Protein AF-A0A2T3BAB3-F1 (afdb_monomer)

Sequence (602 aa):
MAYPYQKLRDNDIRVLYLAPGKSSDPIRCGLITLSLANNPRYEALSYAWGVIDSYNLITVDGCPMRIRENLETALRHLRYEQRDRILWVDALCINQEDDEERSQQVSYMSLIYSKAMSTVIYLGDRDSDTDRAFDALEMFSQDRHLPDLPIWKADDPGRIEWAGVLVIERILLFPWWGRTWIIQEVALARNLVMVCGKRSLNWDSVVTPAVHSMVKHVNSCCMGCVAQKDYQRANRRLKSPLYQLMQNLDTIRRSIQRGSAPALLQLLKNYRDREATDPRDKVYALLGIAGDVSLYAIIPDYQIPFEEVYKATALQLILMYRSLEVLNLTLGLSKSSDLPSWTPDWRVSPTDSKKVAMHCSHERNLGGYRACGRMPFFVFRREANFLCVNGIYFDDIAELSDVLDTEQETALNETLALWEEKIVHRQRIERSYVGGGDWLGAYFRTMAADLIMVLRSELSKDEIPVDVIPMARDVFQAFRLKTGLTMKLVTSPEITTDPDIVQIPDEEQMNRLMALKMAFQNRRLFITKRGYLGTVPEETQLGDTVHILCAAKTPMILRLGPVTFMGRSANGHQVVGDAYVHGIMNGEACNGTRPPRPHLIY

InterPro domains:
  IPR010730 Heterokaryon incompatibility [PF06985] (42-185)
  IPR052895 Heterokaryon Regulation/Transcriptional Modulator [PTHR24148] (2-590)

Secondary structure (DSSP, 8-state):
----PPPPPTTEEEEEEE----TTSPPEEEEEEEEGGG----EEEEEPPPSS--EEEEEETTEEEEEEHHHHHHHHHH--SSS-EEEE-HHHHS-TT-HHHHHHHHHTHHHHHHHSSEEEEE-----HHHHHHHHHHHHHHTT--GGGSGGG--S-TTT-SSHHHHHHHHHHTSGGGGBSHHHHHHHH-SSEEEEETTEEEEIIIIIHHHHHHHHHHHTTTTGGGS-HHHHHHHHHHHTSHHHHHHHHHHHHHHHHHTT-PPPHHHHHHHTTTSB-SSTTHHHHHHHTT-TTGGG------TTS-HHHHHHHHHHHHHHHHT--GGGGGS-SS-SSTTS-TTS--TTS-TTTSHHHHHHHHHHHHHTT--TTTTPPP-EEEEETTEEEEEEEEEEEEEEEPPPB-TTSHHHHHHHHHHHHHHHHHHHHHH-S-TTSS-HHHHHHHHHTTTHHHHTTTTS-TT---S-HHHHHHHHHHHHHHHHT----S---TT----GGGG-S-HHHHHHHHHHHHHHHTTEEEEEETT--EEEEETT--BTBEEEEETT-SS-EEEEEEEEEETTEEEEEEEEEEE-EETT-TTSGGGTT-PPPEEEEE-

Foldseek 3Di:
DADDDDDDDQQKWKKKWWFAAALPDATEIEIDIDGLVVLDEAEEEQEDDDPDPAWDWHHYPNDTDIDHPRVRLVSSLVHHHPDIHIYDYLVPGFPPVDLVRNLSVLLCVLSVQLSYPEYEYEQEADDPLLVLQLQLLQCLLVLHAPCVRVLCVDPDPVPSAPSHLVSVVVSLPRLSLQALLVLSNLQNHPWYWYDHRNDIDTCVSTNVSNLVSVVDNLVDVCVVVDDVVRSVVSVVSCVDPSVVSSVVSVVQSVCVVVVNQAALLVSLLSCLRHDDPQQQCSRSSCLSRHSCNVQAPQGRGPVDDSQLSQLSVLVSCCVVVVALLQLLQQQFPPPDPSAFLSTHRSNDHCVVDVSNVLSSVLSVLLVPFALQAPADRDWDDPDSRKIKFWWDFQFFFDDKFAACALVCLVNNLVRVQVVVVVLVVCCVPVVAAPLGDTSLLLVLCQLLLVSVVVVCPVPDPPDDDDDPSVVSVLLVVVLCVVSVRDHDDDPPVPPDPPPCSVVDPPVVSVVSSVSSCSSRHQWMWTATPSGWTWIGHNNDDRQWTWMGTRNYQAIWTWHWDWDQDPNDIDIAIRTRHGMRTRNRRHHNSPPDDDRTDIHIGD

Organism: NCBI:txid857342

Radius of gyration: 28.01 Å; Cα contacts (8 Å, |Δi|>4): 1050; chains: 1; bounding box: 76×52×76 Å

Solvent-accessible surface area (backbone atoms only — not comparable to full-atom values): 33198 Å² total; per-residue (Å²): 119,83,76,87,78,79,88,75,56,94,61,44,43,41,34,35,40,35,49,45,42,56,89,87,50,82,62,44,34,34,79,45,81,46,44,60,87,72,68,58,89,33,29,30,59,42,65,44,83,63,92,61,95,45,68,41,80,35,32,45,72,86,40,69,41,80,42,47,42,56,56,51,54,48,52,56,56,69,41,35,67,86,42,72,41,51,32,33,38,69,89,74,40,37,57,86,90,36,51,69,56,37,19,53,52,58,64,39,44,45,57,51,34,46,55,20,65,29,29,38,36,42,59,48,81,63,50,78,52,45,51,52,22,52,53,47,34,54,42,20,37,71,65,52,55,72,84,74,39,72,72,64,71,59,101,44,98,88,70,55,76,61,51,72,68,56,23,43,47,57,60,61,67,31,68,39,75,42,39,37,54,50,56,40,48,59,33,40,28,72,34,47,34,43,29,37,46,91,48,74,44,45,34,79,80,22,49,49,44,11,57,52,36,48,54,50,34,63,75,51,86,43,48,84,80,45,59,73,81,49,44,55,52,49,55,55,49,62,66,28,72,68,49,45,44,57,54,50,47,53,50,51,21,52,29,43,76,70,72,55,38,52,48,52,71,58,50,51,63,77,50,31,68,35,44,55,94,52,70,50,43,62,53,53,37,44,48,68,56,21,59,52,41,90,79,48,96,77,74,58,54,69,84,55,58,50,60,59,54,37,43,51,49,43,49,47,50,30,66,74,67,59,28,44,64,62,42,74,52,22,71,46,64,61,88,58,89,79,54,35,37,70,31,41,60,62,81,64,28,34,77,84,35,71,66,40,44,35,46,58,52,31,49,69,62,51,68,84,40,34,14,28,55,82,53,74,77,50,75,47,74,84,50,95,60,34,44,34,34,29,23,37,85,70,47,48,48,66,45,73,53,65,61,32,34,83,87,42,58,67,62,29,44,55,47,50,51,56,50,49,55,51,40,53,54,46,34,74,73,64,56,55,30,78,57,57,64,35,37,65,52,48,46,36,39,36,52,31,56,52,39,79,61,59,74,49,68,86,50,71,94,86,75,77,81,88,70,71,53,62,54,45,45,52,55,52,49,53,43,23,71,78,69,70,54,82,85,93,85,81,87,56,94,80,66,70,79,58,74,66,78,76,66,59,57,72,64,62,50,48,51,53,46,51,50,36,51,38,49,38,55,58,16,18,47,36,30,28,72,83,56,42,44,26,37,34,43,55,80,64,54,88,77,29,30,39,27,34,33,39,37,23,38,42,32,33,34,34,36,77,43,84,38,78,54,97,90,34,88,45,76,27,26,34,44,41,30,62,32,47,44,50,62,36,42,67,15,59,69,59,77,83,58,78,80,67,42,81,40,49,31,51

pLDDT: mean 80.33, std 17.29, range [31.95, 98.12]

Mean predicted aligned error: 10.37 Å

Structure (mmCIF, N/CA/C/O backbone):
data_AF-A0A2T3BAB3-F1
#
_entry.id   AF-A0A2T3BAB3-F1
#
loop_
_atom_site.group_PDB
_atom_site.id
_atom_site.type_symbol
_atom_site.label_atom_id
_atom_site.label_alt_id
_atom_site.label_comp_id
_atom_site.label_asym_id
_atom_site.label_entity_id
_atom_site.label_seq_id
_atom_site.pdbx_PDB_ins_code
_atom_site.Cartn_x
_atom_site.Cartn_y
_atom_site.Cartn_z
_atom_site.occupancy
_atom_site.B_iso_or_equiv
_atom_site.auth_seq_id
_atom_site.auth_comp_id
_atom_site.auth_asym_id
_atom_site.auth_atom_id
_atom_site.pdbx_PDB_model_num
ATOM 1 N N . MET A 1 1 ? -21.975 -22.314 20.679 1.00 51.62 1 MET A N 1
ATOM 2 C CA . MET A 1 1 ? -22.957 -21.916 19.650 1.00 51.62 1 MET A CA 1
ATOM 3 C C . MET A 1 1 ? -22.540 -20.551 19.138 1.00 51.62 1 MET A C 1
ATOM 5 O O . MET A 1 1 ? -22.034 -19.780 19.947 1.00 51.62 1 MET A O 1
ATOM 9 N N . ALA A 1 2 ? -22.669 -20.292 17.836 1.00 69.56 2 ALA A N 1
ATOM 10 C CA . ALA A 1 2 ? -22.425 -18.965 17.271 1.00 69.56 2 ALA A CA 1
ATOM 11 C C . ALA A 1 2 ? -23.448 -17.961 17.831 1.00 69.56 2 ALA A C 1
ATOM 13 O O . ALA A 1 2 ? -24.571 -18.348 18.169 1.00 69.56 2 ALA A O 1
ATOM 14 N N . TYR A 1 3 ? -23.048 -16.699 17.981 1.00 83.19 3 TYR A N 1
ATOM 15 C CA . TYR A 1 3 ? -23.956 -15.646 18.434 1.00 83.19 3 TYR A CA 1
ATOM 16 C C . TYR A 1 3 ? -25.024 -15.392 17.347 1.00 83.19 3 TYR A C 1
ATOM 18 O O . TYR A 1 3 ? -24.666 -15.259 16.175 1.00 83.19 3 TYR A O 1
ATOM 26 N N . PRO A 1 4 ? -26.327 -15.346 17.685 1.00 87.25 4 PRO A N 1
ATOM 27 C CA . PRO A 1 4 ? -27.394 -15.201 16.698 1.00 87.25 4 PRO A CA 1
ATOM 28 C C . PRO A 1 4 ? -27.531 -13.742 16.238 1.00 87.25 4 PRO A C 1
ATOM 30 O O . PRO A 1 4 ? -28.314 -12.967 16.788 1.00 87.25 4 PRO A O 1
ATOM 33 N N . TYR A 1 5 ? -26.769 -13.363 15.213 1.00 91.75 5 TYR A N 1
ATOM 34 C CA . TYR A 1 5 ? -26.827 -12.025 14.628 1.00 91.75 5 TYR A CA 1
ATOM 35 C C . TYR A 1 5 ? -28.202 -11.701 14.025 1.00 91.75 5 TYR A C 1
ATOM 37 O O . TYR A 1 5 ? -28.784 -12.484 13.276 1.00 91.75 5 TYR A O 1
ATOM 45 N N . GLN A 1 6 ? -28.713 -10.500 14.315 1.00 89.94 6 GLN A N 1
ATOM 46 C CA . GLN A 1 6 ? -29.894 -9.958 13.638 1.00 89.94 6 GLN A CA 1
ATOM 47 C C . GLN A 1 6 ? -29.511 -9.403 12.263 1.00 89.94 6 GLN A C 1
ATOM 49 O O . GLN A 1 6 ? -28.515 -8.682 12.148 1.00 89.94 6 GLN A O 1
ATOM 54 N N . LYS A 1 7 ? -30.323 -9.688 11.237 1.00 91.62 7 LYS A N 1
ATOM 55 C CA . LYS A 1 7 ? -30.103 -9.181 9.875 1.00 91.62 7 LYS A CA 1
ATOM 56 C C . LYS A 1 7 ? -30.176 -7.651 9.843 1.00 91.62 7 LYS A C 1
ATOM 58 O O . LYS A 1 7 ? -31.142 -7.066 10.337 1.00 91.62 7 LYS A O 1
ATOM 63 N N . LEU A 1 8 ? -29.168 -7.024 9.242 1.00 93.81 8 LEU A N 1
ATOM 64 C CA . LEU A 1 8 ? -29.099 -5.574 9.055 1.00 93.81 8 LEU A CA 1
ATOM 65 C C . LEU A 1 8 ? -29.860 -5.137 7.799 1.00 93.81 8 LEU A C 1
ATOM 67 O O . LEU A 1 8 ? -29.986 -5.893 6.834 1.00 93.81 8 LEU A O 1
ATOM 71 N N . ARG A 1 9 ? -30.399 -3.915 7.827 1.00 91.88 9 ARG A N 1
ATOM 72 C CA . ARG A 1 9 ? -30.959 -3.242 6.647 1.00 91.88 9 ARG A CA 1
ATOM 73 C C . ARG A 1 9 ? -29.898 -2.331 6.027 1.00 91.88 9 ARG A C 1
ATOM 75 O O . ARG A 1 9 ? -28.845 -2.092 6.610 1.00 91.88 9 ARG A O 1
ATOM 82 N N . ASP A 1 10 ? -30.196 -1.798 4.849 1.00 87.69 10 ASP A N 1
ATOM 83 C CA . ASP A 1 10 ? -29.347 -0.794 4.205 1.00 87.69 10 ASP A CA 1
ATOM 84 C C . ASP A 1 10 ? -29.145 0.429 5.125 1.00 87.69 10 ASP A C 1
ATOM 86 O O . ASP A 1 10 ? -30.101 0.927 5.723 1.00 87.69 10 ASP A O 1
ATOM 90 N N . ASN A 1 11 ? -27.902 0.908 5.241 1.00 90.06 11 ASN A N 1
ATOM 91 C CA . ASN A 1 11 ? -27.438 1.949 6.176 1.00 90.06 11 ASN A CA 1
ATOM 92 C C . ASN A 1 11 ? -27.483 1.604 7.676 1.00 90.06 11 ASN A C 1
ATOM 94 O O . ASN A 1 11 ? -27.144 2.470 8.492 1.00 90.06 11 ASN A O 1
ATOM 98 N N . ASP A 1 12 ? -27.876 0.391 8.062 1.00 95.62 12 ASP A N 1
ATOM 99 C CA . ASP A 1 12 ? -27.814 -0.033 9.457 1.00 95.62 12 ASP A CA 1
ATOM 100 C C . ASP A 1 12 ? -26.429 -0.591 9.808 1.00 95.62 12 ASP A C 1
ATOM 102 O O . ASP A 1 12 ? -25.785 -1.299 9.031 1.00 95.62 12 ASP A O 1
ATOM 106 N N . ILE A 1 13 ? -25.996 -0.286 11.028 1.00 96.75 13 ILE A N 1
ATOM 107 C CA . ILE A 1 13 ? -24.796 -0.821 11.666 1.00 96.75 13 ILE A CA 1
ATOM 108 C C . ILE A 1 13 ? -25.158 -1.365 13.043 1.00 96.75 13 ILE A C 1
ATOM 110 O O . ILE A 1 13 ? -26.093 -0.879 13.685 1.00 96.75 13 ILE A O 1
ATOM 114 N N . ARG A 1 14 ? -24.389 -2.332 13.546 1.00 97.31 14 ARG A N 1
ATOM 115 C CA . ARG A 1 14 ? -24.443 -2.684 14.973 1.00 97.31 14 ARG A CA 1
ATOM 116 C C . ARG A 1 14 ? -23.438 -1.852 15.746 1.00 97.31 14 ARG A C 1
ATOM 118 O O . ARG A 1 14 ? -22.343 -1.607 15.255 1.00 97.31 14 ARG A O 1
ATOM 125 N N . VAL A 1 15 ? -23.777 -1.467 16.967 1.00 97.19 15 VAL A N 1
ATOM 126 C CA . VAL A 1 15 ? -22.815 -0.932 17.935 1.00 97.19 15 VAL A CA 1
ATOM 127 C C . VAL A 1 15 ? -22.883 -1.729 19.230 1.00 97.19 15 VAL A C 1
ATOM 129 O O . VAL A 1 15 ? -23.925 -2.266 19.605 1.00 97.19 15 VAL A O 1
ATOM 132 N N . LEU A 1 16 ? -21.740 -1.812 19.892 1.00 97.44 16 LEU A N 1
ATOM 133 C CA . LEU A 1 16 ? -21.514 -2.480 21.157 1.00 97.44 16 LEU A CA 1
ATOM 134 C C . LEU A 1 16 ? -21.795 -1.520 22.315 1.00 97.44 16 LEU A C 1
ATOM 136 O O . LEU A 1 16 ? -21.120 -0.500 22.459 1.00 97.44 16 LEU A O 1
ATOM 140 N N . TYR A 1 17 ? -22.729 -1.880 23.187 1.00 96.31 17 TYR A N 1
ATOM 141 C CA . TYR A 1 17 ? -22.790 -1.341 24.542 1.00 96.31 17 TYR A CA 1
ATOM 142 C C . TYR A 1 17 ? -21.870 -2.153 25.435 1.00 96.31 17 TYR A C 1
ATOM 144 O O . TYR A 1 17 ? -22.149 -3.314 25.718 1.00 96.31 17 TYR A O 1
ATOM 152 N N . LEU A 1 18 ? -20.782 -1.544 25.885 1.00 97.25 18 LEU A N 1
ATOM 153 C CA . LEU A 1 18 ? -19.869 -2.113 26.863 1.00 97.25 18 LEU A CA 1
ATOM 154 C C . LEU A 1 18 ? -20.306 -1.675 28.265 1.00 97.25 18 LEU A C 1
ATOM 156 O O . LEU A 1 18 ? -20.218 -0.488 28.590 1.00 97.25 18 LEU A O 1
ATOM 160 N N . ALA A 1 19 ? -20.767 -2.629 29.078 1.00 96.94 19 ALA A N 1
ATOM 161 C CA . ALA A 1 19 ? -21.240 -2.362 30.435 1.00 96.94 19 ALA A CA 1
ATOM 162 C C . ALA A 1 19 ? -20.085 -1.937 31.360 1.00 96.94 19 ALA A C 1
ATOM 164 O O . ALA A 1 19 ? -18.953 -2.388 31.152 1.00 96.94 19 ALA A O 1
ATOM 165 N N . PRO A 1 20 ? -20.337 -1.123 32.401 1.00 96.69 20 PRO A N 1
ATOM 166 C CA . PRO A 1 20 ? -19.314 -0.706 33.344 1.00 96.69 20 PRO A CA 1
ATOM 167 C C . PRO A 1 20 ? -18.794 -1.852 34.212 1.00 96.69 20 PRO A C 1
ATOM 169 O O . PRO A 1 20 ? -19.447 -2.880 34.393 1.00 96.69 20 PRO A O 1
ATOM 172 N N . GLY A 1 21 ? -17.601 -1.669 34.773 1.00 95.12 21 GLY A N 1
ATOM 173 C CA . GLY A 1 21 ? -17.019 -2.622 35.717 1.00 95.12 21 GLY A CA 1
ATOM 174 C C . GLY A 1 21 ? -15.543 -2.370 36.002 1.00 95.12 21 GLY A C 1
ATOM 175 O O . GLY A 1 21 ? -14.852 -1.688 35.242 1.00 95.12 21 GLY A O 1
ATOM 176 N N . LYS A 1 22 ? -15.044 -2.950 37.095 1.00 92.94 22 LYS A N 1
ATOM 177 C CA . LYS A 1 22 ? -13.629 -2.893 37.497 1.00 92.94 22 LYS A CA 1
ATOM 178 C C . LYS A 1 22 ? -12.779 -3.824 36.642 1.00 92.94 22 LYS A C 1
ATOM 180 O O . LYS A 1 22 ? -13.294 -4.734 36.006 1.00 92.94 22 LYS A O 1
ATOM 185 N N . SER A 1 23 ? -11.457 -3.668 36.648 1.00 86.69 23 SER A N 1
ATOM 186 C CA . SER A 1 23 ? -10.553 -4.488 35.823 1.00 86.69 23 SER A CA 1
ATOM 187 C C . SER A 1 23 ? -10.626 -5.996 36.095 1.00 86.69 23 SER A C 1
ATOM 189 O O . SER A 1 23 ? -10.265 -6.759 35.210 1.00 86.69 23 SER A O 1
ATOM 191 N N . SER A 1 24 ? -11.102 -6.437 37.262 1.00 91.19 24 SER A N 1
ATOM 192 C CA . SER A 1 24 ? -11.317 -7.852 37.605 1.00 91.19 24 SER A CA 1
ATOM 193 C C . SER A 1 24 ? -12.645 -8.422 37.103 1.00 91.19 24 SER A C 1
ATOM 195 O O . SER A 1 24 ? -12.798 -9.637 37.016 1.00 91.19 24 SER A O 1
ATOM 197 N N . ASP A 1 25 ? -13.621 -7.566 36.792 1.00 93.88 25 ASP A N 1
ATOM 198 C CA . ASP A 1 25 ? -14.988 -8.012 36.529 1.00 93.88 25 ASP A CA 1
ATOM 199 C C . ASP A 1 25 ? -15.096 -8.616 35.118 1.00 93.88 25 ASP A C 1
ATOM 201 O O . ASP A 1 25 ? -14.425 -8.128 34.197 1.00 93.88 25 ASP A O 1
ATOM 205 N N . PRO A 1 26 ? -15.946 -9.633 34.888 1.00 94.25 26 PRO A N 1
ATOM 206 C CA . PRO A 1 26 ? -16.192 -10.166 33.548 1.00 94.25 26 PRO A CA 1
ATOM 207 C C . PRO A 1 26 ? -16.641 -9.079 32.561 1.00 94.25 26 PRO A C 1
ATOM 209 O O . PRO A 1 26 ? -17.339 -8.136 32.945 1.00 94.25 26 PRO A O 1
ATOM 212 N N . ILE A 1 27 ? -16.259 -9.198 31.287 1.00 96.56 27 ILE A N 1
ATOM 213 C CA . ILE A 1 27 ? -16.747 -8.298 30.234 1.00 96.56 27 ILE A CA 1
ATOM 214 C C . ILE A 1 27 ? -18.173 -8.706 29.856 1.00 96.56 27 ILE A C 1
ATOM 216 O O . ILE A 1 27 ? -18.433 -9.854 29.481 1.00 96.56 27 ILE A O 1
ATOM 220 N N . ARG A 1 28 ? -19.095 -7.748 29.970 1.00 96.19 28 ARG A N 1
ATOM 221 C CA . ARG A 1 28 ? -20.496 -7.882 29.571 1.00 96.19 28 ARG A CA 1
ATOM 222 C C . ARG A 1 28 ? -20.830 -6.789 28.572 1.00 96.19 28 ARG A C 1
ATOM 224 O O . ARG A 1 28 ? -20.522 -5.622 28.816 1.00 96.19 28 ARG A O 1
ATOM 231 N N . CYS A 1 29 ? -21.468 -7.179 27.482 1.00 96.31 29 CYS A N 1
ATOM 232 C CA . CYS A 1 29 ? -21.843 -6.290 26.404 1.00 96.31 29 CYS A CA 1
ATOM 233 C C . CYS A 1 29 ? -23.268 -6.572 25.913 1.00 96.31 29 CYS A C 1
ATOM 235 O O . CYS A 1 29 ? -23.839 -7.625 26.202 1.00 96.31 29 CYS A O 1
ATOM 237 N N . GLY A 1 30 ? -23.806 -5.654 25.117 1.00 95.75 30 GLY A N 1
ATOM 238 C CA . GLY A 1 30 ? -24.962 -5.899 24.256 1.00 95.75 30 GLY A CA 1
ATOM 239 C C . GLY A 1 30 ? -24.751 -5.302 22.871 1.00 95.75 30 GLY A C 1
ATOM 240 O O . GLY A 1 30 ? -23.962 -4.363 22.723 1.00 95.75 30 GLY A O 1
ATOM 241 N N . LEU A 1 31 ? -25.422 -5.845 21.858 1.00 96.56 31 LEU A N 1
ATOM 242 C CA . LEU A 1 31 ? -25.410 -5.295 20.502 1.00 96.56 31 LEU A CA 1
ATOM 243 C C . LEU A 1 31 ? -26.748 -4.629 20.194 1.00 96.56 31 LEU A C 1
ATOM 245 O O . LEU A 1 31 ? -27.811 -5.216 20.376 1.00 96.56 31 LEU A O 1
ATOM 249 N N . ILE A 1 32 ? -26.696 -3.401 19.679 1.00 94.69 32 ILE A N 1
ATOM 250 C CA . ILE A 1 32 ? -27.882 -2.711 19.167 1.00 94.69 32 ILE A CA 1
ATOM 251 C C . ILE A 1 32 ? -27.689 -2.283 17.721 1.00 94.69 32 ILE A C 1
ATOM 253 O O . ILE A 1 32 ? -26.579 -1.963 17.297 1.00 94.69 32 ILE A O 1
ATOM 257 N N . THR A 1 33 ? -28.788 -2.226 16.981 1.00 96.25 33 THR A N 1
ATOM 258 C CA . THR A 1 33 ? -28.803 -1.748 15.599 1.00 96.25 33 THR A CA 1
ATOM 259 C C . THR A 1 33 ? -29.100 -0.252 15.565 1.00 96.25 33 THR A C 1
ATOM 261 O O . THR A 1 33 ? -30.075 0.209 16.158 1.00 96.25 33 THR A O 1
ATOM 264 N N . LEU A 1 34 ? -28.266 0.507 14.857 1.00 94.69 34 LEU A N 1
ATOM 265 C CA . LEU A 1 34 ? -28.420 1.939 14.615 1.00 94.69 34 LEU A CA 1
ATOM 266 C C . LEU A 1 34 ? -28.339 2.224 13.119 1.00 94.69 34 LEU A C 1
ATOM 268 O O . LEU A 1 34 ? -27.521 1.641 12.420 1.00 94.69 34 LEU A O 1
ATOM 272 N N . SER A 1 35 ? -29.121 3.191 12.645 1.00 94.62 35 SER A N 1
ATOM 273 C CA . SER A 1 35 ? -29.030 3.653 11.259 1.00 94.62 35 SER A CA 1
ATOM 274 C C . SER A 1 35 ? -28.046 4.815 11.132 1.00 94.62 35 SER A C 1
ATOM 276 O O . SER A 1 35 ? -28.212 5.844 11.795 1.00 94.62 35 SER A O 1
ATOM 278 N N . LEU A 1 36 ? -27.059 4.703 10.237 1.00 93.31 36 LEU A N 1
ATOM 279 C CA . LEU A 1 36 ? -26.107 5.775 9.911 1.00 93.31 36 LEU A CA 1
ATOM 280 C C . LEU A 1 36 ? -26.799 7.028 9.346 1.00 93.31 36 LEU A C 1
ATOM 282 O O . LEU A 1 36 ? -26.263 8.140 9.465 1.00 93.31 36 LEU A O 1
ATOM 286 N N . ALA A 1 37 ? -28.001 6.879 8.778 1.00 91.81 37 ALA A N 1
ATOM 287 C CA . ALA A 1 37 ? -28.828 7.987 8.299 1.00 91.81 37 ALA A CA 1
ATOM 288 C C . ALA A 1 37 ? -29.227 8.950 9.434 1.00 91.81 37 ALA A C 1
ATOM 290 O O . ALA A 1 37 ? -29.304 10.159 9.221 1.00 91.81 37 ALA A O 1
ATOM 291 N N . ASN A 1 38 ? -29.372 8.441 10.662 1.00 92.88 38 ASN A N 1
ATOM 292 C CA . ASN A 1 38 ? -29.831 9.211 11.821 1.00 92.88 38 ASN A CA 1
ATOM 293 C C . ASN A 1 38 ? -28.702 9.917 12.594 1.00 92.88 38 ASN A C 1
ATOM 295 O O . ASN A 1 38 ? -28.946 10.460 13.668 1.00 92.88 38 ASN A O 1
ATOM 299 N N . ASN A 1 39 ? -27.468 9.916 12.071 1.00 89.75 39 ASN A N 1
ATOM 300 C CA . ASN A 1 39 ? -26.276 10.458 12.744 1.00 89.75 39 ASN A CA 1
ATOM 301 C C . ASN A 1 39 ? -26.113 9.951 14.197 1.00 89.75 39 ASN A C 1
ATOM 303 O O . ASN A 1 39 ? -26.096 10.756 15.136 1.00 89.75 39 ASN A O 1
ATOM 307 N N . PRO A 1 40 ? -26.010 8.624 14.400 1.00 93.75 40 PRO A N 1
ATOM 308 C CA . PRO A 1 40 ? -25.935 8.043 15.732 1.00 93.75 40 PRO A CA 1
ATOM 309 C C . PRO A 1 40 ? -24.662 8.467 16.475 1.00 93.75 40 PRO A C 1
ATOM 311 O O . PRO A 1 40 ? -23.636 8.774 15.870 1.00 93.75 40 PRO A O 1
ATOM 314 N N . ARG A 1 41 ? -24.723 8.454 17.811 1.00 95.12 41 ARG A N 1
ATOM 315 C CA . ARG A 1 41 ? -23.588 8.772 18.687 1.00 95.12 41 ARG A CA 1
ATOM 316 C C . ARG A 1 41 ? -22.906 7.496 19.172 1.00 95.12 41 ARG A C 1
ATOM 318 O O . ARG A 1 41 ? -23.493 6.746 19.944 1.00 95.12 41 ARG A O 1
ATOM 325 N N . TYR A 1 42 ? -21.671 7.288 18.737 1.00 97.38 42 TYR A N 1
ATOM 326 C CA . TYR A 1 42 ? -20.809 6.172 19.127 1.00 97.38 42 TYR A CA 1
ATOM 327 C C . TYR A 1 42 ? -19.336 6.554 18.915 1.00 97.38 42 TYR A C 1
ATOM 329 O O . TYR A 1 42 ? -19.034 7.518 18.203 1.00 97.38 42 TYR A O 1
ATOM 337 N N . GLU A 1 43 ? -18.419 5.807 19.524 1.00 97.94 43 GLU A N 1
ATOM 338 C CA . GLU A 1 43 ? -16.987 5.849 19.206 1.00 97.94 43 GLU A CA 1
ATOM 339 C C . GLU A 1 43 ? -16.618 4.638 18.340 1.00 97.94 43 GLU A C 1
ATOM 341 O O . GLU A 1 43 ? -17.224 3.584 18.486 1.00 97.94 43 GLU A O 1
ATOM 346 N N . ALA A 1 44 ? -15.632 4.748 17.453 1.00 98.12 44 ALA A N 1
ATOM 347 C CA . ALA A 1 44 ? -15.115 3.611 16.690 1.00 98.12 44 ALA A CA 1
ATOM 348 C C . ALA A 1 44 ? -13.795 3.123 17.298 1.00 98.12 44 ALA A C 1
ATOM 350 O O . ALA A 1 44 ? -12.928 3.936 17.622 1.00 98.12 44 ALA A O 1
ATOM 351 N N . LEU A 1 45 ? -13.631 1.811 17.457 1.00 98.06 45 LEU A N 1
ATOM 352 C CA . LEU A 1 45 ? -12.381 1.210 17.914 1.00 98.06 45 LEU A CA 1
ATOM 353 C C . LEU A 1 45 ? -11.496 0.857 16.716 1.00 98.06 45 LEU A C 1
ATOM 355 O O . LEU A 1 45 ? -11.950 0.290 15.726 1.00 98.06 45 LEU A O 1
ATOM 359 N N . SER A 1 46 ? -10.218 1.182 16.833 1.00 96.94 46 SER A N 1
ATOM 360 C CA . SER A 1 46 ? -9.159 0.844 15.893 1.00 96.94 46 SER A CA 1
ATOM 361 C C . SER A 1 46 ? -8.068 0.114 16.676 1.00 96.94 46 SER A C 1
ATOM 363 O O . SER A 1 46 ? -7.443 0.691 17.563 1.00 96.94 46 SER A O 1
ATOM 365 N N . TYR A 1 47 ? -7.880 -1.182 16.427 1.00 94.56 47 TYR A N 1
ATOM 366 C CA . TYR A 1 47 ? -6.963 -2.029 17.198 1.00 94.56 47 TYR A CA 1
ATOM 367 C C . TYR A 1 47 ? -6.354 -3.113 16.308 1.00 94.56 47 TYR A C 1
ATOM 369 O O . TYR A 1 47 ? -6.972 -3.554 15.341 1.00 94.56 47 TYR A O 1
ATOM 377 N N . ALA A 1 48 ? -5.132 -3.556 16.605 1.00 88.88 48 ALA A N 1
ATOM 378 C CA . ALA A 1 48 ? -4.528 -4.637 15.831 1.00 88.88 48 ALA A CA 1
ATOM 379 C C . ALA A 1 48 ? -5.195 -5.969 16.129 1.00 88.88 48 ALA A C 1
ATOM 381 O O . ALA A 1 48 ? -5.318 -6.296 17.300 1.00 88.88 48 ALA A O 1
ATOM 382 N N . TRP A 1 49 ? -5.544 -6.751 15.102 1.00 76.81 49 TRP A N 1
ATOM 383 C CA . TRP A 1 49 ? -5.981 -8.139 15.259 1.00 76.81 49 TRP A CA 1
ATOM 384 C C . TRP A 1 49 ? -4.773 -8.992 15.689 1.00 76.81 49 TRP A C 1
ATOM 386 O O . TRP A 1 49 ? -3.746 -8.994 15.018 1.00 76.81 49 TRP A O 1
ATOM 396 N N . GLY A 1 50 ? -4.853 -9.645 16.850 1.00 64.88 50 GLY A N 1
ATOM 397 C CA . GLY A 1 50 ? -3.741 -10.386 17.444 1.00 64.88 50 GLY A CA 1
ATOM 398 C C . GLY A 1 50 ? -3.332 -11.598 16.604 1.00 64.88 50 GLY A C 1
ATOM 399 O O . GLY A 1 50 ? -4.176 -12.235 15.979 1.00 64.88 50 GLY A O 1
ATOM 400 N N . VAL A 1 51 ? -2.034 -11.913 16.624 1.00 58.16 51 VAL A N 1
ATOM 401 C CA . VAL A 1 51 ? -1.411 -13.006 15.847 1.00 58.16 51 VAL A CA 1
ATOM 402 C C . VAL A 1 51 ? -1.642 -14.381 16.494 1.00 58.16 51 VAL A C 1
ATOM 404 O O . VAL A 1 51 ? -1.505 -15.412 15.847 1.00 58.16 51 VAL A O 1
ATOM 407 N N . ILE A 1 52 ? -1.990 -14.403 17.783 1.00 61.34 52 ILE A N 1
ATOM 408 C CA . ILE A 1 52 ? -2.191 -15.628 18.558 1.00 61.34 52 ILE A CA 1
ATOM 409 C C . ILE A 1 52 ? -3.670 -16.023 18.481 1.00 61.34 52 ILE A C 1
ATOM 411 O O . ILE A 1 52 ? -4.553 -15.190 18.700 1.00 61.34 52 ILE A O 1
ATOM 415 N N . ASP A 1 53 ? -3.946 -17.306 18.241 1.00 66.38 53 ASP A N 1
ATOM 416 C CA . ASP A 1 53 ? -5.274 -17.923 18.389 1.00 66.38 53 ASP A CA 1
ATOM 417 C C . ASP A 1 53 ? -5.669 -18.080 19.873 1.00 66.38 53 ASP A C 1
ATOM 419 O O . ASP A 1 53 ? -6.225 -19.095 20.301 1.00 66.38 53 ASP A O 1
ATOM 423 N N . SER A 1 54 ? -5.361 -17.075 20.695 1.00 78.69 54 SER A N 1
ATOM 424 C CA . SER A 1 54 ? -5.829 -16.976 22.067 1.00 78.69 54 SER A CA 1
ATOM 425 C C . SER A 1 54 ? -7.186 -16.282 22.067 1.00 78.69 54 SER A C 1
ATOM 427 O O . SER A 1 54 ? -7.370 -15.172 21.557 1.00 78.69 54 SER A O 1
ATOM 429 N N . TYR A 1 55 ? -8.174 -16.981 22.618 1.00 87.75 55 TYR A N 1
ATOM 430 C CA . TYR A 1 55 ? -9.550 -16.515 22.678 1.00 87.75 55 TYR A CA 1
ATOM 431 C C . TYR A 1 55 ? -10.017 -16.458 24.123 1.00 87.75 55 TYR A C 1
ATOM 433 O O . TYR A 1 55 ? -9.843 -17.416 24.873 1.00 87.75 55 TYR A O 1
ATOM 441 N N . ASN A 1 56 ? -10.703 -15.374 24.458 1.00 91.19 56 ASN A N 1
ATOM 442 C CA . ASN A 1 56 ? -11.402 -15.196 25.718 1.00 91.19 56 ASN A CA 1
ATOM 443 C C . ASN A 1 56 ? -12.914 -15.238 25.495 1.00 91.19 56 ASN A C 1
ATOM 445 O O . ASN A 1 56 ? -13.415 -14.959 24.401 1.00 91.19 56 ASN A O 1
ATOM 449 N N . LEU A 1 57 ? -13.647 -15.606 26.545 1.00 93.12 57 LEU A N 1
ATOM 450 C CA . LEU A 1 57 ? -15.103 -15.635 26.527 1.00 93.12 57 LEU A CA 1
ATOM 451 C C . LEU A 1 57 ? -15.660 -14.373 27.181 1.00 93.12 57 LEU A C 1
ATOM 453 O O . LEU A 1 57 ? -15.353 -14.075 28.335 1.00 93.12 57 LEU A O 1
ATOM 457 N N . ILE A 1 58 ? -16.517 -13.667 26.454 1.00 95.06 58 ILE A N 1
ATOM 458 C CA . ILE A 1 58 ? -17.295 -12.54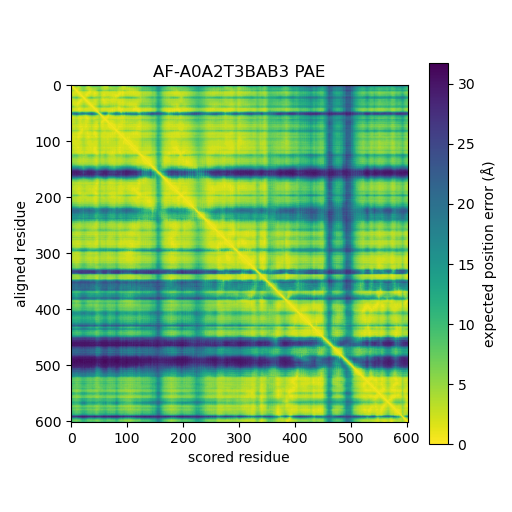0 26.970 1.00 95.06 58 ILE A CA 1
ATOM 459 C C . ILE A 1 58 ? -18.788 -12.867 26.916 1.00 95.06 58 ILE A C 1
ATOM 461 O O . ILE A 1 58 ? -19.201 -13.824 26.261 1.00 95.06 58 ILE A O 1
ATOM 465 N N . THR A 1 59 ? -19.611 -12.091 27.619 1.00 95.88 59 THR A N 1
ATOM 466 C CA . THR A 1 59 ? -21.075 -12.220 27.545 1.00 95.88 59 THR A CA 1
ATOM 467 C C . THR A 1 59 ? -21.646 -11.096 26.688 1.00 95.88 59 THR A C 1
ATOM 469 O O . THR A 1 59 ? -21.480 -9.936 27.050 1.00 95.88 59 THR A O 1
ATOM 472 N N . VAL A 1 60 ? -22.332 -11.423 25.592 1.00 95.69 60 VAL A N 1
ATOM 473 C CA . VAL A 1 60 ? -23.017 -10.471 24.700 1.00 95.69 60 VAL A CA 1
ATOM 474 C C . VAL A 1 60 ? -24.505 -10.812 24.681 1.00 95.69 60 VAL A C 1
ATOM 476 O O . VAL A 1 60 ? -24.862 -11.932 24.331 1.00 95.69 60 VAL A O 1
ATOM 479 N N . ASP A 1 61 ? -25.367 -9.895 25.127 1.00 93.81 61 ASP A N 1
ATOM 480 C CA . ASP A 1 61 ? -26.824 -10.112 25.259 1.00 93.81 61 ASP A CA 1
ATOM 481 C C . ASP A 1 61 ? -27.181 -11.398 26.032 1.00 93.81 61 ASP A C 1
ATOM 483 O O . ASP A 1 61 ? -28.071 -12.165 25.671 1.00 93.81 61 ASP A O 1
ATOM 487 N N . GLY A 1 62 ? -26.420 -11.678 27.095 1.00 91.00 62 GLY A N 1
ATOM 488 C CA . GLY A 1 62 ? -26.566 -12.890 27.911 1.00 91.00 62 GLY A CA 1
ATOM 489 C C . GLY A 1 62 ? -25.983 -14.165 27.288 1.00 91.00 62 GLY A C 1
ATOM 490 O O . GLY A 1 62 ? -25.909 -15.186 27.970 1.00 91.00 62 GLY A O 1
ATOM 491 N N . CYS A 1 63 ? -25.519 -14.117 26.038 1.00 92.00 63 CYS A N 1
ATOM 492 C CA . CYS A 1 63 ? -24.934 -15.252 25.332 1.00 92.00 63 CYS A CA 1
ATOM 493 C C . CYS A 1 63 ? -23.396 -15.254 25.436 1.00 92.00 63 CYS A C 1
ATOM 495 O O . CYS A 1 63 ? -22.764 -14.203 25.310 1.00 92.00 63 CYS A O 1
ATOM 497 N N . PRO A 1 64 ? -22.754 -16.418 25.637 1.00 93.00 64 PRO A N 1
ATOM 498 C CA . PRO A 1 64 ? -21.299 -16.525 25.623 1.00 93.00 64 PRO A CA 1
ATOM 499 C C . PRO A 1 64 ? -20.753 -16.370 24.194 1.00 93.00 64 PRO A C 1
ATOM 501 O O . PRO A 1 64 ? -21.157 -17.104 23.294 1.00 93.00 64 PRO A O 1
ATOM 504 N N . MET A 1 65 ? -19.801 -15.459 23.992 1.00 92.31 65 MET A N 1
ATOM 505 C CA . MET A 1 65 ? -19.161 -15.195 22.699 1.00 92.31 65 MET A CA 1
ATOM 506 C C . MET A 1 65 ? -17.637 -15.224 22.829 1.00 92.31 65 MET A C 1
ATOM 508 O O . MET A 1 65 ? -17.075 -14.684 23.784 1.00 92.31 65 MET A O 1
ATOM 512 N N . ARG A 1 66 ? -16.960 -15.871 21.872 1.00 91.94 66 ARG A N 1
ATOM 513 C CA . ARG A 1 66 ? -15.493 -15.938 21.820 1.00 91.94 66 ARG A CA 1
ATOM 514 C C . ARG A 1 66 ? -14.949 -14.731 21.067 1.00 91.94 66 ARG A C 1
ATOM 516 O O . ARG A 1 66 ? -15.350 -14.490 19.935 1.00 91.94 66 ARG A O 1
ATOM 523 N N . ILE A 1 67 ? -13.998 -14.033 21.673 1.00 92.12 67 ILE A N 1
ATOM 524 C CA . ILE A 1 67 ? -13.242 -12.950 21.040 1.00 92.12 67 ILE A CA 1
ATOM 525 C C . ILE A 1 67 ? -11.749 -13.190 21.211 1.00 92.12 67 ILE A C 1
ATOM 527 O O . ILE A 1 67 ? -11.338 -13.895 22.131 1.00 92.12 67 ILE A O 1
ATOM 531 N N . ARG A 1 68 ? -10.933 -12.610 20.332 1.00 90.69 68 ARG A N 1
ATOM 532 C CA . ARG A 1 68 ? -9.474 -12.678 20.465 1.00 90.69 68 ARG A CA 1
ATOM 533 C C . ARG A 1 68 ? -9.010 -11.913 21.714 1.00 90.69 68 ARG A C 1
ATOM 535 O O . ARG A 1 68 ? -9.627 -10.918 22.100 1.00 90.69 68 ARG A O 1
ATOM 542 N N . GLU A 1 69 ? -7.930 -12.379 22.335 1.00 90.38 69 GLU A N 1
ATOM 543 C CA . GLU A 1 69 ? -7.401 -11.840 23.598 1.00 90.38 69 GLU A CA 1
ATOM 544 C C . GLU A 1 69 ? -7.112 -10.336 23.538 1.00 90.38 69 GLU A C 1
ATOM 546 O O . GLU A 1 69 ? -7.548 -9.584 24.398 1.00 90.38 69 GLU A O 1
ATOM 551 N N . ASN A 1 70 ? -6.468 -9.876 22.471 1.00 89.88 70 ASN A N 1
ATOM 552 C CA . ASN A 1 70 ? -6.191 -8.462 22.213 1.00 89.88 70 ASN A CA 1
ATOM 553 C C . ASN A 1 70 ? -7.450 -7.568 22.237 1.00 89.88 70 ASN A C 1
ATOM 555 O O . ASN A 1 70 ? -7.383 -6.445 22.737 1.00 89.88 70 ASN A O 1
ATOM 559 N N . LEU A 1 71 ? -8.590 -8.042 21.712 1.00 93.88 71 LEU A N 1
ATOM 560 C CA . LEU A 1 71 ? -9.848 -7.293 21.774 1.00 93.88 71 LEU A CA 1
ATOM 561 C C . LEU A 1 71 ? -10.403 -7.290 23.198 1.00 93.88 71 LEU A C 1
ATOM 563 O O . LEU A 1 71 ? -10.903 -6.269 23.659 1.00 93.88 71 LEU A O 1
ATOM 567 N N . GLU A 1 72 ? -10.309 -8.414 23.903 1.00 94.06 72 GLU A N 1
ATOM 568 C CA . GLU A 1 72 ? -10.739 -8.504 25.298 1.00 94.06 72 GLU A CA 1
ATOM 569 C C . GLU A 1 72 ? -9.966 -7.510 26.171 1.00 94.06 72 GLU A C 1
ATOM 571 O O . GLU A 1 72 ? -10.583 -6.695 26.863 1.00 94.06 72 GLU A O 1
ATOM 576 N N . THR A 1 73 ? -8.637 -7.490 26.035 1.00 92.12 73 THR A N 1
ATOM 577 C CA . THR A 1 73 ? -7.748 -6.558 26.731 1.00 92.12 73 THR A CA 1
ATOM 578 C C . THR A 1 73 ? -8.079 -5.108 26.378 1.00 92.12 73 THR A C 1
ATOM 580 O O . THR A 1 73 ? -8.154 -4.262 27.274 1.00 92.12 73 THR A O 1
ATOM 583 N N . ALA A 1 74 ? -8.347 -4.810 25.101 1.00 94.44 74 ALA A N 1
ATOM 584 C CA . ALA A 1 74 ? -8.775 -3.482 24.666 1.00 94.44 74 ALA A CA 1
ATOM 585 C C . ALA A 1 74 ? -10.094 -3.066 25.335 1.00 94.44 74 ALA A C 1
ATOM 587 O O . ALA A 1 74 ? -10.160 -2.011 25.965 1.00 94.44 74 ALA A O 1
ATOM 588 N N . LEU A 1 75 ? -11.135 -3.903 25.268 1.00 95.69 75 LEU A N 1
ATOM 589 C CA . LEU A 1 75 ? -12.432 -3.628 25.896 1.00 95.69 75 LEU A CA 1
ATOM 590 C C . LEU A 1 75 ? -12.286 -3.435 27.409 1.00 95.69 75 LEU A C 1
ATOM 592 O O . LEU A 1 75 ? -12.869 -2.510 27.968 1.00 95.69 75 LEU A O 1
ATOM 596 N N . ARG A 1 76 ? -11.463 -4.249 28.073 1.00 94.31 76 ARG A N 1
ATOM 597 C CA . ARG A 1 76 ? -11.203 -4.149 29.512 1.00 94.31 76 ARG A CA 1
ATOM 598 C C . ARG A 1 76 ? -10.554 -2.824 29.905 1.00 94.31 76 ARG A C 1
ATOM 600 O O . ARG A 1 76 ? -10.962 -2.236 30.904 1.00 94.31 76 ARG A O 1
ATOM 607 N N . HIS A 1 77 ? -9.588 -2.341 29.125 1.00 92.88 77 HIS A N 1
ATOM 608 C CA . HIS A 1 77 ? -8.938 -1.046 29.351 1.00 92.88 77 HIS A CA 1
ATOM 609 C C . HIS A 1 77 ? -9.834 0.145 29.006 1.00 92.88 77 HIS A C 1
ATOM 611 O O . HIS A 1 77 ? -9.756 1.189 29.652 1.00 92.88 77 HIS A O 1
ATOM 617 N N . LEU A 1 78 ? -10.681 -0.004 27.987 1.00 93.88 78 LEU A N 1
ATOM 618 C CA . LEU A 1 78 ? -11.565 1.051 27.501 1.00 93.88 78 LEU A CA 1
ATOM 619 C C . LEU A 1 78 ? -12.880 1.150 28.285 1.00 93.88 78 LEU A C 1
ATOM 621 O O . LEU A 1 78 ? -13.549 2.185 28.199 1.00 93.88 78 LEU A O 1
ATOM 625 N N . ARG A 1 79 ? -13.257 0.111 29.036 1.00 94.94 79 ARG A N 1
ATOM 626 C CA . ARG A 1 79 ? -14.436 0.087 29.907 1.00 94.94 79 ARG A CA 1
ATOM 627 C C . ARG A 1 79 ? -14.347 1.172 30.979 1.00 94.94 79 ARG A C 1
ATOM 629 O O . ARG A 1 79 ? -13.343 1.294 31.677 1.00 94.94 79 ARG A O 1
ATOM 636 N N . TYR A 1 80 ? -15.428 1.927 31.157 1.00 94.56 80 TYR A N 1
ATOM 637 C CA . TYR A 1 80 ? -15.555 2.839 32.293 1.00 94.56 80 TYR A CA 1
ATOM 638 C C . TYR A 1 80 ? -16.034 2.096 33.542 1.00 94.56 80 TYR A C 1
ATOM 640 O O . TYR A 1 80 ? -16.768 1.118 33.459 1.00 94.56 80 TYR A O 1
ATOM 648 N N . GLU A 1 81 ? -15.677 2.592 34.724 1.00 94.94 81 GLU A N 1
ATOM 649 C CA . GLU A 1 81 ? -16.086 1.943 35.977 1.00 94.94 81 GLU A CA 1
ATOM 650 C C . GLU A 1 81 ? -17.564 2.161 36.328 1.00 94.94 81 GLU A C 1
ATOM 652 O O . GLU A 1 81 ? -18.137 1.343 37.036 1.00 94.94 81 GLU A O 1
ATOM 657 N N . GLN A 1 82 ? -18.171 3.261 35.864 1.00 94.81 82 GLN A N 1
ATOM 658 C CA . GLN A 1 82 ? -19.473 3.737 36.366 1.00 94.81 82 GLN A CA 1
ATOM 659 C C . GLN A 1 82 ? -20.517 4.027 35.280 1.00 94.81 82 GLN A C 1
ATOM 661 O O . GLN A 1 82 ? -21.646 4.387 35.597 1.00 94.81 82 GLN A O 1
ATOM 666 N N . ARG A 1 83 ? -20.160 3.926 33.996 1.00 95.12 83 ARG A N 1
ATOM 667 C CA . ARG A 1 83 ? -21.090 4.189 32.891 1.00 95.12 83 ARG A CA 1
ATOM 668 C C . ARG A 1 83 ? -20.837 3.268 31.712 1.00 95.12 83 ARG A C 1
ATOM 670 O O . ARG A 1 83 ? -19.707 2.831 31.509 1.00 95.12 83 ARG A O 1
ATOM 677 N N . ASP A 1 84 ? -21.868 3.052 30.913 1.00 94.00 84 ASP A N 1
ATOM 678 C CA . ASP A 1 84 ? -21.727 2.328 29.656 1.00 94.00 84 ASP A CA 1
ATOM 679 C C . ASP A 1 84 ? -20.854 3.111 28.668 1.00 94.00 84 ASP A C 1
ATOM 681 O O . ASP A 1 84 ? -20.801 4.350 28.678 1.00 94.00 84 ASP A O 1
ATOM 685 N N . ARG A 1 85 ? -20.185 2.377 27.780 1.00 96.12 85 ARG A N 1
ATOM 686 C CA . ARG A 1 85 ? -19.459 2.937 26.638 1.00 96.12 85 ARG A CA 1
ATOM 687 C C . ARG A 1 85 ? -20.014 2.358 25.342 1.00 96.12 85 ARG A C 1
ATOM 689 O O . ARG A 1 85 ? -20.180 1.149 25.240 1.00 96.12 85 ARG A O 1
ATOM 696 N N . ILE A 1 86 ? -20.297 3.218 24.365 1.00 97.44 86 ILE A N 1
ATOM 697 C CA . ILE A 1 86 ? -20.874 2.816 23.075 1.00 97.44 86 ILE A CA 1
ATOM 698 C C . ILE A 1 86 ? -19.763 2.797 22.031 1.00 97.44 86 ILE A C 1
ATOM 700 O O . ILE A 1 86 ? -19.243 3.854 21.666 1.00 97.44 86 ILE A O 1
ATOM 704 N N . LEU A 1 87 ? -19.403 1.605 21.565 1.00 97.81 87 LEU A N 1
ATOM 705 C CA . LEU A 1 87 ? -18.293 1.375 20.646 1.00 97.81 87 LEU A CA 1
ATOM 706 C C . LEU A 1 87 ? -18.780 0.692 19.368 1.00 97.81 87 LEU A C 1
ATOM 708 O O . LEU A 1 87 ? -19.580 -0.230 19.422 1.00 97.81 87 LEU A O 1
ATOM 712 N N . TRP A 1 88 ? -18.249 1.073 18.217 1.00 98.12 88 TRP A N 1
ATOM 713 C CA . TRP A 1 88 ? -18.259 0.236 17.026 1.00 98.12 88 TRP A CA 1
ATOM 714 C C . TRP A 1 88 ? -16.943 -0.541 16.970 1.00 98.12 88 TRP A C 1
ATOM 716 O O . TRP A 1 88 ? -15.868 0.058 17.041 1.00 98.12 88 TRP A O 1
ATOM 726 N N . VAL A 1 89 ? -17.034 -1.866 16.884 1.00 97.00 89 VAL A N 1
ATOM 727 C CA . VAL A 1 89 ? -15.893 -2.788 16.841 1.00 97.00 89 VAL A CA 1
ATOM 728 C C . VAL A 1 89 ? -16.142 -3.774 15.707 1.00 97.00 89 VAL A C 1
ATOM 730 O O . VAL A 1 89 ? -17.031 -4.611 15.827 1.00 97.00 89 VAL A O 1
ATOM 733 N N . ASP A 1 90 ? -15.370 -3.692 14.628 1.00 94.00 90 ASP A N 1
ATOM 734 C CA . ASP A 1 90 ? -15.484 -4.536 13.426 1.00 94.00 90 ASP A CA 1
ATOM 735 C C . ASP A 1 90 ? -15.706 -6.032 13.730 1.00 94.00 90 ASP A C 1
ATOM 737 O O . ASP A 1 90 ? -16.656 -6.635 13.232 1.00 94.00 90 ASP A O 1
ATOM 741 N N . ALA A 1 91 ? -14.897 -6.621 14.612 1.00 92.69 91 ALA A N 1
ATOM 742 C CA . ALA A 1 91 ? -14.940 -8.046 14.943 1.00 92.69 91 ALA A CA 1
ATOM 743 C C . ALA A 1 91 ? -16.210 -8.500 15.690 1.00 92.69 91 ALA A C 1
ATOM 745 O O . ALA A 1 91 ? -16.463 -9.699 15.777 1.00 92.69 91 ALA A O 1
ATOM 746 N N . LEU A 1 92 ? -16.983 -7.571 16.262 1.00 95.06 92 LEU A N 1
ATOM 747 C CA . LEU A 1 92 ? -18.221 -7.864 16.995 1.00 95.06 92 LEU A CA 1
ATOM 748 C C . LEU A 1 92 ? -19.460 -7.323 16.284 1.00 95.06 92 LEU A C 1
ATOM 750 O O . LEU A 1 92 ? -20.508 -7.962 16.299 1.00 95.06 92 LEU A O 1
ATOM 754 N N . CYS A 1 93 ? -19.349 -6.137 15.693 1.00 96.81 93 CYS A N 1
ATOM 755 C CA . CYS A 1 93 ? -20.447 -5.415 15.071 1.00 96.81 93 CYS A CA 1
ATOM 756 C C . CYS A 1 93 ? -20.773 -5.934 13.664 1.00 96.81 93 CYS A C 1
ATOM 758 O O . CYS A 1 93 ? -21.915 -5.778 13.227 1.00 96.81 93 CYS A O 1
ATOM 760 N N . ILE A 1 94 ? -19.814 -6.577 12.994 1.00 95.06 94 ILE A N 1
ATOM 761 C CA . ILE A 1 94 ? -19.992 -7.253 11.706 1.00 95.06 94 ILE A CA 1
ATOM 762 C C . ILE A 1 94 ? -20.051 -8.761 11.953 1.00 95.06 94 ILE A C 1
ATOM 764 O O . ILE A 1 94 ? -19.227 -9.303 12.694 1.00 95.06 94 ILE A O 1
ATOM 768 N N . ASN A 1 95 ? -20.998 -9.444 11.317 1.00 94.12 95 ASN A N 1
ATOM 769 C CA . ASN A 1 95 ? -21.019 -10.896 11.276 1.00 94.12 95 ASN A CA 1
ATOM 770 C C . ASN A 1 95 ? -19.900 -11.394 10.349 1.00 94.12 95 ASN A C 1
ATOM 772 O O . ASN A 1 95 ? -20.049 -11.424 9.132 1.00 94.12 95 ASN A O 1
ATOM 776 N N . GLN A 1 96 ? -18.767 -11.774 10.937 1.00 89.75 96 GLN A N 1
ATOM 777 C CA . GLN A 1 96 ? -17.576 -12.211 10.198 1.00 89.75 96 GLN A CA 1
ATOM 778 C C . GLN A 1 96 ? -17.771 -13.550 9.459 1.00 89.75 96 GLN A C 1
ATOM 780 O O . GLN A 1 96 ? -16.933 -13.909 8.639 1.00 89.75 96 GLN A O 1
ATOM 785 N N . GLU A 1 97 ? -18.846 -14.289 9.757 1.00 91.19 97 GLU A N 1
ATOM 786 C CA . GLU A 1 97 ? -19.186 -15.570 9.120 1.00 91.19 97 GLU A CA 1
ATOM 787 C C . GLU A 1 97 ? -20.148 -15.409 7.923 1.00 91.19 97 GLU A C 1
ATOM 789 O O . GLU A 1 97 ? -20.453 -16.393 7.250 1.00 91.19 97 GLU A O 1
ATOM 794 N N . ASP A 1 98 ? -20.628 -14.190 7.648 1.00 93.25 98 ASP A N 1
ATOM 795 C CA . ASP A 1 98 ? -21.520 -13.865 6.529 1.00 93.25 98 ASP A CA 1
ATOM 796 C C . ASP A 1 98 ? -20.812 -12.904 5.561 1.00 93.25 98 ASP A C 1
ATOM 798 O O . ASP A 1 98 ? -20.699 -11.705 5.821 1.00 93.25 98 ASP A O 1
ATOM 802 N N . ASP A 1 99 ? -20.319 -13.434 4.437 1.00 92.94 99 ASP A N 1
ATOM 803 C CA . ASP A 1 99 ? -19.580 -12.647 3.444 1.00 92.94 99 ASP A CA 1
ATOM 804 C C . ASP A 1 99 ? -20.443 -11.571 2.763 1.00 92.94 99 ASP A C 1
ATOM 806 O O . ASP A 1 99 ? -19.902 -10.541 2.355 1.00 92.94 99 ASP A O 1
ATOM 810 N N . GLU A 1 100 ? -21.765 -11.757 2.644 1.00 93.25 100 GLU A N 1
ATOM 811 C CA . GLU A 1 100 ? -22.669 -10.735 2.091 1.00 93.25 100 GLU A CA 1
ATOM 812 C C . GLU A 1 100 ? -22.756 -9.548 3.057 1.00 93.25 100 GLU A C 1
ATOM 814 O O . GLU A 1 100 ? -22.526 -8.397 2.668 1.00 93.25 100 GLU A O 1
ATOM 819 N N . GLU A 1 101 ? -22.989 -9.830 4.342 1.00 94.56 101 GLU A N 1
ATOM 820 C CA . GLU A 1 101 ? -22.997 -8.799 5.377 1.00 94.56 101 GLU A CA 1
ATOM 821 C C . GLU A 1 101 ? -21.626 -8.125 5.514 1.00 94.56 101 GLU A C 1
ATOM 823 O O . GLU A 1 101 ? -21.547 -6.895 5.571 1.00 94.56 101 GLU A O 1
ATOM 828 N N . ARG A 1 102 ? -20.535 -8.899 5.529 1.00 94.12 102 ARG A N 1
ATOM 829 C CA . ARG A 1 102 ? -19.167 -8.373 5.615 1.00 94.12 102 ARG A CA 1
ATOM 830 C C . ARG A 1 102 ? -18.878 -7.418 4.463 1.00 94.12 102 ARG A C 1
ATOM 832 O O . ARG A 1 102 ? -18.400 -6.314 4.706 1.00 94.12 102 ARG A O 1
ATOM 839 N N . SER A 1 103 ? -19.211 -7.805 3.233 1.00 94.81 103 SER A N 1
ATOM 840 C CA . SER A 1 103 ? -19.039 -6.965 2.039 1.00 94.81 103 SER A CA 1
ATOM 841 C C . SER A 1 103 ? -19.815 -5.654 2.159 1.00 94.81 103 SER A C 1
ATOM 843 O O . SER A 1 103 ? -19.253 -4.570 1.967 1.00 94.81 103 SER A O 1
ATOM 845 N N . GLN A 1 104 ? -21.081 -5.733 2.581 1.00 94.44 104 GLN A N 1
ATOM 846 C CA . GLN A 1 104 ? -21.920 -4.558 2.797 1.00 94.44 104 GLN A CA 1
ATOM 847 C C . GLN A 1 104 ? -21.349 -3.638 3.887 1.00 94.44 104 GLN A C 1
ATOM 849 O O . GLN A 1 104 ? -21.185 -2.439 3.664 1.00 94.44 104 GLN A O 1
ATOM 854 N N . GLN A 1 105 ? -21.005 -4.169 5.060 1.00 95.06 105 GLN A N 1
ATOM 855 C CA . GLN A 1 105 ? -20.507 -3.366 6.180 1.00 95.06 105 GLN A CA 1
ATOM 856 C C . GLN A 1 105 ? -19.121 -2.769 5.897 1.00 95.06 105 GLN A C 1
ATOM 858 O O . GLN A 1 105 ? -18.861 -1.626 6.274 1.00 95.06 105 GLN A O 1
ATOM 863 N N . VAL A 1 106 ? -18.259 -3.484 5.167 1.00 94.00 106 VAL A N 1
ATOM 864 C CA . VAL A 1 106 ? -16.970 -2.956 4.698 1.00 94.00 106 VAL A CA 1
ATOM 865 C C . VAL A 1 106 ? -17.171 -1.783 3.738 1.00 94.00 106 VAL A C 1
ATOM 867 O O . VAL A 1 106 ? -16.487 -0.766 3.866 1.00 94.00 106 VAL A O 1
ATOM 870 N N . SER A 1 107 ? -18.173 -1.848 2.855 1.00 93.31 107 SER A N 1
ATOM 871 C CA . SER A 1 107 ? -18.535 -0.708 2.000 1.00 93.31 107 SER A CA 1
ATOM 872 C C . SER A 1 107 ? -18.973 0.532 2.801 1.00 93.31 107 SER A C 1
ATOM 874 O O . SER A 1 107 ? -18.781 1.661 2.348 1.00 93.31 107 SER A O 1
ATOM 876 N N . TYR A 1 108 ? -19.475 0.349 4.030 1.00 94.69 108 TYR A N 1
ATOM 877 C CA . TYR A 1 108 ? -19.840 1.438 4.938 1.00 94.69 108 TYR A CA 1
ATOM 878 C C . TYR A 1 108 ? -18.714 1.909 5.860 1.00 94.69 108 TYR A C 1
ATOM 880 O O . TYR A 1 108 ? -18.903 2.917 6.542 1.00 94.69 108 TYR A O 1
ATOM 888 N N . MET A 1 109 ? -17.545 1.259 5.904 1.00 94.69 109 MET A N 1
ATOM 889 C CA . MET A 1 109 ? -16.488 1.620 6.864 1.00 94.69 109 MET A CA 1
ATOM 890 C C . MET A 1 109 ? -16.074 3.091 6.766 1.00 94.69 109 MET A C 1
ATOM 892 O O . MET A 1 109 ? -15.843 3.736 7.789 1.00 94.69 109 MET A O 1
ATOM 896 N N . SER A 1 110 ? -16.053 3.677 5.565 1.00 94.12 110 SER A N 1
ATOM 897 C CA . SER A 1 110 ? -15.744 5.104 5.403 1.00 94.12 110 SER A CA 1
ATOM 898 C C . SER A 1 110 ? -16.776 5.989 6.098 1.00 94.12 110 SER A C 1
ATOM 900 O O . SER A 1 110 ? -16.434 6.939 6.807 1.00 94.12 110 SER A O 1
ATOM 902 N N . LEU A 1 111 ? -18.052 5.640 5.963 1.00 95.00 111 LEU A N 1
ATOM 903 C CA . LEU A 1 111 ? -19.148 6.339 6.610 1.00 95.00 111 LEU A CA 1
ATOM 904 C C . LEU A 1 111 ? -19.140 6.119 8.129 1.00 95.00 111 LEU A C 1
ATOM 906 O O . LEU A 1 111 ? -19.387 7.057 8.883 1.00 95.00 111 LEU A O 1
ATOM 910 N N . ILE A 1 112 ? -18.799 4.913 8.585 1.00 96.75 112 ILE A N 1
ATOM 911 C CA . ILE A 1 112 ? -18.729 4.557 10.006 1.00 96.75 112 ILE A CA 1
ATOM 912 C C . ILE A 1 112 ? -17.647 5.371 10.722 1.00 96.75 112 ILE A C 1
ATOM 914 O O . ILE A 1 112 ? -17.945 6.029 11.721 1.00 96.75 112 ILE A O 1
ATOM 918 N N . TYR A 1 113 ? -16.413 5.387 10.214 1.00 96.88 113 TYR A N 1
ATOM 919 C CA . TYR A 1 113 ? -15.327 6.146 10.848 1.00 96.88 113 TYR A CA 1
ATOM 920 C C . TYR A 1 113 ? -15.534 7.662 10.730 1.00 96.88 113 TYR A C 1
ATOM 922 O O . TYR A 1 113 ? -15.261 8.397 11.681 1.00 96.88 113 TYR A O 1
ATOM 930 N N . SER A 1 114 ? -16.099 8.139 9.615 1.00 95.50 114 SER A N 1
ATOM 931 C CA . SER A 1 114 ? -16.389 9.569 9.430 1.00 95.50 114 SER A CA 1
ATOM 932 C C . SER A 1 114 ? -17.587 10.081 10.233 1.00 95.50 114 SER A C 1
ATOM 934 O O . SER A 1 114 ? -17.671 11.288 10.471 1.00 95.50 114 SER A O 1
ATOM 936 N N . LYS A 1 115 ? -18.525 9.220 10.658 1.00 96.00 115 LYS A N 1
ATOM 937 C CA . LYS A 1 115 ? -19.662 9.591 11.527 1.00 96.00 115 LYS A CA 1
ATOM 938 C C . LYS A 1 115 ? -19.413 9.362 13.014 1.00 96.00 115 LYS A C 1
ATOM 940 O O . LYS A 1 115 ? -20.107 9.988 13.817 1.00 96.00 115 LYS A O 1
ATOM 945 N N . ALA A 1 116 ? -18.433 8.538 13.383 1.00 97.38 116 ALA A N 1
ATOM 946 C CA . ALA A 1 116 ? -18.068 8.320 14.777 1.00 97.38 116 ALA A CA 1
ATOM 947 C C . ALA A 1 116 ? -17.720 9.647 15.480 1.00 97.38 116 ALA A C 1
ATOM 949 O O . ALA A 1 116 ? -17.077 10.534 14.910 1.00 97.38 116 ALA A O 1
ATOM 950 N N . MET A 1 117 ? -18.127 9.782 16.745 1.00 96.94 117 MET A N 1
ATOM 951 C CA . MET A 1 117 ? -17.777 10.946 17.569 1.00 96.94 117 MET A CA 1
ATOM 952 C C . MET A 1 117 ? -16.268 11.028 17.798 1.00 96.94 117 MET A C 1
ATOM 954 O O . MET A 1 117 ? -15.689 12.111 17.795 1.00 96.94 117 MET A O 1
ATOM 958 N N . SER A 1 118 ? -15.647 9.869 18.001 1.00 97.12 118 SER A N 1
ATOM 959 C CA . SER A 1 118 ? -14.212 9.706 18.157 1.00 97.12 118 SER A CA 1
ATOM 960 C C . SER A 1 118 ? -13.803 8.349 17.609 1.00 97.12 118 SER A C 1
ATOM 962 O O . SER A 1 118 ? -14.553 7.383 17.731 1.00 97.12 118 SER A O 1
ATOM 964 N N . THR A 1 119 ? -12.604 8.269 17.049 1.00 97.94 119 THR A N 1
ATOM 965 C CA . THR A 1 119 ? -11.918 7.005 16.791 1.00 97.94 119 THR A CA 1
ATOM 966 C C . THR A 1 119 ? -10.865 6.807 17.870 1.00 97.94 119 THR A C 1
ATOM 968 O O . THR A 1 119 ? -10.075 7.709 18.157 1.00 97.94 119 THR A O 1
ATOM 971 N N . VAL A 1 120 ? -10.902 5.651 18.519 1.00 98.06 120 VAL A N 1
ATOM 972 C CA . VAL A 1 120 ? -9.997 5.270 19.598 1.00 98.06 120 VAL A CA 1
ATOM 973 C C . VAL A 1 120 ? -9.009 4.269 19.027 1.00 98.06 120 VAL A C 1
ATOM 975 O O . VAL A 1 120 ? -9.385 3.144 18.713 1.00 98.06 120 VAL A O 1
ATOM 978 N N . ILE A 1 121 ? -7.754 4.682 18.888 1.00 97.00 121 ILE A N 1
ATOM 979 C CA . ILE A 1 121 ? -6.653 3.792 18.535 1.00 97.00 121 ILE A CA 1
ATOM 980 C C . ILE A 1 121 ? -6.188 3.119 19.819 1.00 97.00 121 ILE A C 1
ATOM 982 O O . ILE A 1 121 ? -5.693 3.798 20.715 1.00 97.00 121 ILE A O 1
ATOM 986 N N . TYR A 1 122 ? -6.326 1.804 19.915 1.00 96.31 122 TYR A N 1
ATOM 987 C CA . TYR A 1 122 ? -5.784 1.029 21.022 1.00 96.31 122 TYR A CA 1
ATOM 988 C C . TYR A 1 122 ? -4.541 0.265 20.563 1.00 96.31 122 TYR A C 1
ATOM 990 O O . TYR A 1 122 ? -4.625 -0.638 19.729 1.00 96.31 122 TYR A O 1
ATOM 998 N N . LEU A 1 123 ? -3.386 0.647 21.110 1.00 92.94 123 LEU A N 1
ATOM 999 C CA . LEU A 1 123 ? -2.092 0.082 20.731 1.00 92.94 123 LEU A CA 1
ATOM 1000 C C . LEU A 1 123 ? -1.790 -1.238 21.449 1.00 92.94 123 LEU A C 1
ATOM 1002 O O . LEU A 1 123 ? -1.269 -2.165 20.831 1.00 92.94 123 LEU A O 1
ATOM 1006 N N . GLY A 1 124 ? -2.131 -1.325 22.735 1.00 90.75 124 GLY A N 1
ATOM 1007 C CA . GLY A 1 124 ? -1.824 -2.464 23.596 1.00 90.75 124 GLY A CA 1
ATOM 1008 C C . GLY A 1 124 ? -1.606 -2.052 25.050 1.00 90.75 124 GLY A C 1
ATOM 1009 O O . GLY A 1 124 ? -2.011 -0.960 25.468 1.00 90.75 124 GLY A O 1
ATOM 1010 N N . ASP A 1 125 ? -0.963 -2.935 25.811 1.00 88.38 125 ASP A N 1
ATOM 1011 C CA . ASP A 1 125 ? -0.576 -2.682 27.198 1.00 88.38 125 ASP A CA 1
ATOM 1012 C C . ASP A 1 125 ? 0.619 -1.733 27.298 1.00 88.38 125 ASP A C 1
ATOM 1014 O O . ASP A 1 125 ? 1.498 -1.699 26.434 1.00 88.38 125 ASP A O 1
ATOM 1018 N N . ARG A 1 126 ? 0.652 -0.974 28.396 1.00 84.50 126 ARG A N 1
ATOM 1019 C CA . ARG A 1 126 ? 1.767 -0.080 28.711 1.00 84.50 126 ARG A CA 1
ATOM 1020 C C . ARG A 1 126 ? 2.893 -0.823 29.422 1.00 84.50 126 ARG A C 1
ATOM 1022 O O . ARG A 1 126 ? 2.662 -1.610 30.335 1.00 84.50 126 ARG A O 1
ATOM 1029 N N . ASP A 1 127 ? 4.112 -0.469 29.059 1.00 84.56 127 ASP A N 1
ATOM 1030 C CA . ASP A 1 127 ? 5.340 -0.723 29.804 1.00 84.56 127 ASP A CA 1
ATOM 1031 C C . ASP A 1 127 ? 6.050 0.606 30.138 1.00 84.56 127 ASP A C 1
ATOM 1033 O O . ASP A 1 127 ? 5.618 1.690 29.724 1.00 84.56 127 ASP A O 1
ATOM 1037 N N . SER A 1 128 ? 7.150 0.534 30.892 1.00 82.25 128 SER A N 1
ATOM 1038 C CA . SER A 1 128 ? 7.921 1.721 31.283 1.00 82.25 128 SER A CA 1
ATOM 1039 C C . SER A 1 128 ? 8.432 2.539 30.097 1.00 82.25 128 SER A C 1
ATOM 1041 O O . SER A 1 128 ? 8.624 3.745 30.233 1.00 82.25 128 SER A O 1
ATOM 1043 N N . ASP A 1 129 ? 8.672 1.906 28.949 1.00 81.19 129 ASP A N 1
ATOM 1044 C CA . ASP A 1 129 ? 9.166 2.594 27.762 1.00 81.19 129 ASP A CA 1
ATOM 1045 C C . ASP A 1 129 ? 8.019 3.297 27.040 1.00 81.19 129 ASP A C 1
ATOM 1047 O O . ASP A 1 129 ? 8.138 4.469 26.702 1.00 81.19 129 ASP A O 1
ATOM 1051 N N . THR A 1 130 ? 6.855 2.664 26.902 1.00 85.19 130 THR A N 1
ATOM 1052 C CA . THR A 1 130 ? 5.671 3.337 26.350 1.00 85.19 130 THR A CA 1
ATOM 1053 C C . THR A 1 130 ? 5.212 4.522 27.203 1.00 85.19 130 THR A C 1
ATOM 1055 O O . THR A 1 130 ? 4.815 5.538 26.641 1.00 85.19 130 THR A O 1
ATOM 1058 N N . ASP A 1 131 ? 5.325 4.459 28.536 1.00 86.38 131 ASP A N 1
ATOM 1059 C CA . ASP A 1 131 ? 5.021 5.606 29.402 1.00 86.38 131 ASP A CA 1
ATOM 1060 C C . ASP A 1 131 ? 5.953 6.790 29.105 1.00 86.38 131 ASP A C 1
ATOM 1062 O O . ASP A 1 131 ? 5.485 7.907 28.881 1.00 86.38 131 ASP A O 1
ATOM 1066 N N . ARG A 1 132 ? 7.264 6.529 29.000 1.00 82.44 132 ARG A N 1
ATOM 1067 C CA . ARG A 1 132 ? 8.259 7.541 28.607 1.00 82.44 132 ARG A CA 1
ATOM 1068 C C . ARG A 1 132 ? 7.993 8.096 27.207 1.00 82.44 132 ARG A C 1
ATOM 1070 O O . ARG A 1 132 ? 8.289 9.259 26.949 1.00 82.44 132 ARG A O 1
ATOM 1077 N N . ALA A 1 133 ? 7.449 7.284 26.302 1.00 83.75 133 ALA A N 1
ATOM 1078 C CA . ALA A 1 133 ? 7.118 7.699 24.942 1.00 83.75 133 ALA A CA 1
ATOM 1079 C C . ALA A 1 133 ? 5.938 8.659 24.912 1.00 83.75 133 ALA A C 1
ATOM 1081 O O . ALA A 1 133 ? 5.978 9.663 24.203 1.00 83.75 133 ALA A O 1
ATOM 1082 N N . PHE A 1 134 ? 4.915 8.383 25.717 1.00 89.00 134 PHE A N 1
ATOM 1083 C CA . PHE A 1 134 ? 3.784 9.284 25.885 1.00 89.00 134 PHE A CA 1
ATOM 1084 C C . PHE A 1 134 ? 4.225 10.605 26.524 1.00 89.00 134 PHE A C 1
ATOM 1086 O O . PHE A 1 134 ? 3.855 11.663 26.019 1.00 89.00 134 PHE A O 1
ATOM 1093 N N . ASP A 1 135 ? 5.083 10.557 27.549 1.00 86.50 135 ASP A N 1
ATOM 1094 C CA . ASP A 1 135 ? 5.666 11.762 28.151 1.00 86.50 135 ASP A CA 1
ATOM 1095 C C . ASP A 1 135 ? 6.472 12.567 27.114 1.00 86.50 135 ASP A C 1
ATOM 1097 O O . ASP A 1 135 ? 6.297 13.778 26.989 1.00 86.50 135 ASP A O 1
ATOM 1101 N N . ALA A 1 136 ? 7.314 11.908 26.308 1.00 82.25 136 ALA A N 1
ATOM 1102 C CA . ALA A 1 136 ? 8.085 12.569 25.255 1.00 82.25 136 ALA A CA 1
ATOM 1103 C C . ALA A 1 136 ? 7.182 13.248 24.211 1.00 82.25 136 ALA A C 1
ATOM 1105 O O . ALA A 1 136 ? 7.442 14.391 23.835 1.00 82.25 136 ALA A O 1
ATOM 1106 N N . LEU A 1 137 ? 6.108 12.584 23.767 1.00 87.25 137 LEU A N 1
ATOM 1107 C CA . LEU A 1 137 ? 5.137 13.164 22.835 1.00 87.25 137 LEU A CA 1
ATOM 1108 C C . LEU A 1 137 ? 4.434 14.389 23.436 1.00 87.25 137 LEU A C 1
ATOM 1110 O O . LEU A 1 137 ? 4.338 15.420 22.773 1.00 87.25 137 LEU A O 1
ATOM 1114 N N . GLU A 1 138 ? 3.988 14.323 24.692 1.00 90.56 138 GLU A N 1
ATOM 1115 C CA . GLU A 1 138 ? 3.390 15.475 25.381 1.00 90.56 138 GLU A CA 1
ATOM 1116 C C . GLU A 1 138 ? 4.361 16.660 25.438 1.00 90.56 138 GLU A C 1
ATOM 1118 O O . GLU A 1 138 ? 3.982 17.798 25.165 1.00 90.56 138 GLU A O 1
ATOM 1123 N N . MET A 1 139 ? 5.637 16.408 25.712 1.00 85.69 139 MET A N 1
ATOM 1124 C CA . MET A 1 139 ? 6.649 17.457 25.788 1.00 85.69 139 MET A CA 1
ATOM 1125 C C . MET A 1 139 ? 6.990 18.067 24.429 1.00 85.69 139 MET A C 1
ATOM 1127 O O . MET A 1 139 ? 7.032 19.291 24.305 1.00 85.69 139 MET A O 1
ATOM 1131 N N . PHE A 1 140 ? 7.192 17.242 23.398 1.00 85.44 140 PHE A N 1
ATOM 1132 C CA . PHE A 1 140 ? 7.411 17.742 22.039 1.00 85.44 140 PHE A CA 1
ATOM 1133 C C . PHE A 1 140 ? 6.193 18.509 21.517 1.00 85.44 140 PHE A C 1
ATOM 1135 O O . PHE A 1 140 ? 6.352 19.473 20.774 1.00 85.44 140 PHE A O 1
ATOM 1142 N N . SER A 1 141 ? 4.975 18.155 21.940 1.00 91.56 141 SER A N 1
ATOM 1143 C CA . SER A 1 141 ? 3.781 18.928 21.578 1.00 91.56 141 SER A CA 1
ATOM 1144 C C . SER A 1 141 ? 3.801 20.367 22.115 1.00 91.56 141 SER A C 1
ATOM 1146 O O . SER A 1 141 ? 3.159 21.245 21.545 1.00 91.56 141 SER A O 1
ATOM 1148 N N . GLN A 1 142 ? 4.585 20.621 23.168 1.00 91.56 142 GLN A N 1
ATOM 1149 C CA . GLN A 1 142 ? 4.811 21.937 23.773 1.00 91.56 142 GLN A CA 1
ATOM 1150 C C . GLN A 1 142 ? 6.055 22.646 23.202 1.00 91.56 142 GLN A C 1
ATOM 1152 O O . GLN A 1 142 ? 6.536 23.609 23.792 1.00 91.56 142 GLN A O 1
ATOM 1157 N N . ASP A 1 143 ? 6.604 22.155 22.086 1.00 88.19 143 ASP A N 1
ATOM 1158 C CA . ASP A 1 143 ? 7.839 22.628 21.440 1.00 88.19 143 ASP A CA 1
ATOM 1159 C C . ASP A 1 143 ? 9.092 22.601 22.343 1.00 88.19 143 ASP A C 1
ATOM 1161 O O . ASP A 1 143 ? 10.052 23.328 22.094 1.00 88.19 143 ASP A O 1
ATOM 1165 N N . ARG A 1 144 ? 9.112 21.744 23.379 1.00 84.12 144 ARG A N 1
ATOM 1166 C CA . ARG A 1 144 ? 10.270 21.549 24.276 1.00 84.12 144 ARG A CA 1
ATOM 1167 C C . ARG A 1 144 ? 11.474 20.992 23.510 1.00 84.12 144 ARG A C 1
ATOM 1169 O O . ARG A 1 144 ? 11.321 20.128 22.646 1.00 84.12 144 ARG A O 1
ATOM 1176 N N . HIS A 1 145 ? 12.679 21.424 23.881 1.00 77.88 145 HIS A N 1
ATOM 1177 C CA . HIS A 1 145 ? 13.914 20.937 23.269 1.00 77.88 145 HIS A CA 1
ATOM 1178 C C . HIS A 1 145 ? 14.359 19.594 23.869 1.00 77.88 145 HIS A C 1
ATOM 1180 O O . HIS A 1 145 ? 14.024 19.257 25.006 1.00 77.88 145 HIS A O 1
ATOM 1186 N N . LEU A 1 146 ? 15.171 18.839 23.117 1.00 69.31 146 LEU A N 1
ATOM 1187 C CA . LEU A 1 146 ? 15.714 17.538 23.540 1.00 69.31 146 LEU A CA 1
ATOM 1188 C C . LEU A 1 146 ? 16.361 17.559 24.947 1.00 69.31 146 LEU A C 1
ATOM 1190 O O . LEU A 1 146 ? 16.013 16.687 25.742 1.00 69.31 146 LEU A O 1
ATOM 1194 N N . PRO A 1 147 ? 17.210 18.544 25.318 1.00 70.50 147 PRO A N 1
ATOM 1195 C CA . PRO A 1 147 ? 17.818 18.607 26.656 1.00 70.50 147 PRO A CA 1
ATOM 1196 C C . PRO A 1 147 ? 16.829 18.803 27.815 1.00 70.50 147 PRO A C 1
ATOM 1198 O O . PRO A 1 147 ? 17.162 18.524 28.967 1.00 70.50 147 PRO A O 1
ATOM 1201 N N . ASP A 1 148 ? 15.614 19.284 27.539 1.00 71.19 148 ASP A N 1
ATOM 1202 C CA . ASP A 1 148 ? 14.606 19.540 28.570 1.00 71.19 148 ASP A CA 1
ATOM 1203 C C . ASP A 1 148 ? 13.828 18.282 28.969 1.00 71.19 148 ASP A C 1
ATOM 1205 O O . ASP A 1 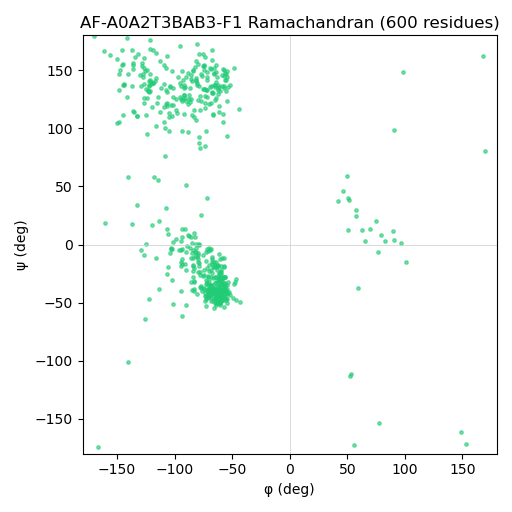148 ? 13.031 18.325 29.915 1.00 71.19 148 ASP A O 1
ATOM 1209 N N . LEU A 1 149 ? 13.998 17.184 28.230 1.00 65.56 149 LEU A N 1
ATOM 1210 C CA . LEU A 1 149 ? 13.301 15.925 28.458 1.00 65.56 149 LEU A CA 1
ATOM 1211 C C . LEU A 1 149 ? 13.867 15.227 29.718 1.00 65.56 149 LEU A C 1
ATOM 1213 O O . LEU A 1 149 ? 15.081 15.080 29.835 1.00 65.56 149 LEU A O 1
ATOM 1217 N N . PRO A 1 150 ? 13.031 14.720 30.650 1.00 57.00 150 PRO A N 1
ATOM 1218 C CA . PRO A 1 150 ? 13.480 14.018 31.860 1.00 57.00 150 PRO A CA 1
ATOM 1219 C C . PRO A 1 150 ? 14.376 12.818 31.561 1.00 57.00 150 PRO A C 1
ATOM 1221 O O . PRO A 1 150 ? 15.252 12.471 32.344 1.00 57.00 150 PRO A O 1
ATOM 1224 N N . ILE A 1 151 ? 14.174 12.220 30.388 1.00 52.62 151 ILE A N 1
ATOM 1225 C CA . ILE A 1 151 ? 14.948 11.093 29.876 1.00 52.62 151 ILE A CA 1
ATOM 1226 C C . ILE A 1 151 ? 16.433 11.462 29.652 1.00 52.62 151 ILE A C 1
ATOM 1228 O O . ILE A 1 151 ? 17.278 10.577 29.598 1.00 52.62 151 ILE A O 1
ATOM 1232 N N . TRP A 1 152 ? 16.758 12.758 29.575 1.00 51.81 152 TRP A N 1
ATOM 1233 C CA . TRP A 1 152 ? 18.120 13.298 29.472 1.00 51.81 152 TRP A CA 1
ATOM 1234 C C . TRP A 1 152 ? 18.729 13.697 30.824 1.00 51.81 152 TRP A C 1
ATOM 1236 O O . TRP A 1 152 ? 19.898 14.065 30.877 1.00 51.81 152 TRP A O 1
ATOM 1246 N N . LYS A 1 153 ? 17.964 13.622 31.923 1.00 49.31 153 LYS A N 1
ATOM 1247 C CA . LYS A 1 153 ? 18.393 14.003 33.282 1.00 49.31 153 LYS A CA 1
ATOM 1248 C C . LYS A 1 153 ? 18.628 12.798 34.209 1.00 49.31 153 LYS A C 1
ATOM 1250 O O . LYS A 1 153 ? 18.370 12.898 35.403 1.00 49.31 153 LYS A O 1
ATOM 1255 N N . ALA A 1 154 ? 19.066 11.653 33.682 1.00 44.09 154 ALA A N 1
ATOM 1256 C CA . ALA A 1 154 ? 19.451 10.500 34.504 1.00 44.09 154 ALA A CA 1
ATOM 1257 C C . ALA A 1 154 ? 20.967 10.507 34.771 1.00 44.09 154 ALA A C 1
ATOM 1259 O O . ALA A 1 154 ? 21.739 10.736 33.853 1.00 44.09 154 ALA A O 1
ATOM 1260 N N . ASP A 1 155 ? 21.388 10.228 36.004 1.00 42.28 155 ASP A N 1
ATOM 1261 C CA . ASP A 1 155 ? 22.768 10.359 36.511 1.00 42.28 155 ASP A CA 1
ATOM 1262 C C . ASP A 1 155 ? 23.749 9.232 36.085 1.00 42.28 155 ASP A C 1
ATOM 1264 O O . ASP A 1 155 ? 24.719 8.957 36.791 1.00 42.28 155 ASP A O 1
ATOM 1268 N N . ASP A 1 156 ? 23.520 8.544 34.957 1.00 43.25 156 ASP A N 1
ATOM 1269 C CA . ASP A 1 156 ? 24.305 7.362 34.540 1.00 43.25 156 ASP A CA 1
ATOM 1270 C C . ASP A 1 156 ? 24.928 7.516 33.130 1.00 43.25 156 ASP A C 1
ATOM 1272 O O . ASP A 1 156 ? 24.273 7.216 32.124 1.00 43.25 156 ASP A O 1
ATOM 1276 N N . PRO A 1 157 ? 26.197 7.962 33.023 1.00 42.28 157 PRO A N 1
ATOM 1277 C CA . PRO A 1 157 ? 26.872 8.302 31.763 1.00 42.28 157 PRO A CA 1
ATOM 1278 C C . PRO A 1 157 ? 26.945 7.188 30.704 1.00 42.28 157 PRO A C 1
ATOM 1280 O O . PRO A 1 157 ? 27.311 7.479 29.569 1.00 42.28 157 PRO A O 1
ATOM 1283 N N . GLY A 1 158 ? 26.616 5.933 31.042 1.00 42.50 158 GLY A N 1
ATOM 1284 C CA . GLY A 1 158 ? 26.612 4.796 30.110 1.00 42.50 158 GLY A CA 1
ATOM 1285 C C . GLY A 1 158 ? 25.230 4.332 29.626 1.00 42.50 158 GLY A C 1
ATOM 1286 O O . GLY A 1 158 ? 25.158 3.465 28.760 1.00 42.50 158 GLY A O 1
ATOM 1287 N N . ARG A 1 159 ? 24.126 4.869 30.174 1.00 42.03 159 ARG A N 1
ATOM 1288 C CA . ARG A 1 159 ? 22.737 4.486 29.818 1.00 42.03 159 ARG A CA 1
ATOM 1289 C C . ARG A 1 159 ? 21.903 5.608 29.190 1.00 42.03 159 ARG A C 1
ATOM 1291 O O . ARG A 1 159 ? 20.830 5.328 28.665 1.00 42.03 159 ARG A O 1
ATOM 1298 N N . ILE A 1 160 ? 22.381 6.854 29.237 1.00 46.31 160 ILE A N 1
ATOM 1299 C CA . ILE A 1 160 ? 21.690 8.071 28.740 1.00 46.31 160 ILE A CA 1
ATOM 1300 C C . ILE A 1 160 ? 21.627 8.132 27.198 1.00 46.31 160 ILE A C 1
ATOM 1302 O O . ILE A 1 160 ? 20.973 8.990 26.608 1.00 46.31 160 ILE A O 1
ATOM 1306 N N . GLU A 1 161 ? 22.272 7.190 26.520 1.00 48.56 161 GLU A N 1
ATOM 1307 C CA . GLU A 1 161 ? 22.299 7.053 25.071 1.00 48.56 161 GLU A CA 1
ATOM 1308 C C . GLU A 1 161 ? 20.871 6.906 24.469 1.00 48.56 161 GLU A C 1
ATOM 1310 O O . GLU A 1 161 ? 20.253 5.846 24.519 1.00 48.56 161 GLU A O 1
ATOM 1315 N N . TRP A 1 162 ? 20.353 7.968 23.830 1.00 53.12 162 TRP A N 1
ATOM 1316 C CA . TRP A 1 162 ? 19.298 7.935 22.782 1.00 53.12 162 TRP A CA 1
ATOM 1317 C C . TRP A 1 162 ? 17.828 7.773 23.149 1.00 53.12 162 TRP A C 1
ATOM 1319 O O . TRP A 1 162 ? 16.984 7.651 22.254 1.00 53.12 162 TRP A O 1
ATOM 1329 N N . ALA A 1 163 ? 17.480 7.827 24.425 1.00 51.78 163 ALA A N 1
ATOM 1330 C CA . ALA A 1 163 ? 16.182 7.341 24.856 1.00 51.78 163 ALA A CA 1
ATOM 1331 C C . ALA A 1 163 ? 14.968 8.063 24.217 1.00 51.78 163 ALA A C 1
ATOM 1333 O O . ALA A 1 163 ? 14.056 7.376 23.805 1.00 51.78 163 ALA A O 1
ATOM 1334 N N . GLY A 1 164 ? 14.936 9.382 23.980 1.00 52.22 164 GLY A N 1
ATOM 1335 C CA . GLY A 1 164 ? 13.722 10.056 23.455 1.00 52.22 164 GLY A CA 1
ATOM 1336 C C . GLY A 1 164 ? 13.196 9.574 22.083 1.00 52.22 164 GLY A C 1
ATOM 1337 O O . GLY A 1 164 ? 12.009 9.288 21.943 1.00 52.22 164 GLY A O 1
ATOM 1338 N N . VAL A 1 165 ? 14.069 9.448 21.074 1.00 54.91 165 VAL A N 1
ATOM 1339 C CA . VAL A 1 165 ? 13.679 8.996 19.718 1.00 54.91 165 VAL A CA 1
ATOM 1340 C C . VAL A 1 165 ? 13.459 7.478 19.687 1.00 54.91 165 VAL A C 1
ATOM 1342 O O . VAL A 1 165 ? 12.492 7.014 19.090 1.00 54.91 165 VAL A O 1
ATOM 1345 N N . LEU A 1 166 ? 14.303 6.704 20.383 1.00 58.22 166 LEU A N 1
ATOM 1346 C CA . LEU A 1 166 ? 14.155 5.244 20.506 1.00 58.22 166 LEU A CA 1
ATOM 1347 C C . LEU A 1 166 ? 12.889 4.845 21.271 1.00 58.22 166 LEU A C 1
ATOM 1349 O O . LEU A 1 166 ? 12.262 3.828 20.987 1.00 58.22 166 LEU A O 1
ATOM 1353 N N . VAL A 1 167 ? 12.496 5.654 22.246 1.00 65.00 167 VAL A N 1
ATOM 1354 C CA . VAL A 1 167 ? 11.308 5.411 23.053 1.00 65.00 167 VAL A CA 1
ATOM 1355 C C . VAL A 1 167 ? 10.036 5.651 22.228 1.00 65.00 167 VAL A C 1
ATOM 1357 O O . VAL A 1 167 ? 9.081 4.896 22.366 1.00 65.00 167 VAL A O 1
ATOM 1360 N N . ILE A 1 168 ? 10.019 6.605 21.287 1.00 72.50 168 ILE A N 1
ATOM 1361 C CA . ILE A 1 168 ? 8.899 6.734 20.334 1.00 72.50 168 ILE A CA 1
ATOM 1362 C C . ILE A 1 168 ? 8.864 5.547 19.362 1.00 72.50 168 ILE A C 1
ATOM 1364 O O . ILE A 1 168 ? 7.780 5.059 19.042 1.00 72.50 168 ILE A O 1
ATOM 1368 N N . GLU A 1 169 ? 10.019 5.008 18.950 1.00 72.19 169 GLU A N 1
ATOM 1369 C CA . GLU A 1 169 ? 10.040 3.773 18.154 1.00 72.19 169 GLU A CA 1
ATOM 1370 C C . GLU A 1 169 ? 9.351 2.613 18.878 1.00 72.19 169 GLU A C 1
ATOM 1372 O O . GLU A 1 169 ? 8.697 1.811 18.220 1.00 72.19 169 GLU A O 1
ATOM 1377 N N . ARG A 1 170 ? 9.395 2.551 20.217 1.00 78.50 170 ARG A N 1
ATOM 1378 C CA . ARG A 1 170 ? 8.656 1.532 20.979 1.00 78.50 170 ARG A CA 1
ATOM 1379 C C . ARG A 1 170 ? 7.156 1.552 20.675 1.00 78.50 170 ARG A C 1
ATOM 1381 O O . ARG A 1 170 ? 6.572 0.484 20.524 1.00 78.50 170 ARG A O 1
ATOM 1388 N N . ILE A 1 171 ? 6.551 2.736 20.534 1.00 83.31 171 ILE A N 1
ATOM 1389 C CA . ILE A 1 171 ? 5.143 2.882 20.125 1.00 83.31 171 ILE A CA 1
ATOM 1390 C C . ILE A 1 171 ? 4.950 2.380 18.690 1.00 83.31 171 ILE A C 1
ATOM 1392 O O . ILE A 1 171 ? 3.948 1.743 18.382 1.00 83.31 171 ILE A O 1
ATOM 1396 N N . LEU A 1 172 ? 5.907 2.641 17.806 1.00 80.69 172 LEU A N 1
ATOM 1397 C CA . LEU A 1 172 ? 5.835 2.250 16.397 1.00 80.69 172 LEU A CA 1
ATOM 1398 C C . LEU A 1 172 ? 6.011 0.746 16.154 1.00 80.69 172 LEU A C 1
ATOM 1400 O O . LEU A 1 172 ? 5.692 0.263 15.073 1.00 80.69 172 LEU A O 1
ATOM 1404 N N . LEU A 1 173 ? 6.485 0.002 17.156 1.00 82.44 173 LEU A N 1
ATOM 1405 C CA . LEU A 1 173 ? 6.595 -1.457 17.111 1.00 82.44 173 LEU A CA 1
ATOM 1406 C C . LEU A 1 173 ? 5.272 -2.176 17.417 1.00 82.44 173 LEU A C 1
ATOM 1408 O O . LEU A 1 173 ? 5.215 -3.401 17.306 1.00 82.44 173 LEU A O 1
ATOM 1412 N N . PHE A 1 174 ? 4.213 -1.459 17.811 1.00 87.62 174 PHE A N 1
ATOM 1413 C CA . PHE A 1 174 ? 2.907 -2.089 18.000 1.00 87.62 174 PHE A CA 1
ATOM 1414 C C . PHE A 1 174 ? 2.348 -2.598 16.657 1.00 87.62 174 PHE A C 1
ATOM 1416 O O . PHE A 1 174 ? 2.359 -1.847 15.679 1.00 87.62 174 PHE A O 1
ATOM 1423 N N . PRO A 1 175 ? 1.763 -3.815 16.602 1.00 89.12 175 PRO A N 1
ATOM 1424 C CA . PRO A 1 175 ? 1.225 -4.391 15.361 1.00 89.12 175 PRO A CA 1
ATOM 1425 C C . PRO A 1 175 ? 0.156 -3.530 14.678 1.00 89.12 175 PRO A C 1
ATOM 1427 O O . PRO A 1 175 ? -0.114 -3.684 13.490 1.00 89.12 175 PRO A O 1
ATOM 1430 N N . TRP A 1 176 ? -0.459 -2.603 15.420 1.00 92.12 176 TRP A N 1
ATOM 1431 C CA . TRP A 1 176 ? -1.440 -1.664 14.887 1.00 92.12 176 TRP A CA 1
ATOM 1432 C C . TRP A 1 176 ? -0.898 -0.878 13.687 1.00 92.12 176 TRP A C 1
ATOM 1434 O O . TRP A 1 176 ? -1.589 -0.784 12.678 1.00 92.12 176 TRP A O 1
ATOM 1444 N N . TRP A 1 177 ? 0.356 -0.417 13.744 1.00 89.06 177 TRP A N 1
ATOM 1445 C CA . TRP A 1 177 ? 0.988 0.363 12.671 1.00 89.06 177 TRP A CA 1
ATOM 1446 C C . TRP A 1 177 ? 1.197 -0.424 11.372 1.00 89.06 177 TRP A C 1
ATOM 1448 O O . TRP A 1 177 ? 1.360 0.175 10.309 1.00 89.06 177 TRP A O 1
ATOM 1458 N N . GLY A 1 178 ? 1.187 -1.757 11.436 1.00 87.56 178 GLY A N 1
ATOM 1459 C CA . GLY A 1 178 ? 1.335 -2.604 10.257 1.00 87.56 178 GLY A CA 1
ATOM 1460 C C . GLY A 1 178 ? 0.102 -2.586 9.356 1.00 87.56 178 GLY A C 1
ATOM 1461 O O . GLY A 1 178 ? 0.240 -2.673 8.142 1.00 87.56 178 GLY A O 1
ATOM 1462 N N . ARG A 1 179 ? -1.104 -2.436 9.915 1.00 91.06 179 ARG A N 1
ATOM 1463 C CA . ARG A 1 179 ? -2.375 -2.732 9.227 1.00 91.06 179 ARG A CA 1
ATOM 1464 C C . ARG A 1 179 ? -2.734 -1.718 8.138 1.00 91.06 179 ARG A C 1
ATOM 1466 O O . ARG A 1 179 ? -2.613 -0.515 8.328 1.00 91.06 179 ARG A O 1
ATOM 1473 N N . THR A 1 180 ? -3.285 -2.198 7.023 1.00 93.00 180 THR A N 1
ATOM 1474 C CA . THR A 1 180 ? -3.768 -1.342 5.921 1.00 93.00 180 THR A CA 1
ATOM 1475 C C . THR A 1 180 ? -5.026 -0.543 6.279 1.00 93.00 180 THR A C 1
ATOM 1477 O O . THR A 1 180 ? -5.150 0.623 5.915 1.00 93.00 180 THR A O 1
ATOM 1480 N N . TRP A 1 181 ? -5.923 -1.111 7.090 1.00 95.00 181 TRP A N 1
ATOM 1481 C CA . TRP A 1 181 ? -7.165 -0.441 7.485 1.00 95.00 181 TRP A CA 1
ATOM 1482 C C . TRP A 1 181 ? -6.938 0.856 8.267 1.00 95.00 181 TRP A C 1
ATOM 1484 O O . TRP A 1 181 ? -7.712 1.799 8.111 1.00 95.00 181 TRP A O 1
ATOM 1494 N N . ILE A 1 182 ? -5.828 0.978 9.009 1.00 94.75 182 ILE A N 1
ATOM 1495 C CA . ILE A 1 182 ? -5.561 2.173 9.827 1.00 94.75 182 ILE A CA 1
ATOM 1496 C C . ILE A 1 182 ? -5.488 3.446 8.989 1.00 94.75 182 ILE A C 1
ATOM 1498 O O . ILE A 1 182 ? -5.750 4.524 9.513 1.00 94.75 182 ILE A O 1
ATOM 1502 N N . ILE A 1 183 ? -5.146 3.342 7.698 1.00 94.81 183 ILE A N 1
ATOM 1503 C CA . ILE A 1 183 ? -5.066 4.507 6.817 1.00 94.81 183 ILE A CA 1
ATOM 1504 C C . ILE A 1 183 ? -6.440 5.179 6.736 1.00 94.81 183 ILE A C 1
ATOM 1506 O O . ILE A 1 183 ? -6.556 6.380 6.971 1.00 94.81 183 ILE A O 1
ATOM 1510 N N . GLN A 1 184 ? -7.491 4.400 6.480 1.00 95.00 184 GLN A N 1
ATOM 1511 C CA . GLN A 1 184 ? -8.866 4.888 6.417 1.00 95.00 184 GLN A CA 1
ATOM 1512 C C . GLN A 1 184 ? -9.392 5.309 7.792 1.00 95.00 184 GLN A C 1
ATOM 1514 O O . GLN A 1 184 ? -10.012 6.367 7.918 1.00 95.00 184 GLN A O 1
ATOM 1519 N N . GLU A 1 185 ? -9.116 4.508 8.821 1.00 96.06 185 GLU A N 1
ATOM 1520 C CA . GLU A 1 185 ? -9.567 4.748 10.197 1.00 96.06 185 GLU A CA 1
ATOM 1521 C C . GLU A 1 185 ? -9.025 6.083 10.741 1.00 96.06 185 GLU A C 1
ATOM 1523 O O . GLU A 1 185 ? -9.766 6.881 11.316 1.00 96.06 185 GLU A O 1
ATOM 1528 N N . VAL A 1 186 ? -7.740 6.366 10.504 1.00 95.62 186 VAL A N 1
ATOM 1529 C CA . VAL A 1 186 ? -7.077 7.614 10.908 1.00 95.62 186 VAL A CA 1
ATOM 1530 C C . VAL A 1 186 ? -7.504 8.784 10.032 1.00 95.62 186 VAL A C 1
ATOM 1532 O O . VAL A 1 186 ? -7.772 9.873 10.547 1.00 95.62 186 VAL A O 1
ATOM 1535 N N . ALA A 1 187 ? -7.567 8.594 8.712 1.00 95.44 187 ALA A N 1
ATOM 1536 C CA . ALA A 1 187 ? -7.804 9.700 7.795 1.00 95.44 187 ALA A CA 1
ATOM 1537 C C . ALA A 1 187 ? -9.235 10.258 7.888 1.00 95.44 187 ALA A C 1
ATOM 1539 O O . ALA A 1 187 ? -9.426 11.461 7.713 1.00 95.44 187 ALA A O 1
ATOM 1540 N N . LEU A 1 188 ? -10.224 9.417 8.217 1.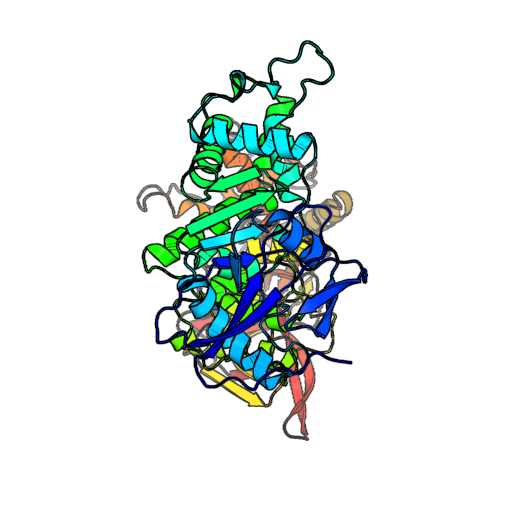00 96.00 188 LEU A N 1
ATOM 1541 C CA . LEU A 1 188 ? -11.640 9.807 8.280 1.00 96.00 188 LEU A CA 1
ATOM 1542 C C . LEU A 1 188 ? -12.132 10.216 9.673 1.00 96.00 188 LEU A C 1
ATOM 1544 O O . LEU A 1 188 ? -13.203 10.815 9.782 1.00 96.00 188 LEU A O 1
ATOM 1548 N N . ALA A 1 189 ? -11.388 9.918 10.740 1.00 96.00 189 ALA A N 1
ATOM 1549 C CA . ALA A 1 189 ? -11.832 10.196 12.103 1.00 96.00 189 ALA A CA 1
ATOM 1550 C C . ALA A 1 189 ? -12.109 11.695 12.341 1.00 96.00 189 ALA A C 1
ATOM 1552 O O . ALA A 1 189 ? -11.302 12.554 11.994 1.00 96.00 189 ALA A O 1
ATOM 1553 N N . ARG A 1 190 ? -13.203 12.050 13.022 1.00 93.50 190 ARG A N 1
ATOM 1554 C CA . ARG A 1 190 ? -13.440 13.455 13.421 1.00 93.50 190 ARG A CA 1
ATOM 1555 C C . ARG A 1 190 ? -12.532 13.886 14.565 1.00 93.50 190 ARG A C 1
ATOM 1557 O O . ARG A 1 190 ? -11.875 14.913 14.483 1.00 93.50 190 ARG A O 1
ATOM 1564 N N . ASN A 1 191 ? -12.481 13.055 15.597 1.00 95.88 191 ASN A N 1
ATOM 1565 C CA . ASN A 1 191 ? -11.581 13.169 16.733 1.00 95.88 191 ASN A CA 1
ATOM 1566 C C . ASN A 1 191 ? -10.820 11.852 16.853 1.00 95.88 191 ASN A C 1
ATOM 1568 O O . ASN A 1 191 ? -11.435 10.789 16.763 1.00 95.88 191 ASN A O 1
ATOM 1572 N N . LEU A 1 192 ? -9.507 11.909 17.035 1.00 96.00 192 LEU A N 1
ATOM 1573 C CA . LEU A 1 192 ? -8.661 10.723 17.071 1.00 96.00 192 LEU A CA 1
ATOM 1574 C C . LEU A 1 192 ? -7.877 10.699 18.381 1.00 96.00 192 LEU A C 1
ATOM 1576 O O . LEU A 1 192 ? -7.217 11.675 18.739 1.00 96.00 192 LEU A O 1
ATOM 1580 N N . VAL A 1 193 ? -7.982 9.593 19.116 1.00 97.00 193 VAL A N 1
ATOM 1581 C CA . VAL A 1 193 ? -7.347 9.426 20.428 1.00 97.00 193 VAL A CA 1
ATOM 1582 C C . VAL A 1 193 ? -6.521 8.152 20.416 1.00 97.00 193 VAL A C 1
ATOM 1584 O O . VAL A 1 193 ? -7.056 7.071 20.193 1.00 97.00 193 VAL A O 1
ATOM 1587 N N . MET A 1 194 ? -5.225 8.284 20.675 1.00 95.62 194 MET A N 1
ATOM 1588 C CA . MET A 1 194 ? -4.291 7.171 20.788 1.00 95.62 194 MET A CA 1
ATOM 1589 C C . MET A 1 194 ? -4.182 6.724 22.241 1.00 95.62 194 MET A C 1
ATOM 1591 O O . MET A 1 194 ? -3.893 7.538 23.113 1.00 95.62 194 MET A O 1
ATOM 1595 N N . VAL A 1 195 ? -4.411 5.439 22.500 1.00 95.75 195 VAL A N 1
ATOM 1596 C CA . VAL A 1 195 ? -4.485 4.831 23.832 1.00 95.75 195 VAL A CA 1
ATOM 1597 C C . VAL A 1 195 ? -3.476 3.691 23.948 1.00 95.75 195 VAL A C 1
ATOM 1599 O O . VAL A 1 195 ? -3.398 2.822 23.078 1.00 95.75 195 VAL A O 1
ATOM 1602 N N . CYS A 1 196 ? -2.734 3.679 25.055 1.00 93.31 196 CYS A N 1
ATOM 1603 C CA . CYS A 1 196 ? -1.847 2.589 25.460 1.00 93.31 196 CYS A CA 1
ATOM 1604 C C . CYS A 1 196 ? -2.065 2.310 26.957 1.00 93.31 196 CYS A C 1
ATOM 1606 O O . CYS A 1 196 ? -1.829 3.176 27.808 1.00 93.31 196 CYS A O 1
ATOM 1608 N N . GLY A 1 197 ? -2.599 1.134 27.293 1.00 89.44 197 GLY A N 1
ATOM 1609 C CA . GLY A 1 197 ? -3.095 0.826 28.635 1.00 89.44 197 GLY A CA 1
ATOM 1610 C C . GLY A 1 197 ? -4.107 1.870 29.131 1.00 89.44 197 GLY A C 1
ATOM 1611 O O . GLY A 1 197 ? -5.212 1.976 28.607 1.00 89.44 197 GLY A O 1
ATOM 1612 N N . LYS A 1 198 ? -3.724 2.653 30.151 1.00 86.56 198 LYS A N 1
ATOM 1613 C CA . LYS A 1 198 ? -4.532 3.754 30.725 1.00 86.56 198 LYS A CA 1
ATOM 1614 C C . LYS A 1 198 ? -4.090 5.160 30.293 1.00 86.56 198 LYS A C 1
ATOM 1616 O O . LYS A 1 198 ? -4.706 6.136 30.713 1.00 86.56 198 LYS A O 1
ATOM 1621 N N . ARG A 1 199 ? -3.008 5.290 29.518 1.00 91.81 199 ARG A N 1
ATOM 1622 C CA . ARG A 1 199 ? -2.555 6.580 28.973 1.00 91.81 199 ARG A CA 1
ATOM 1623 C C . ARG A 1 199 ? -3.287 6.853 27.663 1.00 91.81 199 ARG A C 1
ATOM 1625 O O . ARG A 1 199 ? -3.554 5.929 26.895 1.00 91.81 199 ARG A O 1
ATOM 1632 N N . SER A 1 200 ? -3.579 8.120 27.392 1.00 95.25 200 SER A N 1
ATOM 1633 C CA . SER A 1 200 ? -4.228 8.535 26.149 1.00 95.25 200 SER A CA 1
ATOM 1634 C C . SER A 1 200 ? -3.724 9.891 25.681 1.00 95.25 200 SER A C 1
ATOM 1636 O O . SER A 1 200 ? -3.651 10.809 26.495 1.00 95.25 200 SER A O 1
ATOM 1638 N N . LEU A 1 201 ? -3.470 10.038 24.383 1.00 95.88 201 LEU A N 1
ATOM 1639 C CA . LEU A 1 201 ? -3.116 11.303 23.740 1.00 95.88 201 LEU A CA 1
ATOM 1640 C C . LEU A 1 201 ? -4.112 11.624 22.632 1.00 95.88 201 LEU A C 1
ATOM 1642 O O . LEU A 1 201 ? -4.471 10.757 21.835 1.00 95.88 201 LEU A O 1
ATOM 1646 N N . ASN A 1 202 ? -4.534 12.883 22.554 1.00 96.31 202 ASN A N 1
ATOM 1647 C CA . ASN A 1 202 ? -5.276 13.359 21.395 1.00 96.31 202 ASN A CA 1
ATOM 1648 C C . ASN A 1 202 ? -4.319 13.524 20.207 1.00 96.31 202 ASN A C 1
ATOM 1650 O O . ASN A 1 202 ? -3.226 14.080 20.340 1.00 96.31 202 ASN A O 1
ATOM 1654 N N . TRP A 1 203 ? -4.727 13.032 19.043 1.00 94.06 203 TRP A N 1
ATOM 1655 C CA . TRP A 1 203 ? -3.875 13.031 17.864 1.00 94.06 203 TRP A CA 1
ATOM 1656 C C . TRP A 1 203 ? -3.591 14.440 17.347 1.00 94.06 203 TRP A C 1
ATOM 1658 O O . TRP A 1 203 ? -2.440 14.790 17.095 1.00 94.06 203 TRP A O 1
ATOM 1668 N N . ASP A 1 204 ? -4.636 15.251 17.205 1.00 92.19 204 ASP A N 1
ATOM 1669 C CA . ASP A 1 204 ? -4.549 16.561 16.565 1.00 92.19 204 ASP A CA 1
ATOM 1670 C C . ASP A 1 204 ? -3.915 17.594 17.517 1.00 92.19 204 ASP A C 1
ATOM 1672 O O . ASP A 1 204 ? -3.131 18.433 17.076 1.00 92.19 204 ASP A O 1
ATOM 1676 N N . SER A 1 205 ? -4.184 17.508 18.828 1.00 94.62 205 SER A N 1
ATOM 1677 C CA . SER A 1 205 ? -3.647 18.462 19.812 1.00 94.62 205 SER A CA 1
ATOM 1678 C C . SER A 1 205 ? -2.309 18.062 20.441 1.00 94.62 205 SER A C 1
ATOM 1680 O O . SER A 1 205 ? -1.668 18.922 21.037 1.00 94.62 205 SER A O 1
ATOM 1682 N N . VAL A 1 206 ? -1.886 16.792 20.352 1.00 94.38 206 VAL A N 1
ATOM 1683 C CA . VAL A 1 206 ? -0.622 16.320 20.956 1.00 94.38 206 VAL A CA 1
ATOM 1684 C C . VAL A 1 206 ? 0.279 15.624 19.943 1.00 94.38 206 VAL A C 1
ATOM 1686 O O . VAL A 1 206 ? 1.367 16.121 19.661 1.00 94.38 206 VAL A O 1
ATOM 1689 N N . VAL A 1 207 ? -0.155 14.491 19.378 1.00 90.56 207 VAL A N 1
ATOM 1690 C CA . VAL A 1 207 ? 0.705 13.631 18.534 1.00 90.56 207 VAL A CA 1
ATOM 1691 C C . VAL A 1 207 ? 1.223 14.393 17.314 1.00 90.56 207 VAL A C 1
ATOM 1693 O O . VAL A 1 207 ? 2.407 14.350 16.994 1.00 90.56 207 VAL A O 1
ATOM 1696 N N . THR A 1 208 ? 0.339 15.138 16.663 1.00 89.25 208 THR A N 1
ATOM 1697 C CA . THR A 1 208 ? 0.636 15.887 15.447 1.00 89.25 208 THR A CA 1
ATOM 1698 C C . THR A 1 208 ? 1.650 17.021 15.682 1.00 89.25 208 THR A C 1
ATOM 1700 O O . THR A 1 208 ? 2.697 17.024 15.024 1.00 89.25 208 THR A O 1
ATOM 1703 N N . PRO A 1 209 ? 1.427 17.957 16.632 1.00 91.38 209 PRO A N 1
ATOM 1704 C CA . PRO A 1 209 ? 2.442 18.936 17.020 1.00 91.38 209 PRO A CA 1
ATOM 1705 C C . PRO A 1 209 ? 3.766 18.300 17.455 1.00 91.38 209 PRO A C 1
ATOM 1707 O O . PRO A 1 209 ? 4.825 18.793 17.072 1.00 91.38 209 PRO A O 1
ATOM 1710 N N . ALA A 1 210 ? 3.717 17.186 18.192 1.00 88.00 210 ALA A N 1
ATOM 1711 C CA . ALA A 1 210 ? 4.910 16.495 18.671 1.00 88.00 210 ALA A CA 1
ATOM 1712 C C . ALA A 1 210 ? 5.789 15.971 17.528 1.00 88.00 210 ALA A C 1
ATOM 1714 O O . ALA A 1 210 ? 6.994 16.217 17.513 1.00 88.00 210 ALA A O 1
ATOM 1715 N N . VAL A 1 211 ? 5.190 15.301 16.538 1.00 80.94 211 VAL A N 1
ATOM 1716 C CA . VAL A 1 211 ? 5.894 14.781 15.352 1.00 80.94 211 VAL A CA 1
ATOM 1717 C C . VAL A 1 211 ? 6.545 15.918 14.558 1.00 80.94 211 VAL A C 1
ATOM 1719 O O . VAL A 1 211 ? 7.702 15.811 14.144 1.00 80.94 211 VAL A O 1
ATOM 1722 N N . HIS A 1 212 ? 5.842 17.036 14.366 1.00 82.88 212 HIS A N 1
ATOM 1723 C CA . HIS A 1 212 ? 6.416 18.197 13.686 1.00 82.88 212 HIS A CA 1
ATOM 1724 C C . HIS A 1 212 ? 7.565 18.838 14.470 1.00 82.88 212 HIS A C 1
ATOM 1726 O O . HIS A 1 212 ? 8.613 19.129 13.891 1.00 82.88 212 HIS A O 1
ATOM 1732 N N . SER A 1 213 ? 7.371 19.062 15.772 1.00 84.88 213 SER A N 1
ATOM 1733 C CA . SER A 1 213 ? 8.376 19.675 16.642 1.00 84.88 213 SER A CA 1
ATOM 1734 C C . SER A 1 213 ? 9.632 18.809 16.711 1.00 84.88 213 SER A C 1
ATOM 1736 O O . SER A 1 213 ? 10.739 19.315 16.543 1.00 84.88 213 SER A O 1
ATOM 1738 N N . MET A 1 214 ? 9.482 17.487 16.820 1.00 78.06 214 MET A N 1
ATOM 1739 C CA . MET A 1 214 ? 10.618 16.570 16.829 1.00 78.06 214 MET A CA 1
ATOM 1740 C C . MET A 1 214 ? 11.432 16.636 15.527 1.00 78.06 214 MET A C 1
ATOM 1742 O O . MET A 1 214 ? 12.658 16.720 15.581 1.00 78.06 214 MET A O 1
ATOM 1746 N N . VAL A 1 215 ? 10.780 16.663 14.357 1.00 74.75 215 VAL A N 1
ATOM 1747 C CA . VAL A 1 215 ? 11.470 16.811 13.054 1.00 74.75 215 VAL A CA 1
ATOM 1748 C C . VAL A 1 215 ? 12.206 18.138 12.978 1.00 74.75 215 VAL A C 1
ATOM 1750 O O . VAL A 1 215 ? 13.371 18.176 12.584 1.00 74.75 215 VAL A O 1
ATOM 1753 N N . LYS A 1 216 ? 11.531 19.226 13.363 1.00 79.12 216 LYS A N 1
ATOM 1754 C CA . LYS A 1 216 ? 12.103 20.572 13.397 1.00 79.12 216 LYS A CA 1
ATOM 1755 C C . LYS A 1 216 ? 13.347 20.593 14.280 1.00 79.12 216 LYS A C 1
ATOM 1757 O O . LYS A 1 216 ? 14.403 20.993 13.804 1.00 79.12 216 LYS A O 1
ATOM 1762 N N . HIS A 1 217 ? 13.249 20.143 15.528 1.00 75.44 217 HIS A N 1
ATOM 1763 C CA . HIS A 1 217 ? 14.344 20.187 16.500 1.00 75.44 217 HIS A CA 1
ATOM 1764 C C . HIS A 1 217 ? 15.536 19.332 16.082 1.00 75.44 217 HIS A C 1
ATOM 1766 O O . HIS A 1 217 ? 16.674 19.790 16.188 1.00 75.44 217 HIS A O 1
ATOM 1772 N N . VAL A 1 218 ? 15.292 18.130 15.550 1.00 67.31 218 VAL A N 1
ATOM 1773 C CA . VAL A 1 218 ? 16.373 17.246 15.091 1.00 67.31 218 VAL A CA 1
ATOM 1774 C C . VAL A 1 218 ? 17.045 17.770 13.823 1.00 67.31 218 VAL A C 1
ATOM 1776 O O . VAL A 1 218 ? 18.233 17.539 13.653 1.00 67.31 218 VAL A O 1
ATOM 1779 N N . ASN A 1 219 ? 16.345 18.524 12.974 1.00 68.00 219 ASN A N 1
ATOM 1780 C CA . ASN A 1 219 ? 16.929 19.133 11.774 1.00 68.00 219 ASN A CA 1
ATOM 1781 C C . ASN A 1 219 ? 17.418 20.580 11.979 1.00 68.00 219 ASN A C 1
ATOM 1783 O O . ASN A 1 219 ? 17.845 21.210 11.016 1.00 68.00 219 ASN A O 1
ATOM 1787 N N . SER A 1 220 ? 17.335 21.140 13.192 1.00 71.00 220 SER A N 1
ATOM 1788 C CA . SER A 1 220 ? 17.726 22.535 13.444 1.00 71.00 220 SER A CA 1
ATOM 1789 C C . SER A 1 220 ? 18.462 22.732 14.775 1.00 71.00 220 SER A C 1
ATOM 1791 O O . SER A 1 220 ? 19.658 22.479 14.878 1.00 71.00 220 SER A O 1
ATOM 1793 N N . CYS A 1 221 ? 17.785 23.220 15.807 1.00 75.94 221 CYS A N 1
ATOM 1794 C CA . CYS A 1 221 ? 18.409 23.784 17.003 1.00 75.94 221 CYS A CA 1
ATOM 1795 C C . CYS A 1 221 ? 18.921 22.752 18.020 1.00 75.94 221 CYS A C 1
ATOM 1797 O O . CYS A 1 221 ? 19.735 23.113 18.866 1.00 75.94 221 CYS A O 1
ATOM 1799 N N . CYS A 1 222 ? 18.507 21.482 17.949 1.00 66.25 222 CYS A N 1
ATOM 1800 C CA . CYS A 1 222 ? 18.974 20.440 18.874 1.00 66.25 222 CYS A CA 1
ATOM 1801 C C . CYS A 1 222 ? 20.092 19.554 18.296 1.00 66.25 222 CYS A C 1
ATOM 1803 O O . CYS A 1 222 ? 20.536 18.618 18.959 1.00 66.25 222 CYS A O 1
ATOM 1805 N N . MET A 1 223 ? 20.579 19.871 17.092 1.00 59.28 223 MET A N 1
ATOM 1806 C CA . MET A 1 223 ? 21.674 19.176 16.401 1.00 59.28 223 MET A CA 1
ATOM 1807 C C . MET A 1 223 ? 22.938 19.019 17.261 1.00 59.28 223 MET A C 1
ATOM 1809 O O . MET A 1 223 ? 23.549 17.956 17.277 1.00 59.28 223 MET A O 1
ATOM 1813 N N . GLY A 1 224 ? 23.328 20.080 17.978 1.00 58.16 224 GLY A N 1
ATOM 1814 C CA . GLY A 1 224 ? 24.543 20.115 18.803 1.00 58.16 224 GLY A CA 1
ATOM 1815 C C . GLY A 1 224 ? 24.374 19.534 20.207 1.00 58.16 224 GLY A C 1
ATOM 1816 O O . GLY A 1 224 ? 25.345 19.442 20.951 1.00 58.16 224 GLY A O 1
ATOM 1817 N N . CYS A 1 225 ? 23.153 19.146 20.583 1.00 60.31 225 CYS A N 1
ATOM 1818 C CA . CYS A 1 225 ? 22.857 18.581 21.898 1.00 60.31 225 CYS A CA 1
ATOM 1819 C C . CYS A 1 225 ? 23.194 17.089 21.990 1.00 60.31 225 CYS A C 1
ATOM 1821 O O . CYS A 1 225 ? 23.032 16.496 23.055 1.00 60.31 225 CYS A O 1
ATOM 1823 N N . VAL A 1 226 ? 23.638 16.474 20.889 1.00 56.25 226 VAL A N 1
ATOM 1824 C CA . VAL A 1 226 ? 23.995 15.060 20.859 1.00 56.25 226 VAL A CA 1
ATOM 1825 C C . VAL A 1 226 ? 25.292 14.812 20.106 1.00 56.25 226 VAL A C 1
ATOM 1827 O O . VAL A 1 226 ? 25.652 15.561 19.202 1.00 56.25 226 VAL A O 1
ATOM 1830 N N . ALA A 1 227 ? 26.011 13.753 20.486 1.00 59.88 227 ALA A N 1
ATOM 1831 C CA . ALA A 1 227 ? 27.253 13.377 19.827 1.00 59.88 227 ALA A CA 1
ATOM 1832 C C . ALA A 1 227 ? 27.044 13.143 18.313 1.00 59.88 227 ALA A C 1
ATOM 1834 O O . ALA A 1 227 ? 25.983 12.735 17.842 1.00 59.88 227 ALA A O 1
ATOM 1835 N N . GLN A 1 228 ? 28.073 13.391 17.504 1.00 57.59 228 GLN A N 1
ATOM 1836 C CA . GLN A 1 228 ? 27.926 13.416 16.042 1.00 57.59 228 GLN A CA 1
ATOM 1837 C C . GLN A 1 228 ? 27.573 12.049 15.418 1.00 57.59 228 GLN A C 1
ATOM 1839 O O . GLN A 1 228 ? 26.733 11.983 14.520 1.00 57.59 228 GLN A O 1
ATOM 1844 N N . LYS A 1 229 ? 28.155 10.942 15.913 1.00 56.31 229 LYS A N 1
ATOM 1845 C CA . LYS A 1 229 ? 27.871 9.548 15.459 1.00 56.31 229 LYS A CA 1
ATOM 1846 C C . LYS A 1 229 ? 26.416 9.112 15.645 1.00 56.31 229 LYS A C 1
ATOM 1848 O O . LYS A 1 229 ? 25.943 8.098 15.146 1.00 56.31 229 LYS A O 1
ATOM 1853 N N . ASP A 1 230 ? 25.724 9.919 16.393 1.00 55.88 230 ASP A N 1
ATOM 1854 C CA . ASP A 1 230 ? 24.722 9.533 17.331 1.00 55.88 230 ASP A CA 1
ATOM 1855 C C . ASP A 1 230 ? 23.478 10.296 16.825 1.00 55.88 230 ASP A C 1
ATOM 1857 O O . ASP A 1 230 ? 22.477 9.688 16.429 1.00 55.88 230 ASP A O 1
ATOM 1861 N N . TYR A 1 231 ? 23.651 11.594 16.532 1.00 58.06 231 TYR A N 1
ATOM 1862 C CA . TYR A 1 231 ? 22.848 12.345 15.567 1.00 58.06 231 TYR A CA 1
ATOM 1863 C C . TYR A 1 231 ? 22.652 11.599 14.234 1.00 58.06 231 TYR A C 1
ATOM 1865 O O . TYR A 1 231 ? 21.525 11.472 13.755 1.00 58.06 231 TYR A O 1
ATOM 1873 N N . GLN A 1 232 ? 23.721 11.055 13.636 1.00 59.66 232 GLN A N 1
ATOM 1874 C CA . GLN A 1 232 ? 23.616 10.306 12.376 1.00 59.66 232 GLN A CA 1
ATOM 1875 C C . GLN A 1 232 ? 22.691 9.083 12.500 1.00 59.66 232 GLN A C 1
ATOM 1877 O O . GLN A 1 232 ? 21.973 8.745 11.553 1.00 59.66 232 GLN A O 1
ATOM 1882 N N . ARG A 1 233 ? 22.672 8.432 13.669 1.00 60.22 233 ARG A N 1
ATOM 1883 C CA . ARG A 1 233 ? 21.800 7.289 13.962 1.00 60.22 233 ARG A CA 1
ATOM 1884 C C . ARG A 1 233 ? 20.341 7.721 14.127 1.00 60.22 233 ARG A C 1
ATOM 1886 O O . ARG A 1 233 ? 19.466 7.071 13.554 1.00 60.22 233 ARG A O 1
ATOM 1893 N N . ALA A 1 234 ? 20.077 8.819 14.836 1.00 57.94 234 ALA A N 1
ATOM 1894 C CA . ALA A 1 234 ? 18.729 9.369 14.982 1.00 57.94 234 ALA A CA 1
ATOM 1895 C C . ALA A 1 234 ? 18.168 9.943 13.682 1.00 57.94 234 ALA A C 1
ATOM 1897 O O . ALA A 1 234 ? 17.030 9.643 13.345 1.00 57.94 234 ALA A O 1
ATOM 1898 N N . ASN A 1 235 ? 18.957 10.683 12.903 1.00 59.50 235 ASN A N 1
ATOM 1899 C CA . ASN A 1 235 ? 18.532 11.182 11.596 1.00 59.50 235 ASN A CA 1
ATOM 1900 C C . ASN A 1 235 ? 18.173 10.013 10.656 1.00 59.50 235 ASN A C 1
ATOM 1902 O O . ASN A 1 235 ? 17.130 10.022 10.006 1.00 59.50 235 ASN A O 1
ATOM 1906 N N . ARG A 1 236 ? 18.964 8.928 10.659 1.00 62.16 236 ARG A N 1
ATOM 1907 C CA . ARG A 1 236 ? 18.633 7.704 9.907 1.00 62.16 236 ARG A CA 1
ATOM 1908 C C . ARG A 1 236 ? 17.318 7.058 10.375 1.00 62.16 236 ARG A C 1
ATOM 1910 O O . ARG A 1 236 ? 16.583 6.533 9.545 1.00 62.16 236 ARG A O 1
ATOM 1917 N N . ARG A 1 237 ? 17.016 7.096 11.677 1.00 61.34 237 ARG A N 1
ATOM 1918 C CA . ARG A 1 237 ? 15.811 6.492 12.281 1.00 61.34 237 ARG A CA 1
ATOM 1919 C C . ARG A 1 237 ? 14.554 7.361 12.190 1.00 61.34 237 ARG A C 1
ATOM 1921 O O . ARG A 1 237 ? 13.475 6.827 11.969 1.00 61.34 237 ARG A O 1
ATOM 1928 N N . LEU A 1 238 ? 14.665 8.684 12.235 1.00 60.00 238 LEU A N 1
ATOM 1929 C CA . LEU A 1 238 ? 13.564 9.593 11.877 1.00 60.00 238 LEU A CA 1
ATOM 1930 C C . LEU A 1 238 ? 13.249 9.524 10.383 1.00 60.00 238 LEU A C 1
ATOM 1932 O O . LEU A 1 238 ? 12.124 9.760 9.966 1.00 60.00 238 LEU A O 1
ATOM 1936 N N . LYS A 1 239 ? 14.225 9.121 9.568 1.00 59.62 239 LYS A N 1
ATOM 1937 C CA . LYS A 1 239 ? 14.005 8.716 8.178 1.00 59.62 239 LYS A CA 1
ATOM 1938 C C . LYS A 1 239 ? 13.551 7.251 8.048 1.00 59.62 239 LYS A C 1
ATOM 1940 O O . LYS A 1 239 ? 13.513 6.749 6.928 1.00 59.62 239 LYS A O 1
ATOM 1945 N N . SER A 1 240 ? 13.210 6.553 9.139 1.00 62.56 240 SER A N 1
ATOM 1946 C CA . SER A 1 240 ? 12.691 5.182 9.057 1.00 62.56 240 SER A CA 1
ATOM 1947 C C . SER A 1 240 ? 11.284 5.150 8.444 1.00 62.56 240 SER A C 1
ATOM 1949 O O . SER A 1 240 ? 10.514 6.101 8.619 1.00 62.56 240 SER A O 1
ATOM 1951 N N . PRO A 1 241 ? 10.907 4.042 7.778 1.00 60.72 241 PRO A N 1
ATOM 1952 C CA . PRO A 1 241 ? 9.564 3.871 7.221 1.00 60.72 241 PRO A CA 1
ATOM 1953 C C . PRO A 1 241 ? 8.443 4.025 8.258 1.00 60.72 241 PRO A C 1
ATOM 1955 O O . PRO A 1 241 ? 7.378 4.551 7.947 1.00 60.72 241 PRO A O 1
ATOM 1958 N N . LEU A 1 242 ? 8.689 3.618 9.508 1.00 64.25 242 LEU A N 1
ATOM 1959 C CA . LEU A 1 242 ? 7.702 3.699 10.586 1.00 64.25 242 LEU A CA 1
ATOM 1960 C C . LEU A 1 242 ? 7.428 5.143 11.021 1.00 64.25 242 LEU A C 1
ATOM 1962 O O . LEU A 1 242 ? 6.281 5.515 11.253 1.00 64.25 242 LEU A O 1
ATOM 1966 N N . TYR A 1 243 ? 8.462 5.982 11.097 1.00 69.81 243 TYR A N 1
ATOM 1967 C CA . TYR A 1 243 ? 8.264 7.396 11.414 1.00 69.81 243 TYR A CA 1
ATOM 1968 C C . TYR A 1 243 ? 7.602 8.151 10.256 1.00 69.81 243 TYR A C 1
ATOM 1970 O O . TYR A 1 243 ? 6.688 8.954 10.460 1.00 69.81 243 TYR A O 1
ATOM 1978 N N . GLN A 1 244 ? 8.008 7.832 9.023 1.00 72.06 244 GLN A N 1
ATOM 1979 C CA . GLN A 1 244 ? 7.356 8.341 7.816 1.00 72.06 244 GLN A CA 1
ATOM 1980 C C . GLN A 1 244 ? 5.876 7.954 7.770 1.00 72.06 244 GLN A C 1
ATOM 1982 O O . GLN A 1 244 ? 5.064 8.754 7.323 1.00 72.06 244 GLN A O 1
ATOM 1987 N N . LEU A 1 245 ? 5.488 6.782 8.286 1.00 77.25 245 LEU A N 1
ATOM 1988 C CA . LEU A 1 245 ? 4.083 6.390 8.368 1.00 77.25 245 LEU A CA 1
ATOM 1989 C C . LEU A 1 245 ? 3.255 7.352 9.234 1.00 77.25 245 LEU A C 1
ATOM 1991 O O . LEU A 1 245 ? 2.185 7.760 8.791 1.00 77.25 245 LEU A O 1
ATOM 1995 N N . MET A 1 246 ? 3.737 7.769 10.413 1.00 80.50 246 MET A N 1
ATOM 1996 C CA . MET A 1 246 ? 3.024 8.762 11.239 1.00 80.50 246 MET A CA 1
ATOM 1997 C C . MET A 1 246 ? 2.796 10.072 10.477 1.00 80.50 246 MET A C 1
ATOM 1999 O O . MET A 1 246 ? 1.692 10.616 10.491 1.00 80.50 246 MET A O 1
ATOM 2003 N N . GLN A 1 247 ? 3.826 10.556 9.779 1.00 79.25 247 GLN A N 1
ATOM 2004 C CA . GLN A 1 247 ? 3.736 11.763 8.954 1.00 79.25 247 GLN A CA 1
ATOM 2005 C C . GLN A 1 247 ? 2.795 11.580 7.762 1.00 79.25 247 GLN A C 1
ATOM 2007 O O . GLN A 1 247 ? 2.004 12.470 7.457 1.00 79.25 247 GLN A O 1
ATOM 2012 N N . ASN A 1 248 ? 2.849 10.425 7.096 1.00 83.06 248 ASN A N 1
ATOM 2013 C CA . ASN A 1 248 ? 1.998 10.101 5.955 1.00 83.06 248 ASN A CA 1
ATOM 2014 C C . ASN A 1 248 ? 0.528 10.001 6.374 1.00 83.06 248 ASN A C 1
ATOM 2016 O O . ASN A 1 248 ? -0.334 10.466 5.634 1.00 83.06 248 ASN A O 1
ATOM 2020 N N . LEU A 1 249 ? 0.245 9.429 7.550 1.00 88.56 249 LEU A N 1
ATOM 2021 C CA . LEU A 1 249 ? -1.091 9.338 8.147 1.00 88.56 249 LEU A CA 1
ATOM 2022 C C . LEU A 1 249 ? -1.670 10.714 8.494 1.00 88.56 249 LEU A C 1
ATOM 2024 O O . LEU A 1 249 ? -2.827 11.004 8.194 1.00 88.56 249 LEU A O 1
ATOM 2028 N N . ASP A 1 250 ? -0.861 11.590 9.083 1.00 87.12 250 ASP A N 1
ATOM 2029 C CA . ASP A 1 250 ? -1.262 12.973 9.335 1.00 87.12 250 ASP A CA 1
ATOM 2030 C C . ASP A 1 250 ? -1.443 13.769 8.023 1.00 87.12 250 ASP A C 1
ATOM 2032 O O . ASP A 1 250 ? -2.422 14.502 7.861 1.00 87.12 250 ASP A O 1
ATOM 2036 N N . THR A 1 251 ? -0.567 13.557 7.038 1.00 88.31 251 THR A N 1
ATOM 2037 C CA . THR A 1 251 ? -0.650 14.199 5.717 1.00 88.31 251 THR A CA 1
ATOM 2038 C C . THR A 1 251 ? -1.950 13.836 5.003 1.00 88.31 251 THR A C 1
ATOM 2040 O O . THR A 1 251 ? -2.663 14.739 4.560 1.00 88.31 251 THR A O 1
ATOM 2043 N N . ILE A 1 252 ? -2.296 12.544 4.924 1.00 90.38 252 ILE A N 1
ATOM 2044 C CA . ILE A 1 252 ? -3.542 12.099 4.282 1.00 90.38 252 ILE A CA 1
ATOM 2045 C C . ILE A 1 252 ? -4.771 12.615 5.029 1.00 90.38 252 ILE A C 1
ATOM 2047 O O . ILE A 1 252 ? -5.683 13.152 4.404 1.00 90.38 252 ILE A O 1
ATOM 2051 N N . ARG A 1 253 ? -4.768 12.547 6.366 1.00 92.62 253 ARG A N 1
ATOM 2052 C CA . ARG A 1 253 ? -5.849 13.068 7.211 1.00 92.62 253 ARG A CA 1
ATOM 2053 C C . ARG A 1 253 ? -6.133 14.537 6.901 1.00 92.62 253 ARG A C 1
ATOM 2055 O O . ARG A 1 253 ? -7.273 14.900 6.618 1.00 92.62 253 ARG A O 1
ATOM 2062 N N . ARG A 1 254 ? -5.098 15.382 6.873 1.00 89.62 254 ARG A N 1
ATOM 2063 C CA . ARG A 1 254 ? -5.248 16.806 6.529 1.00 89.62 254 ARG A CA 1
ATOM 2064 C C . ARG A 1 254 ? -5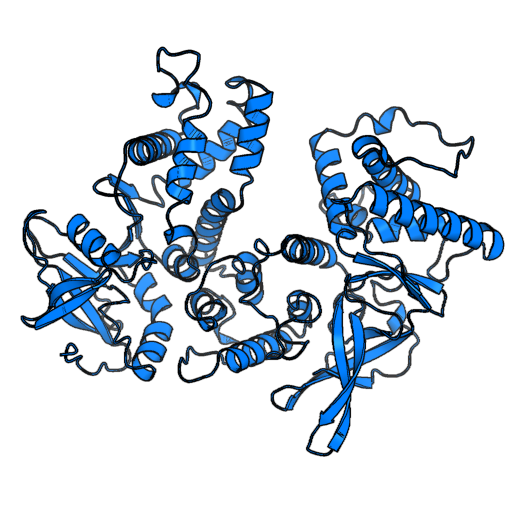.681 17.027 5.087 1.00 89.62 254 ARG A C 1
ATOM 2066 O O . ARG A 1 254 ? -6.448 17.950 4.828 1.00 89.62 254 ARG A O 1
ATOM 2073 N N . SER A 1 255 ? -5.173 16.231 4.148 1.00 91.31 255 SER A N 1
ATOM 2074 C CA . SER A 1 255 ? -5.550 16.326 2.734 1.00 91.31 255 SER A CA 1
ATOM 2075 C C . SER A 1 255 ? -7.047 16.047 2.556 1.00 91.31 255 SER A C 1
ATOM 2077 O O . SER A 1 255 ? -7.734 16.859 1.935 1.00 91.31 255 SER A O 1
ATOM 2079 N N . ILE A 1 256 ? -7.582 15.005 3.201 1.00 91.19 256 ILE A N 1
ATOM 2080 C CA . ILE A 1 256 ? -9.018 14.691 3.189 1.00 91.19 256 ILE A CA 1
ATOM 2081 C C . ILE A 1 256 ? -9.837 15.784 3.880 1.00 91.19 256 ILE A C 1
ATOM 2083 O O . ILE A 1 256 ? -10.823 16.251 3.316 1.00 91.19 256 ILE A O 1
ATOM 2087 N N . GLN A 1 257 ? -9.419 16.250 5.061 1.00 89.38 257 GLN A N 1
ATOM 2088 C CA . GLN A 1 257 ? -10.116 17.327 5.782 1.00 89.38 257 GLN A CA 1
ATOM 2089 C C . GLN A 1 257 ? -10.189 18.637 4.981 1.00 89.38 257 GLN A C 1
ATOM 2091 O O . GLN A 1 257 ? -11.137 19.404 5.135 1.00 89.38 257 GLN A O 1
ATOM 2096 N N . ARG A 1 258 ? -9.208 18.892 4.106 1.00 91.50 258 ARG A N 1
ATOM 2097 C CA . ARG A 1 258 ? -9.182 20.041 3.184 1.00 91.50 258 ARG A CA 1
ATOM 2098 C C . ARG A 1 258 ? -9.938 19.795 1.872 1.00 91.50 258 ARG A C 1
ATOM 2100 O O . ARG A 1 258 ? -9.929 20.669 1.012 1.00 91.50 258 ARG A O 1
ATOM 2107 N N . GLY A 1 259 ? -10.558 18.628 1.692 1.00 90.50 259 GLY A N 1
ATOM 2108 C CA . GLY A 1 259 ? -11.270 18.261 0.464 1.00 90.50 259 GLY A CA 1
ATOM 2109 C C . GLY A 1 259 ? -10.358 17.908 -0.716 1.00 90.50 259 GLY A C 1
ATOM 2110 O O . GLY A 1 259 ? -10.801 17.954 -1.858 1.00 90.50 259 GLY A O 1
ATOM 2111 N N . SER A 1 260 ? -9.094 17.564 -0.461 1.00 92.25 260 SER A N 1
ATOM 2112 C CA . SER A 1 260 ? -8.092 17.213 -1.477 1.00 92.25 260 SER A CA 1
ATOM 2113 C C . SER A 1 260 ? -7.681 15.745 -1.347 1.00 92.25 260 SER A C 1
ATOM 2115 O O . SER A 1 260 ? -6.512 15.433 -1.116 1.00 92.25 260 SER A O 1
ATOM 2117 N N . ALA A 1 261 ? -8.656 14.835 -1.401 1.00 92.38 261 ALA A N 1
ATOM 2118 C CA . ALA A 1 261 ? -8.408 13.399 -1.294 1.00 92.38 261 ALA A CA 1
ATOM 2119 C C . ALA A 1 261 ? -7.576 12.893 -2.495 1.00 92.38 261 ALA A C 1
ATOM 2121 O O . ALA A 1 261 ? -7.851 13.279 -3.634 1.00 92.38 261 ALA A O 1
ATOM 2122 N N . PRO A 1 262 ? -6.553 12.049 -2.274 1.00 90.88 262 PRO A N 1
ATOM 2123 C CA . PRO A 1 262 ? -5.686 11.567 -3.341 1.00 90.88 262 PRO A CA 1
ATOM 2124 C C . PRO A 1 262 ? -6.375 10.528 -4.227 1.00 90.88 262 PRO A C 1
ATOM 2126 O O . PRO A 1 262 ? -7.333 9.866 -3.835 1.00 90.88 262 PRO A O 1
ATOM 2129 N N . ALA A 1 263 ? -5.799 10.350 -5.409 1.00 91.56 263 ALA A N 1
ATOM 2130 C CA . ALA A 1 263 ? -6.099 9.267 -6.331 1.00 91.56 263 ALA A CA 1
ATOM 2131 C C . ALA A 1 263 ? -5.906 7.871 -5.713 1.00 91.56 263 ALA A C 1
ATOM 2133 O O . ALA A 1 263 ? -4.915 7.640 -5.009 1.00 91.56 263 ALA A O 1
ATOM 2134 N N . LEU A 1 264 ? -6.746 6.902 -6.091 1.00 92.81 264 LEU A N 1
ATOM 2135 C CA . LEU A 1 264 ? -6.598 5.499 -5.684 1.00 92.81 264 LEU A CA 1
ATOM 2136 C C . LEU A 1 264 ? -5.221 4.927 -6.052 1.00 92.81 264 LEU A C 1
ATOM 2138 O O . LEU A 1 264 ? -4.593 4.257 -5.234 1.00 92.81 264 LEU A O 1
ATOM 2142 N N . LEU A 1 265 ? -4.703 5.237 -7.249 1.00 88.06 265 LEU A N 1
ATOM 2143 C CA . LEU A 1 265 ? -3.365 4.794 -7.663 1.00 88.06 265 LEU A CA 1
ATOM 2144 C C . LEU A 1 265 ? -2.275 5.299 -6.705 1.00 88.06 265 LEU A C 1
ATOM 2146 O O . LEU A 1 265 ? -1.352 4.557 -6.377 1.00 88.06 265 LEU A O 1
ATOM 2150 N N . GLN A 1 266 ? -2.388 6.543 -6.229 1.00 86.25 266 GLN A N 1
ATOM 2151 C CA . GLN A 1 266 ? -1.419 7.121 -5.299 1.00 86.25 266 GLN A CA 1
ATOM 2152 C C . GLN A 1 266 ? -1.497 6.459 -3.921 1.00 86.25 266 GLN A C 1
ATOM 2154 O O . GLN A 1 266 ? -0.466 6.218 -3.296 1.00 86.25 266 GLN A O 1
ATOM 2159 N N . LEU A 1 267 ? -2.704 6.133 -3.457 1.00 91.00 267 LEU A N 1
ATOM 2160 C CA . LEU A 1 267 ? -2.913 5.405 -2.207 1.00 91.00 267 LEU A CA 1
ATOM 2161 C C . LEU A 1 267 ? -2.315 3.994 -2.279 1.00 91.00 267 LEU A C 1
ATOM 2163 O O . LEU A 1 267 ? -1.549 3.608 -1.396 1.00 91.00 267 LEU A O 1
ATOM 2167 N N . LEU A 1 268 ? -2.596 3.260 -3.361 1.00 89.50 268 LEU A N 1
ATOM 2168 C CA . LEU A 1 268 ? -2.059 1.916 -3.608 1.00 89.50 268 LEU A CA 1
ATOM 2169 C C . LEU A 1 268 ? -0.528 1.905 -3.673 1.00 89.50 268 LEU A C 1
ATOM 2171 O O . LEU A 1 268 ? 0.093 0.920 -3.284 1.00 89.50 268 LEU A O 1
ATOM 2175 N N . LYS A 1 269 ? 0.084 2.997 -4.146 1.00 81.50 269 LYS A N 1
ATOM 2176 C CA . LYS A 1 269 ? 1.538 3.202 -4.131 1.00 81.50 269 LYS A CA 1
ATOM 2177 C C . LYS A 1 269 ? 2.066 3.480 -2.726 1.00 81.50 269 LYS A C 1
ATOM 2179 O O . LYS A 1 269 ? 2.988 2.807 -2.275 1.00 81.50 269 LYS A O 1
ATOM 2184 N N . ASN A 1 270 ? 1.482 4.460 -2.038 1.00 80.38 270 ASN A N 1
ATOM 2185 C CA . ASN A 1 270 ? 1.991 4.974 -0.763 1.00 80.38 270 ASN A CA 1
ATOM 2186 C C . ASN A 1 270 ? 1.829 3.997 0.405 1.00 80.38 270 ASN A C 1
ATOM 2188 O O . ASN A 1 270 ? 2.591 4.077 1.364 1.00 80.38 270 ASN A O 1
ATOM 2192 N N . TYR A 1 271 ? 0.836 3.108 0.339 1.00 85.69 271 TYR A N 1
ATOM 2193 C CA . TYR A 1 271 ? 0.482 2.206 1.437 1.00 85.69 271 TYR A CA 1
ATOM 2194 C C . TYR A 1 271 ? 0.607 0.723 1.066 1.00 85.69 271 TYR A C 1
ATOM 2196 O O . TYR A 1 271 ? 0.081 -0.140 1.769 1.00 85.69 271 TYR A O 1
ATOM 2204 N N . ARG A 1 272 ? 1.326 0.407 -0.022 1.00 83.81 272 ARG A N 1
ATOM 2205 C CA . ARG A 1 272 ? 1.539 -0.972 -0.501 1.00 83.81 272 ARG A CA 1
ATOM 2206 C C . ARG A 1 272 ? 2.165 -1.885 0.554 1.00 83.81 272 ARG A C 1
ATOM 2208 O O . ARG A 1 272 ? 1.854 -3.073 0.612 1.00 83.81 272 ARG A O 1
ATOM 2215 N N . ASP A 1 273 ? 3.047 -1.320 1.370 1.00 79.75 273 ASP A N 1
ATOM 2216 C CA . ASP A 1 273 ? 3.804 -1.985 2.429 1.00 79.75 273 ASP A CA 1
ATOM 2217 C C . ASP A 1 273 ? 3.000 -2.220 3.717 1.00 79.75 273 ASP A C 1
ATOM 2219 O O . ASP A 1 273 ? 3.524 -2.787 4.672 1.00 79.75 273 ASP A O 1
ATOM 2223 N N . ARG A 1 274 ? 1.725 -1.812 3.762 1.00 86.50 274 ARG A N 1
ATOM 2224 C CA . ARG A 1 274 ? 0.835 -2.103 4.890 1.00 86.50 274 ARG A CA 1
ATOM 2225 C C . ARG A 1 274 ? 0.278 -3.518 4.804 1.00 86.50 274 ARG A C 1
ATOM 2227 O O . ARG A 1 274 ? -0.148 -3.963 3.743 1.00 86.50 274 ARG A O 1
ATOM 2234 N N . GLU A 1 275 ? 0.236 -4.212 5.922 1.00 89.00 275 GLU A N 1
ATOM 2235 C CA . GLU A 1 275 ? -0.222 -5.587 6.068 1.00 89.00 275 GLU A CA 1
ATOM 2236 C C . GLU A 1 275 ? -1.744 -5.706 5.930 1.00 89.00 275 GLU A C 1
ATOM 2238 O O . GLU A 1 275 ? -2.513 -4.848 6.375 1.00 89.00 275 GLU A O 1
ATOM 2243 N N . ALA A 1 276 ? -2.177 -6.808 5.326 1.00 90.56 276 ALA A N 1
ATOM 2244 C CA . ALA A 1 276 ? -3.575 -7.174 5.171 1.00 90.56 276 ALA A CA 1
ATOM 2245 C C . ALA A 1 276 ? -3.704 -8.689 5.358 1.00 90.56 276 ALA A C 1
ATOM 2247 O O . ALA A 1 276 ? -2.984 -9.444 4.704 1.00 90.56 276 ALA A O 1
ATOM 2248 N N . THR A 1 277 ? -4.593 -9.129 6.252 1.00 88.81 277 THR A N 1
ATOM 2249 C CA . THR A 1 277 ? -4.872 -10.562 6.446 1.00 88.81 277 THR A CA 1
ATOM 2250 C C . THR A 1 277 ? -5.608 -11.133 5.237 1.00 88.81 277 THR A C 1
ATOM 2252 O O . THR A 1 277 ? -5.256 -12.200 4.746 1.00 88.81 277 THR A O 1
ATOM 2255 N N . ASP A 1 278 ? -6.603 -10.399 4.739 1.00 91.88 278 ASP A N 1
ATOM 2256 C CA . ASP A 1 278 ? -7.281 -10.697 3.485 1.00 91.88 278 ASP A CA 1
ATOM 2257 C C . ASP A 1 278 ? -6.609 -9.909 2.348 1.00 91.88 278 ASP A C 1
ATOM 2259 O O . ASP A 1 278 ? -6.543 -8.679 2.428 1.00 91.88 278 ASP A O 1
ATOM 2263 N N . PRO A 1 279 ? -6.113 -10.558 1.279 1.00 93.12 279 PRO A N 1
ATOM 2264 C CA . PRO A 1 279 ? -5.467 -9.855 0.173 1.00 93.12 279 PRO A CA 1
ATOM 2265 C C . PRO A 1 279 ? -6.319 -8.740 -0.445 1.00 93.12 279 PRO A C 1
ATOM 2267 O O . PRO A 1 279 ? -5.779 -7.721 -0.868 1.00 93.12 279 PRO A O 1
ATOM 2270 N N . ARG A 1 280 ? -7.650 -8.888 -0.465 1.00 95.25 280 ARG A N 1
ATOM 2271 C CA . ARG A 1 280 ? -8.569 -7.900 -1.059 1.00 95.25 280 ARG A CA 1
ATOM 2272 C C . ARG A 1 280 ? -8.535 -6.558 -0.335 1.00 95.25 280 ARG A C 1
ATOM 2274 O O . ARG A 1 280 ? -8.716 -5.511 -0.962 1.00 95.25 280 ARG A O 1
ATOM 2281 N N . ASP A 1 281 ? -8.210 -6.570 0.955 1.00 95.38 281 ASP A N 1
ATOM 2282 C CA . ASP A 1 281 ? -8.154 -5.367 1.786 1.00 95.38 281 ASP A CA 1
ATOM 2283 C C . ASP A 1 281 ? -7.031 -4.417 1.363 1.00 95.38 281 ASP A C 1
ATOM 2285 O O . ASP A 1 281 ? -7.124 -3.220 1.625 1.00 95.38 281 ASP A O 1
ATOM 2289 N N . LYS A 1 282 ? -6.021 -4.898 0.620 1.00 93.62 282 LYS A N 1
ATOM 2290 C CA . LYS A 1 282 ? -5.014 -4.034 -0.023 1.00 93.62 282 LYS A CA 1
ATOM 2291 C C . LYS A 1 282 ? -5.639 -2.990 -0.951 1.00 93.62 282 LYS A C 1
ATOM 2293 O O . LYS A 1 282 ? -5.048 -1.933 -1.154 1.00 93.62 282 LYS A O 1
ATOM 2298 N N . VAL A 1 283 ? -6.812 -3.290 -1.513 1.00 95.12 283 VAL A N 1
ATOM 2299 C CA . VAL A 1 283 ? -7.599 -2.367 -2.337 1.00 95.12 283 VAL A CA 1
ATOM 2300 C C . VAL A 1 283 ? -8.752 -1.781 -1.526 1.00 95.12 283 VAL A C 1
ATOM 2302 O O . VAL A 1 283 ? -8.900 -0.560 -1.477 1.00 95.12 283 VAL A O 1
ATOM 2305 N N . TYR A 1 284 ? -9.560 -2.622 -0.870 1.00 95.69 284 TYR A N 1
ATOM 2306 C CA . TYR A 1 284 ? -10.807 -2.181 -0.233 1.00 95.69 284 TYR A CA 1
ATOM 2307 C C . TYR A 1 284 ? -10.600 -1.145 0.877 1.00 95.69 284 TYR A C 1
ATOM 2309 O O . TYR A 1 284 ? -11.377 -0.192 0.946 1.00 95.69 284 TYR A O 1
ATOM 2317 N N . ALA A 1 285 ? -9.515 -1.245 1.652 1.00 95.31 285 ALA A N 1
ATOM 2318 C CA . ALA A 1 285 ? -9.190 -0.282 2.706 1.00 95.31 285 ALA A CA 1
ATOM 2319 C C . ALA A 1 285 ? -8.862 1.129 2.193 1.00 95.31 285 ALA A C 1
ATOM 2321 O O . ALA A 1 285 ? -8.816 2.083 2.965 1.00 95.31 285 ALA A O 1
ATOM 2322 N N . LEU A 1 286 ? -8.608 1.285 0.893 1.00 95.44 286 LEU A N 1
ATOM 2323 C CA . LEU A 1 286 ? -8.219 2.561 0.294 1.00 95.44 286 LEU A CA 1
ATOM 2324 C C . LEU A 1 286 ? -9.358 3.200 -0.510 1.00 95.44 286 LEU A C 1
ATOM 2326 O O . LEU A 1 286 ? -9.340 4.412 -0.724 1.00 95.44 286 LEU A O 1
ATOM 2330 N N . LEU A 1 287 ? -10.378 2.428 -0.908 1.00 94.31 287 LEU A N 1
ATOM 2331 C CA . LEU A 1 287 ? -11.522 2.933 -1.682 1.00 94.31 287 LEU A CA 1
ATOM 2332 C C . LEU A 1 287 ? -12.263 4.051 -0.941 1.00 94.31 287 LEU A C 1
ATOM 2334 O O . LEU A 1 287 ? -12.615 5.066 -1.534 1.00 94.31 287 LEU A O 1
ATOM 2338 N N . GLY A 1 288 ? -12.448 3.895 0.372 1.00 91.56 288 GLY A N 1
ATOM 2339 C CA . GLY A 1 288 ? -13.193 4.841 1.205 1.00 91.56 288 GLY A CA 1
ATOM 2340 C C . GLY A 1 288 ? -12.547 6.220 1.385 1.00 91.56 288 GLY A C 1
ATOM 2341 O O . GLY A 1 288 ? -13.194 7.117 1.923 1.00 91.56 288 GLY A O 1
ATOM 2342 N N . ILE A 1 289 ? -11.290 6.384 0.964 1.00 93.94 289 ILE A N 1
ATOM 2343 C CA . ILE A 1 289 ? -10.504 7.623 1.083 1.00 93.94 289 ILE A CA 1
ATOM 2344 C C . ILE A 1 289 ? -9.951 8.118 -0.259 1.00 93.94 289 ILE A C 1
ATOM 2346 O O . ILE A 1 289 ? -9.261 9.137 -0.301 1.00 93.94 289 ILE A O 1
ATOM 2350 N N . ALA A 1 290 ? -10.246 7.410 -1.349 1.00 94.19 290 ALA A N 1
ATOM 2351 C CA . ALA A 1 290 ? -9.834 7.786 -2.690 1.00 94.19 290 ALA A CA 1
ATOM 2352 C C . ALA A 1 290 ? -10.761 8.881 -3.248 1.00 94.19 290 ALA A C 1
ATOM 2354 O O . ALA A 1 290 ? -11.980 8.718 -3.304 1.00 94.19 290 ALA A O 1
ATOM 2355 N N . GLY A 1 291 ? -10.188 10.011 -3.668 1.00 90.31 291 GLY A N 1
ATOM 2356 C CA . GLY A 1 291 ? -10.943 11.163 -4.184 1.00 90.31 291 GLY A CA 1
ATOM 2357 C C . GLY A 1 291 ? -11.591 10.928 -5.553 1.00 90.31 291 GLY A C 1
ATOM 2358 O O . GLY A 1 291 ? -12.506 11.646 -5.947 1.00 90.31 291 GLY A O 1
ATOM 2359 N N . ASP A 1 292 ? -11.130 9.906 -6.263 1.00 89.38 292 ASP A N 1
ATOM 2360 C CA . ASP A 1 292 ? -11.562 9.469 -7.588 1.00 89.38 292 ASP A CA 1
ATOM 2361 C C . ASP A 1 292 ? -12.419 8.193 -7.539 1.00 89.38 292 ASP A C 1
ATOM 2363 O O . ASP A 1 292 ? -12.741 7.639 -8.588 1.00 89.38 292 ASP A O 1
ATOM 2367 N N . VAL A 1 293 ? -12.827 7.731 -6.347 1.00 80.62 293 VAL A N 1
ATOM 2368 C CA . VAL A 1 293 ? -13.533 6.448 -6.188 1.00 80.62 293 VAL A CA 1
ATOM 2369 C C . VAL A 1 293 ? -14.828 6.359 -6.994 1.00 80.62 293 VAL A C 1
ATOM 2371 O O . VAL A 1 293 ? -15.153 5.303 -7.525 1.00 80.62 293 VAL A O 1
ATOM 2374 N N . SER A 1 294 ? -15.540 7.479 -7.152 1.00 78.81 294 SER A N 1
ATOM 2375 C CA . SER A 1 294 ? -16.786 7.563 -7.926 1.00 78.81 294 SER A CA 1
ATOM 2376 C C . SER A 1 294 ? -16.601 7.279 -9.418 1.00 78.81 294 SER A C 1
ATOM 2378 O O . SER A 1 294 ? -17.578 7.040 -10.126 1.00 78.81 294 SER A O 1
ATOM 2380 N N . LEU A 1 295 ? -15.359 7.297 -9.899 1.00 75.00 295 LEU A N 1
ATOM 2381 C CA . LEU A 1 295 ? -15.007 6.953 -11.267 1.00 75.00 295 LEU A CA 1
ATOM 2382 C C . LEU A 1 295 ? -14.832 5.442 -11.467 1.00 75.00 295 LEU A C 1
ATOM 2384 O O . LEU A 1 295 ? -14.739 4.987 -12.605 1.00 75.00 295 LEU A O 1
ATOM 2388 N N . TYR A 1 296 ? -14.785 4.664 -10.384 1.00 76.44 296 TYR A N 1
ATOM 2389 C CA . TYR A 1 296 ? -14.549 3.229 -10.423 1.00 76.44 296 TYR A CA 1
ATOM 2390 C C . TYR A 1 296 ? -15.810 2.445 -10.074 1.00 76.44 296 TYR A C 1
ATOM 2392 O O . TYR A 1 296 ? -16.509 2.733 -9.109 1.00 76.44 296 TYR A O 1
ATOM 2400 N N . ALA A 1 297 ? -16.050 1.367 -10.815 1.00 79.31 297 ALA A N 1
ATOM 2401 C CA . ALA A 1 297 ? -17.051 0.363 -10.466 1.00 79.31 297 ALA A CA 1
ATOM 2402 C C . ALA A 1 297 ? -16.427 -0.749 -9.599 1.00 79.31 297 ALA A C 1
ATOM 2404 O O . ALA A 1 297 ? -16.508 -1.925 -9.949 1.00 79.31 297 ALA A O 1
ATOM 2405 N N . ILE A 1 298 ? -15.730 -0.377 -8.518 1.00 84.75 298 ILE A N 1
ATOM 2406 C CA . ILE A 1 298 ? -15.115 -1.324 -7.575 1.00 84.75 298 ILE A CA 1
ATOM 2407 C C . ILE A 1 298 ? -15.851 -1.199 -6.246 1.00 84.75 298 ILE A C 1
ATOM 2409 O O . ILE A 1 298 ? -15.789 -0.160 -5.593 1.00 84.75 298 ILE A O 1
ATOM 2413 N N . ILE A 1 299 ? -16.545 -2.264 -5.857 1.00 89.50 299 ILE A N 1
ATOM 2414 C CA . ILE A 1 299 ? -17.289 -2.356 -4.600 1.00 89.50 299 ILE A CA 1
ATOM 2415 C C . ILE A 1 299 ? -16.696 -3.530 -3.808 1.00 89.50 299 ILE A C 1
ATOM 2417 O O . ILE A 1 299 ? -16.353 -4.543 -4.427 1.00 89.50 299 ILE A O 1
ATOM 2421 N N . PRO A 1 300 ? -16.524 -3.406 -2.478 1.00 94.12 300 PRO A N 1
ATOM 2422 C CA . PRO A 1 300 ? -16.113 -4.527 -1.645 1.00 94.12 300 PRO A CA 1
ATOM 2423 C C . PRO A 1 300 ? -17.041 -5.733 -1.807 1.00 94.12 300 PRO A C 1
ATOM 2425 O O . PRO A 1 300 ? -18.246 -5.607 -1.608 1.00 94.12 300 PRO A O 1
ATOM 2428 N N . ASP A 1 301 ? -16.469 -6.881 -2.167 1.00 94.12 301 ASP A N 1
ATOM 2429 C CA . ASP A 1 301 ? -17.168 -8.157 -2.309 1.00 94.12 301 ASP A CA 1
ATOM 2430 C C . ASP A 1 301 ? -16.216 -9.309 -1.946 1.00 94.12 301 ASP A C 1
ATOM 2432 O O . ASP A 1 301 ? -15.294 -9.659 -2.689 1.00 94.12 301 ASP A O 1
ATOM 2436 N N . TYR A 1 302 ? -16.428 -9.895 -0.769 1.00 93.31 302 TYR A N 1
ATOM 2437 C CA . TYR A 1 302 ? -15.628 -11.002 -0.245 1.00 93.31 302 TYR A CA 1
ATOM 2438 C C . TYR A 1 302 ? -16.034 -12.374 -0.806 1.00 93.31 302 TYR A C 1
ATOM 2440 O O . TYR A 1 302 ? -15.381 -13.369 -0.490 1.00 93.31 302 TYR A O 1
ATOM 2448 N N . GLN A 1 303 ? -17.029 -12.447 -1.693 1.00 94.12 303 GLN A N 1
ATOM 2449 C CA . GLN A 1 303 ? -17.340 -13.666 -2.448 1.00 94.12 303 GLN A CA 1
ATOM 2450 C C . GLN A 1 303 ? -16.467 -13.791 -3.706 1.00 94.12 303 GLN A C 1
ATOM 2452 O O . GLN A 1 303 ? -16.303 -14.882 -4.255 1.00 94.12 303 GLN A O 1
ATOM 2457 N N . ILE A 1 304 ? -15.866 -12.684 -4.155 1.00 92.56 304 ILE A N 1
ATOM 2458 C CA . ILE A 1 304 ? -14.995 -12.651 -5.330 1.00 92.56 304 ILE A CA 1
ATOM 2459 C C . ILE A 1 304 ? -13.548 -13.000 -4.923 1.00 92.56 304 ILE A C 1
ATOM 2461 O O . ILE A 1 304 ? -13.041 -12.460 -3.932 1.00 92.56 304 ILE A O 1
ATOM 2465 N N . PRO A 1 305 ? -12.841 -13.869 -5.677 1.00 93.56 305 PRO A N 1
ATOM 2466 C CA . PRO A 1 305 ? -11.416 -14.129 -5.466 1.00 93.56 305 PRO A CA 1
ATOM 2467 C C . PRO A 1 305 ? -10.569 -12.858 -5.607 1.00 93.56 305 PRO A C 1
ATOM 2469 O O . PRO A 1 305 ? -10.855 -11.991 -6.439 1.00 93.56 305 PRO A O 1
ATOM 2472 N N . PHE A 1 306 ? -9.496 -12.736 -4.822 1.00 93.00 306 PHE A N 1
ATOM 2473 C CA . PHE A 1 306 ? -8.679 -11.517 -4.810 1.00 93.00 306 PHE A CA 1
ATOM 2474 C C . PHE A 1 306 ? -8.047 -11.211 -6.177 1.00 93.00 306 PHE A C 1
ATOM 2476 O O . PHE A 1 306 ? -7.834 -10.047 -6.511 1.00 93.00 306 PHE A O 1
ATOM 2483 N N . GLU A 1 307 ? -7.792 -12.233 -6.992 1.00 92.19 307 GLU A N 1
ATOM 2484 C CA . GLU A 1 307 ? -7.233 -12.115 -8.333 1.00 92.19 307 GLU A CA 1
ATOM 2485 C C . GLU A 1 307 ? -8.153 -11.313 -9.253 1.00 92.19 307 GLU A C 1
ATOM 2487 O O . GLU A 1 307 ? -7.692 -10.469 -10.023 1.00 92.19 307 GLU A O 1
ATOM 2492 N N . GLU A 1 308 ? -9.465 -11.537 -9.168 1.00 92.00 308 GLU A N 1
ATOM 2493 C CA . GLU A 1 308 ? -10.443 -10.776 -9.947 1.00 92.00 308 GLU A CA 1
ATOM 2494 C C . GLU A 1 308 ? -10.556 -9.337 -9.450 1.00 92.00 308 GLU A C 1
ATOM 2496 O O . GLU A 1 308 ? -10.619 -8.420 -10.272 1.00 92.00 308 GLU A O 1
ATOM 2501 N N . VAL A 1 309 ? -10.487 -9.115 -8.132 1.00 93.44 309 VAL A N 1
ATOM 2502 C CA . VAL A 1 309 ? -10.438 -7.762 -7.554 1.00 93.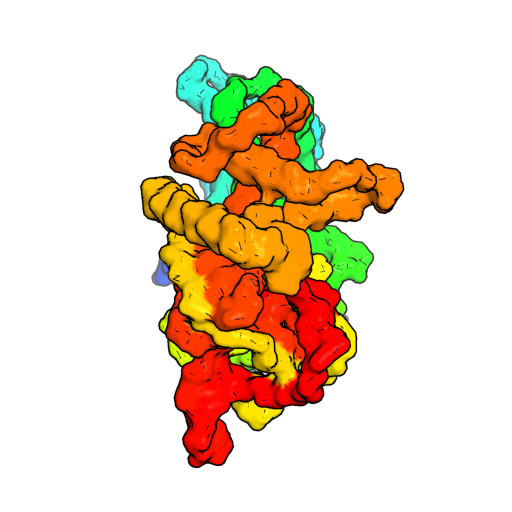44 309 VAL A CA 1
ATOM 2503 C C . VAL A 1 309 ? -9.216 -7.013 -8.074 1.00 93.44 309 VAL A C 1
ATOM 2505 O O . VAL A 1 309 ? -9.321 -5.860 -8.499 1.00 93.44 309 VAL A O 1
ATOM 2508 N N . TYR A 1 310 ? -8.060 -7.673 -8.111 1.00 93.25 310 TYR A N 1
ATOM 2509 C CA . TYR A 1 310 ? -6.824 -7.056 -8.561 1.00 93.25 310 TYR A CA 1
ATOM 2510 C C . TYR A 1 310 ? -6.845 -6.743 -10.064 1.00 93.25 310 TYR A C 1
ATOM 2512 O O . TYR A 1 310 ? -6.533 -5.618 -10.464 1.00 93.25 310 TYR A O 1
ATOM 2520 N N . LYS A 1 311 ? -7.292 -7.694 -10.897 1.00 91.56 311 LYS A N 1
ATOM 2521 C CA . LYS A 1 311 ? -7.456 -7.508 -12.351 1.00 91.56 311 LYS A CA 1
ATOM 2522 C C . LYS A 1 311 ? -8.447 -6.393 -12.670 1.00 91.56 311 LYS A C 1
ATOM 2524 O O . LYS A 1 311 ? -8.177 -5.550 -13.528 1.00 91.56 311 LYS A O 1
ATOM 2529 N N . ALA A 1 312 ? -9.587 -6.367 -11.979 1.00 91.50 312 ALA A N 1
ATOM 2530 C CA . ALA A 1 312 ? -10.587 -5.316 -12.133 1.00 91.50 312 ALA A CA 1
ATOM 2531 C C . ALA A 1 312 ? -10.013 -3.950 -11.741 1.00 91.50 312 ALA A C 1
ATOM 2533 O O . ALA A 1 312 ? -10.157 -2.993 -12.499 1.00 91.50 312 ALA A O 1
ATOM 2534 N N . THR A 1 313 ? -9.297 -3.873 -10.618 1.00 93.00 313 THR A N 1
ATOM 2535 C CA . THR A 1 313 ? -8.662 -2.637 -10.144 1.00 93.00 313 THR A CA 1
ATOM 2536 C C . THR A 1 313 ? -7.634 -2.119 -11.143 1.00 93.00 313 THR A C 1
ATOM 2538 O O . THR A 1 313 ? -7.714 -0.966 -11.562 1.00 93.00 313 THR A O 1
ATOM 2541 N N . ALA A 1 314 ? -6.712 -2.971 -11.599 1.00 91.75 314 ALA A N 1
ATOM 2542 C CA . ALA A 1 314 ? -5.702 -2.591 -12.583 1.00 91.75 314 ALA A CA 1
ATOM 2543 C C . ALA A 1 314 ? -6.338 -2.091 -13.889 1.00 91.75 314 ALA A C 1
ATOM 2545 O O . ALA A 1 314 ? -5.960 -1.038 -14.401 1.00 91.75 314 ALA A O 1
ATOM 2546 N N . LEU A 1 315 ? -7.358 -2.793 -14.394 1.00 90.44 315 LEU A N 1
ATOM 2547 C CA . LEU A 1 315 ? -8.073 -2.386 -15.601 1.00 90.44 315 LEU A CA 1
ATOM 2548 C C . LEU A 1 315 ? -8.768 -1.030 -15.433 1.00 90.44 315 LEU A C 1
ATOM 2550 O O . LEU A 1 315 ? -8.662 -0.179 -16.313 1.00 90.44 315 LEU A O 1
ATOM 2554 N N . GLN A 1 316 ? -9.476 -0.825 -14.322 1.00 89.88 316 GLN A N 1
ATOM 2555 C CA . GLN A 1 316 ? -10.179 0.427 -14.045 1.00 89.88 316 GLN A CA 1
ATOM 2556 C C . GLN A 1 316 ? -9.200 1.603 -13.959 1.00 89.88 316 GLN A C 1
ATOM 2558 O O . GLN A 1 316 ? -9.440 2.646 -14.564 1.00 89.88 316 GLN A O 1
ATOM 2563 N N . LEU A 1 317 ? -8.049 1.415 -13.306 1.00 90.44 317 LEU A N 1
ATOM 2564 C CA . LEU A 1 317 ? -6.983 2.418 -13.269 1.00 90.44 317 LEU A CA 1
ATOM 2565 C C . LEU A 1 317 ? -6.468 2.745 -14.680 1.00 90.44 317 LEU A C 1
ATOM 2567 O O . LEU A 1 317 ? -6.342 3.922 -15.017 1.00 90.44 317 LEU A O 1
ATOM 2571 N N . ILE A 1 318 ? -6.249 1.736 -15.531 1.00 89.38 318 ILE A N 1
ATOM 2572 C CA . ILE A 1 318 ? -5.804 1.945 -16.919 1.00 89.38 318 ILE A CA 1
ATOM 2573 C C . ILE A 1 318 ? -6.825 2.750 -17.722 1.00 89.38 318 ILE A C 1
ATOM 2575 O O . ILE A 1 318 ? -6.460 3.698 -18.421 1.00 89.38 318 ILE A O 1
ATOM 2579 N N . LEU A 1 319 ? -8.102 2.373 -17.636 1.00 87.81 319 LEU A N 1
ATOM 2580 C CA . LEU A 1 319 ? -9.176 3.000 -18.403 1.00 87.81 319 LEU A CA 1
ATOM 2581 C C . LEU A 1 319 ? -9.439 4.438 -17.948 1.00 87.81 319 LEU A C 1
ATOM 2583 O O . LEU A 1 319 ? -9.573 5.324 -18.795 1.00 87.81 319 LEU A O 1
ATOM 2587 N N . MET A 1 320 ? -9.462 4.679 -16.636 1.00 85.00 320 MET A N 1
ATOM 2588 C CA . MET A 1 320 ? -9.760 5.995 -16.072 1.00 85.00 320 MET A CA 1
ATOM 2589 C C . MET A 1 320 ? -8.628 6.992 -16.276 1.00 85.00 320 MET A C 1
ATOM 2591 O O . MET A 1 320 ? -8.871 8.115 -16.717 1.00 85.00 320 MET A O 1
ATOM 2595 N N . TYR A 1 321 ? -7.386 6.579 -16.016 1.00 84.69 321 TYR A N 1
ATOM 2596 C CA . TYR A 1 321 ? -6.227 7.451 -16.201 1.00 84.69 321 TYR A CA 1
ATOM 2597 C C . TYR A 1 321 ? -5.754 7.533 -17.648 1.00 84.69 321 TYR A C 1
ATOM 2599 O O . TYR A 1 321 ? -4.898 8.363 -17.955 1.00 84.69 321 TYR A O 1
ATOM 2607 N N . ARG A 1 322 ? -6.278 6.670 -18.531 1.00 87.00 322 ARG A N 1
ATOM 2608 C CA . ARG A 1 322 ? -5.749 6.459 -19.885 1.00 87.00 322 ARG A CA 1
ATOM 2609 C C . ARG A 1 322 ? -4.229 6.312 -19.854 1.00 87.00 322 ARG A C 1
ATOM 2611 O O . ARG A 1 322 ? -3.520 6.976 -20.605 1.00 87.00 322 ARG A O 1
ATOM 2618 N N . SER A 1 323 ? -3.755 5.493 -18.918 1.00 86.94 323 SER A N 1
ATOM 2619 C CA . SER A 1 323 ? -2.353 5.381 -18.518 1.00 86.94 323 SER A CA 1
ATOM 2620 C C . SER A 1 323 ? -2.016 3.935 -18.193 1.00 86.94 323 SER A C 1
ATOM 2622 O O . SER A 1 323 ? -2.780 3.258 -17.512 1.00 86.94 323 SER A O 1
ATOM 2624 N N . LEU A 1 324 ? -0.852 3.468 -18.636 1.00 88.31 324 LEU A N 1
ATOM 2625 C CA . LEU A 1 324 ? -0.304 2.171 -18.233 1.00 88.31 324 LEU A CA 1
ATOM 2626 C C . LEU A 1 324 ? 0.596 2.270 -16.997 1.00 88.31 324 LEU A C 1
ATOM 2628 O O . LEU A 1 324 ? 1.303 1.324 -16.679 1.00 88.31 324 LEU A O 1
ATOM 2632 N N . GLU A 1 325 ? 0.570 3.389 -16.273 1.00 83.44 325 GLU A N 1
ATOM 2633 C CA . GLU A 1 325 ? 1.398 3.593 -15.077 1.00 83.44 325 GLU A CA 1
ATOM 2634 C C . GLU A 1 325 ? 1.168 2.534 -13.991 1.00 83.44 325 GLU A C 1
ATOM 2636 O O . GLU A 1 325 ? 2.092 2.199 -13.263 1.00 83.44 325 GLU A O 1
ATOM 2641 N N . VAL A 1 326 ? -0.023 1.931 -13.921 1.00 85.56 326 VAL A N 1
ATOM 2642 C CA . VAL A 1 326 ? -0.277 0.811 -13.003 1.00 85.56 326 VAL A CA 1
ATOM 2643 C C . VAL A 1 326 ? 0.616 -0.405 -13.291 1.00 85.56 326 VAL A C 1
ATOM 2645 O O . VAL A 1 326 ? 0.900 -1.169 -12.376 1.00 85.56 326 VAL A O 1
ATOM 2648 N N . LEU A 1 327 ? 1.108 -0.573 -14.526 1.00 83.56 327 LEU A N 1
ATOM 2649 C CA . LEU A 1 327 ? 2.050 -1.640 -14.878 1.00 83.56 327 LEU A CA 1
ATOM 2650 C C . LEU A 1 327 ? 3.418 -1.431 -14.226 1.00 83.56 327 LEU A C 1
ATOM 2652 O O . LEU A 1 327 ? 4.125 -2.390 -13.973 1.00 83.56 327 LEU A O 1
ATOM 2656 N N . ASN A 1 328 ? 3.773 -0.213 -13.825 1.00 73.69 328 ASN A N 1
ATOM 2657 C CA . ASN A 1 328 ? 4.976 0.000 -13.017 1.00 73.69 328 ASN A CA 1
ATOM 2658 C C . ASN A 1 328 ? 4.813 -0.545 -11.584 1.00 73.69 328 ASN A C 1
ATOM 2660 O O . ASN A 1 328 ? 5.718 -0.468 -10.763 1.00 73.69 328 ASN A O 1
ATOM 2664 N N . LEU A 1 329 ? 3.634 -1.067 -11.233 1.00 74.25 329 LEU A N 1
ATOM 2665 C CA . LEU A 1 329 ? 3.417 -1.796 -9.990 1.00 74.25 329 LEU A CA 1
ATOM 2666 C C . LEU A 1 329 ? 3.515 -3.316 -10.186 1.00 74.25 329 LEU A C 1
ATOM 2668 O O . LEU A 1 329 ? 3.452 -4.034 -9.181 1.00 74.25 329 LEU A O 1
ATOM 2672 N N . THR A 1 330 ? 3.676 -3.805 -11.423 1.00 71.19 330 THR A N 1
ATOM 2673 C CA . THR A 1 330 ? 3.972 -5.212 -11.731 1.00 71.19 330 THR A CA 1
ATOM 2674 C C . THR A 1 330 ? 5.472 -5.423 -11.544 1.00 71.19 330 THR A C 1
ATOM 2676 O O . THR A 1 330 ? 6.286 -4.882 -12.287 1.00 71.19 330 THR A O 1
ATOM 2679 N N . LEU A 1 331 ? 5.844 -6.122 -10.476 1.00 56.97 331 LEU A N 1
ATOM 2680 C CA . LEU A 1 331 ? 7.222 -6.204 -9.999 1.00 56.97 331 LEU A CA 1
ATOM 2681 C C . LEU A 1 331 ? 7.902 -7.428 -10.590 1.00 56.97 331 LEU A C 1
ATOM 2683 O O . LEU A 1 331 ? 7.712 -8.530 -10.072 1.00 56.97 331 LEU A O 1
ATOM 2687 N N . GLY A 1 332 ? 8.666 -7.229 -11.664 1.00 54.41 332 GLY A N 1
ATOM 2688 C CA . GLY A 1 332 ? 9.241 -8.340 -12.412 1.00 54.41 332 GLY A CA 1
ATOM 2689 C C . GLY A 1 332 ? 8.160 -9.319 -12.882 1.00 54.41 332 GLY A C 1
ATOM 2690 O O . GLY A 1 332 ? 6.953 -9.093 -12.738 1.00 54.41 332 GLY A O 1
ATOM 2691 N N . LEU A 1 333 ? 8.574 -10.453 -13.437 1.00 51.06 333 LEU A N 1
ATOM 2692 C CA . LEU A 1 333 ? 7.627 -11.538 -13.669 1.00 51.06 333 LEU A CA 1
ATOM 2693 C C . LEU A 1 333 ? 7.181 -12.060 -12.301 1.00 51.06 333 LEU A C 1
ATOM 2695 O O . LEU A 1 333 ? 7.992 -12.627 -11.565 1.00 51.06 333 LEU A O 1
ATOM 2699 N N . SER A 1 334 ? 5.906 -11.847 -11.955 1.00 51.72 334 SER A N 1
ATOM 2700 C CA . SER A 1 334 ? 5.293 -12.416 -10.752 1.00 51.72 334 SER A CA 1
ATOM 2701 C C . SER A 1 334 ? 5.708 -13.883 -10.629 1.00 51.72 334 SER A C 1
ATOM 2703 O O . SER A 1 334 ? 5.381 -14.704 -11.484 1.00 51.72 334 SER A O 1
ATOM 2705 N N . LYS A 1 335 ? 6.437 -14.229 -9.560 1.00 51.16 335 LYS A N 1
ATOM 2706 C CA . LYS A 1 335 ? 6.767 -15.632 -9.262 1.00 51.16 335 LYS A CA 1
ATOM 2707 C C . LYS A 1 335 ? 5.516 -16.457 -8.939 1.00 51.16 335 LYS A C 1
ATOM 2709 O O . LYS A 1 335 ? 5.586 -17.680 -8.974 1.00 51.16 335 LYS A O 1
ATOM 2714 N N . SER A 1 336 ? 4.397 -15.800 -8.618 1.00 54.12 336 SER A N 1
ATOM 2715 C CA . SER A 1 336 ? 3.095 -16.451 -8.470 1.00 54.12 336 SER A CA 1
ATOM 2716 C C . SER A 1 336 ? 2.391 -16.522 -9.828 1.00 54.12 336 SER A C 1
ATOM 2718 O O . SER A 1 336 ? 2.224 -15.505 -10.501 1.00 54.12 336 SER A O 1
ATOM 2720 N N . SER A 1 337 ? 1.995 -17.727 -10.236 1.00 61.09 337 SER A N 1
ATOM 2721 C CA . SER A 1 337 ? 1.332 -18.033 -11.514 1.00 61.09 337 SER A CA 1
ATOM 2722 C C . SER A 1 337 ? -0.088 -17.477 -11.647 1.00 61.09 337 SER A C 1
ATOM 2724 O O . SER A 1 337 ? -0.721 -17.649 -12.686 1.00 61.09 337 SER A O 1
ATOM 2726 N N . ASP A 1 338 ? -0.606 -16.862 -10.588 1.00 78.00 338 ASP A N 1
ATOM 2727 C CA . ASP A 1 338 ? -2.049 -16.721 -10.388 1.00 78.00 338 ASP A CA 1
ATOM 2728 C C . ASP A 1 338 ? -2.587 -15.392 -10.945 1.00 78.00 338 ASP A C 1
ATOM 2730 O O . ASP A 1 338 ? -3.796 -15.216 -11.102 1.00 78.00 338 ASP A O 1
ATOM 2734 N N . LEU A 1 339 ? -1.689 -14.461 -11.290 1.00 88.06 339 LEU A N 1
ATOM 2735 C CA . LEU A 1 339 ? -2.021 -13.155 -11.854 1.00 88.06 339 LEU A CA 1
ATOM 2736 C C . LEU A 1 339 ? -1.393 -12.964 -13.244 1.00 88.06 339 LEU A C 1
ATOM 2738 O O . LEU A 1 339 ? -0.215 -13.277 -13.431 1.00 88.06 339 LEU A O 1
ATOM 2742 N N . PRO A 1 340 ? -2.142 -12.387 -14.203 1.00 89.81 340 PRO A N 1
ATOM 2743 C CA . PRO A 1 340 ? -1.586 -11.904 -15.460 1.00 89.81 340 PRO A CA 1
ATOM 2744 C C . PRO A 1 340 ? -0.442 -10.916 -15.252 1.00 89.81 340 PRO A C 1
ATOM 2746 O O . PRO A 1 340 ? -0.486 -10.104 -14.327 1.00 89.81 340 PRO A O 1
ATOM 2749 N N . SER A 1 341 ? 0.521 -10.880 -16.172 1.00 89.06 341 SER A N 1
ATOM 2750 C CA . SER A 1 341 ? 1.692 -9.989 -16.077 1.00 89.06 341 SER A CA 1
ATOM 2751 C C . SER A 1 341 ? 1.347 -8.496 -16.079 1.00 89.06 341 SER A C 1
ATOM 2753 O O . SER A 1 341 ? 2.152 -7.678 -15.651 1.00 89.06 341 SER A O 1
ATOM 2755 N N . TRP A 1 342 ? 0.144 -8.124 -16.528 1.00 89.25 342 TRP A N 1
ATOM 2756 C CA . TRP A 1 342 ? -0.354 -6.747 -16.498 1.00 89.25 342 TRP A CA 1
ATOM 2757 C C . TRP A 1 342 ? -1.051 -6.357 -15.183 1.00 89.25 342 TRP A C 1
ATOM 2759 O O . TRP A 1 342 ? -1.489 -5.216 -15.034 1.00 89.25 342 TRP A O 1
ATOM 2769 N N . THR A 1 343 ? -1.197 -7.287 -14.236 1.00 89.94 343 THR A N 1
ATOM 2770 C CA . THR A 1 343 ? -1.892 -7.053 -12.964 1.00 89.94 343 THR A CA 1
ATOM 2771 C C . THR A 1 343 ? -0.894 -6.984 -11.810 1.00 89.94 343 THR A C 1
ATOM 2773 O O . THR A 1 343 ? -0.180 -7.956 -11.569 1.00 89.94 343 THR A O 1
ATOM 2776 N N . PRO A 1 344 ? -0.830 -5.869 -11.059 1.00 87.50 344 PRO A N 1
ATOM 2777 C CA . PRO A 1 344 ? 0.023 -5.785 -9.882 1.00 87.50 344 PRO A CA 1
ATOM 2778 C C . PRO A 1 344 ? -0.387 -6.788 -8.805 1.00 87.50 344 PRO A C 1
ATOM 2780 O O . PRO A 1 344 ? -1.564 -6.895 -8.462 1.00 87.50 344 PRO A O 1
ATOM 2783 N N . ASP A 1 345 ? 0.594 -7.448 -8.191 1.00 87.06 345 ASP A N 1
ATOM 2784 C CA . ASP A 1 345 ? 0.368 -8.160 -6.937 1.00 87.06 345 ASP A CA 1
ATOM 2785 C C . ASP A 1 345 ? 0.578 -7.207 -5.749 1.00 87.06 345 ASP A C 1
ATOM 2787 O O . ASP A 1 345 ? 1.707 -6.970 -5.303 1.00 87.06 345 ASP A O 1
ATOM 2791 N N . TRP A 1 346 ? -0.508 -6.631 -5.227 1.00 87.12 346 TRP A N 1
ATOM 2792 C CA . TRP A 1 346 ? -0.454 -5.736 -4.062 1.00 87.12 346 TRP A CA 1
ATOM 2793 C C . TRP A 1 346 ? -0.153 -6.449 -2.731 1.00 87.12 346 TRP A C 1
ATOM 2795 O O . TRP A 1 346 ? 0.034 -5.780 -1.712 1.00 87.12 346 TRP A O 1
ATOM 2805 N N . ARG A 1 347 ? -0.050 -7.789 -2.712 1.00 84.88 347 ARG A N 1
ATOM 2806 C CA . ARG A 1 347 ? 0.425 -8.532 -1.530 1.00 84.88 347 ARG A CA 1
ATOM 2807 C C . ARG A 1 347 ? 1.931 -8.359 -1.328 1.00 84.88 347 ARG A C 1
ATOM 2809 O O . ARG A 1 347 ? 2.383 -8.358 -0.190 1.00 84.88 347 ARG A O 1
ATOM 2816 N N . VAL A 1 348 ? 2.690 -8.181 -2.412 1.00 77.00 348 VAL A N 1
ATOM 2817 C CA . VAL A 1 348 ? 4.152 -8.040 -2.368 1.00 77.00 348 VAL A CA 1
ATOM 2818 C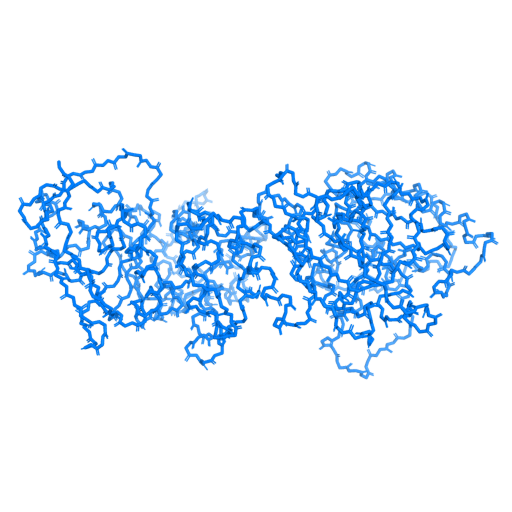 C . VAL A 1 348 ? 4.530 -6.628 -1.919 1.00 77.00 348 VAL A C 1
ATOM 2820 O O . VAL A 1 348 ? 4.248 -5.646 -2.617 1.00 77.00 348 VAL A O 1
ATOM 2823 N N . SER A 1 349 ? 5.178 -6.529 -0.755 1.00 65.75 349 SER A N 1
ATOM 2824 C CA . SER A 1 349 ? 5.632 -5.255 -0.196 1.00 65.75 349 SER A CA 1
ATOM 2825 C C . SER A 1 349 ? 6.967 -4.774 -0.801 1.00 65.75 349 SER A C 1
ATOM 2827 O O . SER A 1 349 ? 7.892 -5.575 -0.984 1.00 65.75 349 SER A O 1
ATOM 2829 N N . PRO A 1 350 ? 7.127 -3.447 -1.004 1.00 57.94 350 PRO A N 1
ATOM 2830 C CA . PRO A 1 350 ? 8.412 -2.766 -1.178 1.00 57.94 350 PRO A CA 1
ATOM 2831 C C . PRO A 1 350 ? 9.496 -3.112 -0.165 1.00 57.94 350 PRO A C 1
ATOM 2833 O O . PRO A 1 350 ? 10.675 -3.099 -0.510 1.00 57.94 350 PRO A O 1
ATOM 2836 N N . THR A 1 351 ? 9.117 -3.413 1.073 1.00 52.09 351 THR A N 1
ATOM 2837 C CA . THR A 1 351 ? 10.062 -3.707 2.157 1.00 52.09 351 THR A CA 1
ATOM 2838 C C . THR A 1 351 ? 10.495 -5.167 2.186 1.00 52.09 351 THR A C 1
ATOM 2840 O O . THR A 1 351 ? 11.646 -5.445 2.515 1.00 52.09 351 THR A O 1
ATOM 2843 N N . ASP A 1 352 ? 9.609 -6.087 1.794 1.00 44.00 352 ASP A N 1
ATOM 2844 C CA . ASP A 1 352 ? 9.862 -7.538 1.822 1.00 44.00 352 ASP A CA 1
ATOM 2845 C C . ASP A 1 352 ? 10.851 -7.963 0.739 1.00 44.00 352 ASP A C 1
ATOM 2847 O O . ASP A 1 352 ? 11.509 -8.999 0.824 1.00 44.00 352 ASP A O 1
ATOM 2851 N N . SER A 1 353 ? 11.008 -7.122 -0.279 1.00 48.62 353 SER A N 1
ATOM 2852 C CA . SER A 1 353 ? 12.063 -7.260 -1.264 1.00 48.62 353 SER A CA 1
ATOM 2853 C C . SER A 1 353 ? 12.667 -5.892 -1.533 1.00 48.62 353 SER A C 1
ATOM 2855 O O . SER A 1 353 ? 12.030 -5.017 -2.108 1.00 48.62 353 SER A O 1
ATOM 2857 N N . LYS A 1 354 ? 13.946 -5.710 -1.177 1.00 52.59 354 LYS A N 1
ATOM 2858 C CA . LYS A 1 354 ? 14.718 -4.489 -1.487 1.00 52.59 354 LYS A CA 1
ATOM 2859 C C . LYS A 1 354 ? 14.552 -4.048 -2.955 1.00 52.59 354 LYS A C 1
ATOM 2861 O O . LYS A 1 354 ? 14.595 -2.858 -3.257 1.00 52.59 354 LYS A O 1
ATOM 2866 N N . LYS A 1 355 ? 14.311 -5.011 -3.854 1.00 54.78 355 LYS A N 1
ATOM 2867 C CA . LYS A 1 355 ? 13.975 -4.834 -5.275 1.00 54.78 355 LYS A CA 1
ATOM 2868 C C . LYS A 1 355 ? 12.786 -3.900 -5.500 1.00 54.78 355 LYS A C 1
ATOM 2870 O O . LYS A 1 355 ? 12.847 -3.025 -6.356 1.00 54.78 355 LYS A O 1
ATOM 2875 N N . VAL A 1 356 ? 11.745 -4.024 -4.690 1.00 49.03 356 VAL A N 1
ATOM 2876 C CA . VAL A 1 356 ? 10.469 -3.334 -4.876 1.00 49.03 356 VAL A CA 1
ATOM 2877 C C . VAL A 1 356 ? 10.513 -1.911 -4.321 1.00 49.03 356 VAL A C 1
ATOM 2879 O O . VAL A 1 356 ? 10.038 -0.997 -4.988 1.00 49.03 356 VAL A O 1
ATOM 2882 N N . ALA A 1 357 ? 11.169 -1.669 -3.179 1.00 46.69 357 ALA A N 1
ATOM 2883 C CA . ALA A 1 357 ? 11.454 -0.303 -2.716 1.00 46.69 357 ALA A CA 1
ATOM 2884 C C . ALA A 1 357 ? 12.251 0.506 -3.750 1.00 46.69 357 ALA A C 1
ATOM 2886 O O . ALA A 1 357 ? 12.014 1.705 -3.932 1.00 46.69 357 ALA A O 1
ATOM 2887 N N . MET A 1 358 ? 13.173 -0.153 -4.455 1.00 51.66 358 MET A N 1
ATOM 2888 C CA . MET A 1 358 ? 13.967 0.481 -5.503 1.00 51.66 358 MET A CA 1
ATOM 2889 C C . MET A 1 358 ? 13.180 0.661 -6.795 1.00 51.66 358 MET A C 1
ATOM 2891 O O . MET A 1 358 ? 13.263 1.739 -7.370 1.00 51.66 358 MET A O 1
ATOM 2895 N N . HIS A 1 359 ? 12.322 -0.288 -7.173 1.00 53.34 359 HIS A N 1
ATOM 2896 C CA . HIS A 1 359 ? 11.394 -0.134 -8.295 1.00 53.34 359 HIS A CA 1
ATOM 2897 C C . HIS A 1 359 ? 10.386 1.012 -8.079 1.00 53.34 359 HIS A C 1
ATOM 2899 O O . HIS A 1 359 ? 10.252 1.877 -8.937 1.00 53.34 359 HIS A O 1
ATOM 2905 N N . CYS A 1 360 ? 9.752 1.118 -6.904 1.00 48.41 360 CYS A N 1
ATOM 2906 C CA . CYS A 1 360 ? 8.836 2.226 -6.584 1.00 48.41 360 CYS A CA 1
ATOM 2907 C C . CYS A 1 360 ? 9.544 3.593 -6.494 1.00 48.41 360 CYS A C 1
ATOM 2909 O O . CYS A 1 360 ? 8.944 4.640 -6.740 1.00 48.41 360 CYS A O 1
ATOM 2911 N N . SER A 1 361 ? 10.825 3.615 -6.119 1.00 52.25 361 SER A N 1
ATOM 2912 C CA . SER A 1 361 ? 11.626 4.848 -6.119 1.00 52.25 361 SER A CA 1
ATOM 2913 C C . SER A 1 361 ? 12.096 5.216 -7.529 1.00 52.25 361 SER A C 1
ATOM 2915 O O . SER A 1 361 ? 12.069 6.389 -7.888 1.00 52.25 361 SER A O 1
ATOM 2917 N N . HIS A 1 362 ? 12.435 4.223 -8.352 1.00 58.19 362 HIS A N 1
ATOM 2918 C CA . HIS A 1 362 ? 12.711 4.375 -9.778 1.00 58.19 362 HIS A CA 1
ATOM 2919 C C . HIS A 1 362 ? 11.488 4.926 -10.522 1.00 58.19 362 HIS A C 1
ATOM 2921 O O . HIS A 1 362 ? 11.603 5.915 -11.236 1.00 58.19 362 HIS A O 1
ATOM 2927 N N . GLU A 1 363 ? 10.297 4.379 -10.270 1.00 56.56 363 GLU A N 1
ATOM 2928 C CA . GLU A 1 363 ? 9.036 4.845 -10.853 1.00 56.56 363 GLU A CA 1
ATOM 2929 C C . GLU A 1 363 ? 8.780 6.337 -10.583 1.00 56.56 363 GLU A C 1
ATOM 2931 O O . GLU A 1 363 ? 8.469 7.087 -11.512 1.00 56.56 363 GLU A O 1
ATOM 2936 N N . ARG A 1 364 ? 8.947 6.788 -9.327 1.00 55.62 364 ARG A N 1
ATOM 2937 C CA . ARG A 1 364 ? 8.818 8.213 -8.967 1.00 55.62 364 ARG A CA 1
ATOM 2938 C C . ARG A 1 364 ? 9.730 9.099 -9.815 1.00 55.62 364 ARG A C 1
ATOM 2940 O O . ARG A 1 364 ? 9.332 10.197 -10.190 1.00 55.62 364 ARG A O 1
ATOM 2947 N N . ASN A 1 365 ? 10.908 8.593 -10.162 1.00 58.38 365 ASN A N 1
ATOM 2948 C CA . ASN A 1 365 ? 11.902 9.314 -10.942 1.00 58.38 365 ASN A CA 1
ATOM 2949 C C . ASN A 1 365 ? 11.648 9.225 -12.465 1.00 58.38 365 ASN A C 1
ATOM 2951 O O . ASN A 1 365 ? 11.965 10.162 -13.195 1.00 58.38 365 ASN A O 1
ATOM 2955 N N . LEU A 1 366 ? 11.017 8.151 -12.955 1.00 61.69 366 LEU A N 1
ATOM 2956 C CA . LEU A 1 366 ? 10.642 7.971 -14.367 1.00 61.69 366 LEU A CA 1
ATOM 2957 C C . LEU A 1 366 ? 9.361 8.724 -14.781 1.00 61.69 366 LEU A C 1
ATOM 2959 O O . LEU A 1 366 ? 9.023 8.771 -15.966 1.00 61.69 366 LEU A O 1
ATOM 2963 N N . GLY A 1 367 ? 8.631 9.323 -13.834 1.00 61.69 367 GLY A N 1
ATOM 2964 C CA . GLY A 1 367 ? 7.339 9.975 -14.080 1.00 61.69 367 GLY A CA 1
ATOM 2965 C C . GLY A 1 367 ? 7.361 11.138 -15.086 1.00 61.69 367 GLY A C 1
ATOM 2966 O O . GLY A 1 367 ? 6.303 11.492 -15.612 1.00 61.69 367 GLY A O 1
ATOM 2967 N N . GLY A 1 368 ? 8.540 11.707 -15.369 1.00 69.06 368 GLY A N 1
ATOM 2968 C CA . GLY A 1 368 ? 8.738 12.796 -16.331 1.00 69.06 368 GLY A CA 1
ATOM 2969 C C . GLY A 1 368 ? 8.779 12.371 -17.805 1.00 69.06 368 GLY A C 1
ATOM 2970 O O . GLY A 1 368 ? 8.625 13.224 -18.679 1.00 69.06 368 GLY A O 1
ATOM 2971 N N . TYR A 1 369 ? 8.950 11.078 -18.096 1.00 82.69 369 TYR A N 1
ATOM 2972 C CA . TYR A 1 369 ? 9.113 10.578 -19.464 1.00 82.69 369 TYR A CA 1
ATOM 2973 C C . TYR A 1 369 ? 7.796 10.436 -20.233 1.00 82.69 369 TYR A C 1
ATOM 2975 O O . TYR A 1 369 ? 6.711 10.288 -19.661 1.00 82.69 369 TYR A O 1
ATOM 2983 N N . ARG A 1 370 ? 7.895 10.494 -21.568 1.00 86.19 370 ARG A N 1
ATOM 2984 C CA . ARG A 1 370 ? 6.762 10.380 -22.502 1.00 86.19 370 ARG A CA 1
ATOM 2985 C C . ARG A 1 370 ? 7.138 9.562 -23.736 1.00 86.19 370 ARG A C 1
ATOM 2987 O O . ARG A 1 370 ? 7.019 10.041 -24.862 1.00 86.19 370 ARG A O 1
ATOM 2994 N N . ALA A 1 371 ? 7.562 8.318 -23.536 1.00 88.81 371 ALA A N 1
ATOM 2995 C CA . ALA A 1 371 ? 8.052 7.451 -24.610 1.00 88.81 371 ALA A CA 1
ATOM 2996 C C . ALA A 1 371 ? 7.023 7.213 -25.730 1.00 88.81 371 ALA A C 1
ATOM 2998 O O . ALA A 1 371 ? 7.386 7.180 -26.904 1.00 88.81 371 ALA A O 1
ATOM 2999 N N . CYS A 1 372 ? 5.730 7.120 -25.393 1.00 87.44 372 CYS A N 1
ATOM 3000 C CA . CYS A 1 372 ? 4.647 6.991 -26.378 1.00 87.44 372 CYS A CA 1
ATOM 3001 C C . CYS A 1 372 ? 4.236 8.312 -27.060 1.00 87.44 372 CYS A C 1
ATOM 3003 O O . CYS A 1 372 ? 3.325 8.324 -27.891 1.00 87.44 372 CYS A O 1
ATOM 3005 N N . GLY A 1 373 ? 4.874 9.439 -26.722 1.00 86.56 373 GLY A N 1
ATOM 3006 C CA . GLY A 1 373 ? 4.623 10.743 -27.331 1.00 86.56 373 GLY A CA 1
ATOM 3007 C C . GLY A 1 373 ? 3.142 11.140 -27.322 1.00 86.56 373 GLY A C 1
ATOM 3008 O O . GLY A 1 373 ? 2.560 11.405 -26.272 1.00 86.56 373 GLY A O 1
ATOM 3009 N N . ARG A 1 374 ? 2.540 11.218 -28.518 1.00 83.94 374 ARG A N 1
ATOM 3010 C CA . ARG A 1 374 ? 1.122 11.567 -28.738 1.00 83.94 374 ARG A CA 1
ATOM 3011 C C . ARG A 1 374 ? 0.296 10.409 -29.311 1.00 83.94 374 ARG A C 1
ATOM 3013 O O . ARG A 1 374 ? -0.744 10.651 -29.923 1.00 83.94 374 ARG A O 1
ATOM 3020 N N . MET A 1 375 ? 0.762 9.166 -29.174 1.00 82.69 375 MET A N 1
ATOM 3021 C CA . MET A 1 375 ? 0.025 8.004 -29.672 1.00 82.69 375 MET A CA 1
ATOM 3022 C C . MET A 1 375 ? -1.386 7.952 -29.058 1.00 82.69 375 MET A C 1
ATOM 3024 O O . MET A 1 375 ? -1.536 8.168 -27.852 1.00 82.69 375 MET A O 1
ATOM 3028 N N . PRO A 1 376 ? -2.430 7.658 -29.854 1.00 78.69 376 PRO A N 1
ATOM 3029 C CA . PRO A 1 376 ? -3.789 7.597 -29.340 1.00 78.69 376 PRO A CA 1
ATOM 3030 C C . PRO A 1 376 ? -3.932 6.451 -28.335 1.00 78.69 376 PRO A C 1
ATOM 3032 O O . PRO A 1 376 ? -3.451 5.336 -28.562 1.00 78.69 376 PRO A O 1
ATOM 3035 N N . PHE A 1 377 ? -4.624 6.729 -27.230 1.00 79.81 377 PHE A N 1
ATOM 3036 C CA . PHE A 1 377 ? -4.935 5.718 -26.228 1.00 79.81 377 PHE A CA 1
ATOM 3037 C C . PHE A 1 377 ? -5.935 4.710 -26.791 1.00 79.81 377 PHE A C 1
ATOM 3039 O O . PHE A 1 377 ? -7.042 5.073 -27.189 1.00 79.81 377 PHE A O 1
ATOM 3046 N N . PHE A 1 378 ? -5.541 3.440 -26.798 1.00 76.56 378 PHE A N 1
ATOM 3047 C CA . PHE A 1 378 ? -6.417 2.337 -27.150 1.00 76.56 378 PHE A CA 1
ATOM 3048 C C . PHE A 1 378 ? -6.069 1.122 -26.299 1.00 76.56 378 PHE A C 1
ATOM 3050 O O . PHE A 1 378 ? -4.997 0.526 -26.446 1.00 76.56 378 PHE A O 1
ATOM 3057 N N . VAL A 1 379 ? -6.997 0.781 -25.413 1.00 78.38 379 VAL A N 1
ATOM 3058 C CA . VAL A 1 379 ? -6.941 -0.389 -24.546 1.00 78.38 379 VAL A CA 1
ATOM 3059 C C . VAL A 1 379 ? -8.315 -1.026 -24.548 1.00 78.38 379 VAL A C 1
ATOM 3061 O O . VAL A 1 379 ? -9.326 -0.335 -24.432 1.00 78.38 379 VAL A O 1
ATOM 3064 N N . PHE A 1 380 ? -8.353 -2.346 -24.653 1.00 71.81 380 PHE A N 1
ATOM 3065 C CA . PHE A 1 380 ? -9.567 -3.099 -24.392 1.00 71.81 380 PHE A CA 1
ATOM 3066 C C . PHE A 1 380 ? -9.218 -4.423 -23.718 1.00 71.81 380 PHE A C 1
ATOM 3068 O O . PHE A 1 380 ? -8.263 -5.108 -24.090 1.00 71.81 380 PHE A O 1
ATOM 3075 N N . ARG A 1 381 ? -10.009 -4.791 -22.711 1.00 72.69 381 ARG A N 1
ATOM 3076 C CA . ARG A 1 381 ? -9.986 -6.138 -22.138 1.00 72.69 381 ARG A CA 1
ATOM 3077 C C . ARG A 1 381 ? -10.918 -7.001 -22.968 1.00 72.69 381 ARG A C 1
ATOM 3079 O O . ARG A 1 381 ? -12.076 -6.638 -23.161 1.00 72.69 381 ARG A O 1
ATOM 3086 N N . ARG A 1 382 ? -10.410 -8.118 -23.486 1.00 62.78 382 ARG A N 1
ATOM 3087 C CA . ARG A 1 382 ? -11.217 -9.045 -24.296 1.00 62.78 382 ARG A CA 1
ATOM 3088 C C . ARG A 1 382 ? -11.644 -10.284 -23.515 1.00 62.78 382 ARG A C 1
ATOM 3090 O O . ARG A 1 382 ? -12.716 -10.809 -23.780 1.00 62.78 382 ARG A O 1
ATOM 3097 N N . GLU A 1 383 ? -10.825 -10.713 -22.557 1.00 74.69 383 GLU A N 1
ATOM 3098 C CA . GLU A 1 383 ? -11.038 -11.882 -21.696 1.00 74.69 383 GLU A CA 1
ATOM 3099 C C . GLU A 1 383 ? -10.459 -11.623 -20.296 1.00 74.69 383 GLU A C 1
ATOM 3101 O O . GLU A 1 383 ? -9.712 -10.661 -20.096 1.00 74.69 383 GLU A O 1
ATOM 3106 N N . ALA A 1 384 ? -10.790 -12.475 -19.318 1.00 77.00 384 ALA A N 1
ATOM 3107 C CA . ALA A 1 384 ? -10.466 -12.235 -17.912 1.00 77.00 384 ALA A CA 1
ATOM 3108 C C . ALA A 1 384 ? -8.965 -11.995 -17.663 1.00 77.00 384 ALA A C 1
ATOM 3110 O O . ALA A 1 384 ? -8.622 -11.083 -16.912 1.00 77.00 384 ALA A O 1
ATOM 3111 N N . ASN A 1 385 ? -8.092 -12.744 -18.341 1.00 88.06 385 ASN A N 1
ATOM 3112 C CA . ASN A 1 385 ? -6.643 -12.706 -18.124 1.00 88.06 385 ASN A CA 1
ATOM 3113 C C . ASN A 1 385 ? -5.872 -11.907 -19.180 1.00 88.06 385 ASN A C 1
ATOM 3115 O O . ASN A 1 385 ? -4.673 -11.715 -19.033 1.00 88.06 385 ASN A O 1
ATOM 3119 N N . PHE A 1 386 ? -6.542 -11.393 -20.213 1.00 89.94 386 PHE A N 1
ATOM 3120 C CA . PHE A 1 386 ? -5.866 -10.755 -21.339 1.00 89.94 386 PHE A CA 1
ATOM 3121 C C . PHE A 1 386 ? -6.166 -9.259 -21.432 1.00 89.94 386 PHE A C 1
ATOM 3123 O O . PHE A 1 386 ? -7.326 -8.843 -21.539 1.00 89.94 386 PHE A O 1
ATOM 3130 N N . LEU A 1 387 ? -5.105 -8.460 -21.497 1.00 91.50 387 LEU A N 1
ATOM 3131 C CA . LEU A 1 387 ? -5.145 -7.031 -21.778 1.00 91.50 387 LEU A CA 1
ATOM 3132 C C . LEU A 1 387 ? -4.641 -6.788 -23.201 1.00 91.50 387 LEU A C 1
ATOM 3134 O O . LEU A 1 387 ? -3.513 -7.143 -23.532 1.00 91.50 387 LEU A O 1
ATOM 3138 N N . CYS A 1 388 ? -5.456 -6.169 -24.055 1.00 91.06 388 CYS A N 1
ATOM 3139 C CA . CYS A 1 388 ? -5.005 -5.770 -25.382 1.00 91.06 388 CYS A CA 1
ATOM 3140 C C . CYS A 1 388 ? -4.686 -4.277 -25.400 1.00 91.06 388 CYS A C 1
ATOM 3142 O O . CYS A 1 388 ? -5.573 -3.447 -25.179 1.00 91.06 388 CYS A O 1
ATOM 3144 N N . VAL A 1 389 ? -3.434 -3.939 -25.708 1.00 90.81 389 VAL A N 1
ATOM 3145 C CA . VAL A 1 389 ? -2.969 -2.549 -25.807 1.00 90.81 389 VAL A CA 1
ATOM 3146 C C . VAL A 1 389 ? -2.305 -2.323 -27.153 1.00 90.81 389 VAL A C 1
ATOM 3148 O O . VAL A 1 389 ? -1.549 -3.164 -27.634 1.00 90.81 389 VAL A O 1
ATOM 3151 N N . ASN A 1 390 ? -2.570 -1.184 -27.783 1.00 90.94 390 ASN A N 1
ATOM 3152 C CA . ASN A 1 390 ? -1.813 -0.809 -28.968 1.00 90.94 390 ASN A CA 1
ATOM 3153 C C . ASN A 1 390 ? -0.387 -0.393 -28.600 1.00 90.94 390 ASN A C 1
ATOM 3155 O O . ASN A 1 390 ? -0.137 0.169 -27.539 1.00 90.94 390 ASN A O 1
ATOM 3159 N N . GLY A 1 391 ? 0.554 -0.645 -29.501 1.00 91.75 391 GLY A N 1
ATOM 3160 C CA . GLY A 1 391 ? 1.939 -0.247 -29.311 1.00 91.75 391 GLY A CA 1
ATOM 3161 C C . GLY A 1 391 ? 2.770 -0.419 -30.570 1.00 91.75 391 GLY A C 1
ATOM 3162 O O . GLY A 1 391 ? 2.284 -0.874 -31.609 1.00 91.75 391 GLY A O 1
ATOM 3163 N N . ILE A 1 392 ? 4.042 -0.068 -30.463 1.00 92.31 392 ILE A N 1
ATOM 3164 C CA . ILE A 1 392 ? 5.047 -0.251 -31.502 1.00 92.31 392 ILE A CA 1
ATOM 3165 C C . ILE A 1 392 ? 6.077 -1.241 -30.969 1.00 92.31 392 ILE A C 1
ATOM 3167 O O . ILE A 1 392 ? 6.707 -0.985 -29.946 1.00 92.31 392 ILE A O 1
ATOM 3171 N N . TYR A 1 393 ? 6.265 -2.351 -31.681 1.00 94.19 393 TYR A N 1
ATOM 3172 C CA . TYR A 1 393 ? 7.500 -3.120 -31.563 1.00 94.19 393 TYR A CA 1
ATOM 3173 C C . TYR A 1 393 ? 8.653 -2.219 -32.010 1.00 94.19 393 TYR A C 1
ATOM 3175 O O . TYR A 1 393 ? 8.647 -1.731 -33.146 1.00 94.19 393 TYR A O 1
ATOM 3183 N N . PHE A 1 394 ? 9.594 -1.961 -31.106 1.00 94.94 394 PHE A N 1
ATOM 3184 C CA . PHE A 1 394 ? 10.721 -1.080 -31.364 1.00 94.94 394 PHE A CA 1
ATOM 3185 C C . PHE A 1 394 ? 11.927 -1.885 -31.845 1.00 94.94 394 PHE A C 1
ATOM 3187 O O . PHE A 1 394 ? 12.380 -1.658 -32.966 1.00 94.94 394 PHE A O 1
ATOM 3194 N N . ASP A 1 395 ? 12.440 -2.807 -31.027 1.00 96.31 395 ASP A N 1
ATOM 3195 C CA . ASP A 1 395 ? 13.650 -3.569 -31.352 1.00 96.31 395 ASP A CA 1
ATOM 3196 C C . ASP A 1 395 ? 13.811 -4.852 -30.529 1.00 96.31 395 ASP A C 1
ATOM 3198 O O . ASP A 1 395 ? 13.190 -5.010 -29.478 1.00 96.31 395 ASP A O 1
ATOM 3202 N N . ASP A 1 396 ? 14.720 -5.718 -30.968 1.00 97.56 396 ASP A N 1
ATOM 3203 C CA . ASP A 1 396 ? 15.183 -6.876 -30.207 1.00 97.56 396 ASP A CA 1
ATOM 3204 C C . ASP A 1 396 ? 16.365 -6.497 -29.307 1.00 97.56 396 ASP A C 1
ATOM 3206 O O . ASP A 1 396 ? 17.230 -5.696 -29.688 1.00 97.56 396 ASP A O 1
ATOM 3210 N N . ILE A 1 397 ? 16.466 -7.146 -28.146 1.00 98.00 397 ILE A N 1
ATOM 3211 C CA . ILE A 1 397 ? 17.668 -7.092 -27.309 1.00 98.00 397 ILE A CA 1
ATOM 3212 C C . ILE A 1 397 ? 18.765 -7.942 -27.964 1.00 98.00 397 ILE A C 1
ATOM 3214 O O . ILE A 1 397 ? 18.583 -9.138 -28.193 1.00 98.00 397 ILE A O 1
ATOM 3218 N N . ALA A 1 398 ? 19.906 -7.325 -28.272 1.00 97.44 398 ALA A N 1
ATOM 3219 C CA . ALA A 1 398 ? 21.057 -8.005 -28.862 1.00 97.44 398 ALA A CA 1
ATOM 3220 C C . ALA A 1 398 ? 22.059 -8.460 -27.798 1.00 97.44 398 ALA A C 1
ATOM 3222 O O . ALA A 1 398 ? 22.624 -9.545 -27.898 1.00 97.44 398 ALA A O 1
ATOM 3223 N N . GLU A 1 399 ? 22.283 -7.625 -26.786 1.00 97.06 399 GLU A N 1
ATOM 3224 C CA . GLU A 1 399 ? 23.301 -7.846 -25.764 1.00 97.06 399 GLU A CA 1
ATOM 3225 C C . GLU A 1 399 ? 22.779 -7.429 -24.395 1.00 97.06 399 GLU A C 1
ATOM 3227 O O . GLU A 1 399 ? 22.017 -6.467 -24.295 1.00 97.06 399 GLU A O 1
ATOM 3232 N N . LEU A 1 400 ? 23.210 -8.127 -23.344 1.00 97.06 400 LEU A N 1
ATOM 3233 C CA . LEU A 1 400 ? 22.666 -7.975 -21.998 1.00 97.06 400 LEU A CA 1
ATOM 3234 C C . LEU A 1 400 ? 23.751 -8.246 -20.944 1.00 97.06 400 LEU A C 1
ATOM 3236 O O . LEU A 1 400 ? 24.505 -9.206 -21.082 1.00 97.06 400 LEU A O 1
ATOM 3240 N N . SER A 1 401 ? 23.876 -7.377 -19.937 1.00 95.69 401 SER A N 1
ATOM 3241 C CA . SER A 1 401 ? 24.895 -7.470 -18.875 1.00 95.69 401 SER A CA 1
ATOM 3242 C C . SER A 1 401 ? 24.503 -8.464 -17.798 1.00 95.69 401 SER A C 1
ATOM 3244 O O . SER A 1 401 ? 23.354 -8.877 -17.757 1.00 95.69 401 SER A O 1
ATOM 3246 N N . ASP A 1 402 ? 25.379 -8.770 -16.847 1.00 93.56 402 ASP A N 1
ATOM 3247 C CA . ASP A 1 402 ? 24.930 -9.326 -15.566 1.00 93.56 402 ASP A CA 1
ATOM 3248 C C . ASP A 1 402 ? 24.135 -8.289 -14.753 1.00 93.56 402 ASP A C 1
ATOM 3250 O O . ASP A 1 402 ? 24.063 -7.108 -15.114 1.00 93.56 402 ASP A O 1
ATOM 3254 N N . VAL A 1 403 ? 23.459 -8.737 -13.695 1.00 90.44 403 VAL A N 1
ATOM 3255 C CA . VAL A 1 403 ? 22.636 -7.861 -12.849 1.00 90.44 403 VAL A CA 1
ATOM 3256 C C . VAL A 1 403 ? 23.530 -6.880 -12.094 1.00 90.44 403 VAL A C 1
ATOM 3258 O O . VAL A 1 403 ? 24.497 -7.268 -11.443 1.00 90.44 403 VAL A O 1
ATOM 3261 N N . LEU A 1 404 ? 23.182 -5.597 -12.154 1.00 86.69 404 LEU A N 1
ATOM 3262 C CA . LEU A 1 404 ? 23.859 -4.540 -11.417 1.00 86.69 404 LEU A CA 1
ATOM 3263 C C . LEU A 1 404 ? 23.392 -4.547 -9.956 1.00 86.69 404 LEU A C 1
ATOM 3265 O O . LEU A 1 404 ? 22.389 -3.918 -9.602 1.00 86.69 404 LEU A O 1
ATOM 3269 N N . ASP A 1 405 ? 24.126 -5.268 -9.108 1.00 82.12 405 ASP A N 1
ATOM 3270 C CA . ASP A 1 405 ? 23.855 -5.372 -7.674 1.00 82.12 405 ASP A CA 1
ATOM 3271 C C . ASP A 1 405 ? 24.903 -4.631 -6.821 1.00 82.12 405 ASP A C 1
ATOM 3273 O O . ASP A 1 405 ? 26.012 -5.107 -6.602 1.00 82.12 405 ASP A O 1
ATOM 3277 N N . THR A 1 406 ? 24.536 -3.468 -6.278 1.00 71.44 406 THR A N 1
ATOM 3278 C CA . THR A 1 406 ? 25.373 -2.666 -5.363 1.00 71.44 406 THR A CA 1
ATOM 3279 C C . THR A 1 406 ? 25.593 -3.293 -3.990 1.00 71.44 406 THR A C 1
ATOM 3281 O O . THR A 1 406 ? 26.342 -2.720 -3.202 1.00 71.44 406 THR A O 1
ATOM 3284 N N . GLU A 1 407 ? 24.969 -4.428 -3.667 1.00 72.62 407 GLU A N 1
ATOM 3285 C CA . GLU A 1 407 ? 25.331 -5.206 -2.475 1.00 72.62 407 GLU A CA 1
ATOM 3286 C C . GLU A 1 407 ? 26.518 -6.143 -2.744 1.00 72.62 407 GLU A C 1
ATOM 3288 O O . GLU A 1 407 ? 27.245 -6.489 -1.814 1.00 72.62 407 GLU A O 1
ATOM 3293 N N . GLN A 1 408 ? 26.759 -6.502 -4.009 1.00 76.75 408 GLN A N 1
ATOM 3294 C CA . GLN A 1 408 ? 27.879 -7.333 -4.448 1.00 76.75 408 GLN A CA 1
ATOM 3295 C C . GLN A 1 408 ? 28.908 -6.488 -5.198 1.00 76.75 408 GLN A C 1
ATOM 3297 O O . GLN A 1 408 ? 29.021 -6.533 -6.422 1.00 76.75 408 GLN A O 1
ATOM 3302 N N . GLU A 1 409 ? 29.685 -5.715 -4.441 1.00 72.81 409 GLU A N 1
ATOM 3303 C CA . GLU A 1 409 ? 30.614 -4.717 -4.982 1.00 72.81 409 GLU A CA 1
ATOM 3304 C C . GLU A 1 409 ? 31.581 -5.289 -6.035 1.00 72.81 409 GLU A C 1
ATOM 3306 O O . GLU A 1 409 ? 31.820 -4.657 -7.062 1.00 72.81 409 GLU A O 1
ATOM 3311 N N . THR A 1 410 ? 32.110 -6.499 -5.828 1.00 74.38 410 THR A N 1
ATOM 3312 C CA . THR A 1 410 ? 33.023 -7.150 -6.782 1.00 74.38 410 THR A CA 1
ATOM 3313 C C . THR A 1 410 ? 32.336 -7.475 -8.110 1.00 74.38 410 THR A C 1
ATOM 3315 O O . THR A 1 410 ? 32.834 -7.080 -9.160 1.00 74.38 410 THR A O 1
ATOM 3318 N N . ALA A 1 411 ? 31.166 -8.120 -8.074 1.00 80.31 411 ALA A N 1
ATOM 3319 C CA . ALA A 1 411 ? 30.417 -8.481 -9.280 1.00 80.31 411 ALA A CA 1
ATOM 3320 C C . ALA A 1 411 ? 29.924 -7.236 -10.037 1.00 80.31 411 ALA A C 1
ATOM 3322 O O . ALA A 1 411 ? 29.980 -7.173 -11.269 1.00 80.31 411 ALA A O 1
ATOM 3323 N N . LEU A 1 412 ? 29.501 -6.204 -9.298 1.00 81.25 412 LEU A N 1
ATOM 3324 C CA . LEU A 1 412 ? 29.149 -4.911 -9.873 1.00 81.25 412 LEU A CA 1
ATOM 3325 C C . LEU A 1 412 ? 30.349 -4.274 -10.584 1.00 81.25 412 LEU A C 1
ATOM 3327 O O . LEU A 1 412 ? 30.213 -3.824 -11.721 1.00 81.25 412 LEU A O 1
ATOM 3331 N N . ASN A 1 413 ? 31.519 -4.255 -9.940 1.00 75.12 413 ASN A N 1
ATOM 3332 C CA . ASN A 1 413 ? 32.754 -3.720 -10.515 1.00 75.12 413 ASN A CA 1
ATOM 3333 C C . ASN A 1 413 ? 33.137 -4.428 -11.815 1.00 75.12 413 ASN A C 1
ATOM 3335 O O . ASN A 1 413 ? 33.434 -3.770 -12.811 1.00 75.12 413 ASN A O 1
ATOM 3339 N N . GLU A 1 414 ? 33.119 -5.759 -11.812 1.00 82.62 414 GLU A N 1
ATOM 3340 C CA . GLU A 1 414 ? 33.451 -6.572 -12.982 1.00 82.62 414 GLU A CA 1
ATOM 3341 C C . GLU A 1 414 ? 32.492 -6.292 -14.142 1.00 82.62 414 GLU A C 1
ATOM 3343 O O . GLU A 1 414 ? 32.932 -6.041 -15.267 1.00 82.62 414 GLU A O 1
ATOM 3348 N N . THR A 1 415 ? 31.189 -6.237 -13.851 1.00 88.12 415 THR A N 1
ATOM 3349 C CA . THR A 1 415 ? 30.156 -5.944 -14.852 1.00 88.12 415 THR A CA 1
ATOM 3350 C C . THR A 1 415 ? 30.341 -4.552 -15.452 1.00 88.12 415 THR A C 1
ATOM 3352 O O . THR A 1 415 ? 30.339 -4.397 -16.674 1.00 88.12 415 THR A O 1
ATOM 3355 N N . LEU A 1 416 ? 30.534 -3.532 -14.611 1.00 85.31 416 LEU A N 1
ATOM 3356 C CA . LEU A 1 416 ? 30.724 -2.155 -15.068 1.00 85.31 416 LEU A CA 1
ATOM 3357 C C . LEU A 1 416 ? 32.017 -1.994 -15.872 1.00 85.31 416 LEU A C 1
ATOM 3359 O O . LEU A 1 416 ? 31.997 -1.329 -16.905 1.00 85.31 416 LEU A O 1
ATOM 3363 N N . ALA A 1 417 ? 33.117 -2.621 -15.448 1.00 81.81 417 ALA A N 1
ATOM 3364 C CA . ALA A 1 417 ? 34.393 -2.557 -16.157 1.00 81.81 417 ALA A CA 1
ATOM 3365 C C . ALA A 1 417 ? 34.308 -3.200 -17.550 1.00 81.81 417 ALA A C 1
ATOM 3367 O O . ALA A 1 417 ? 34.771 -2.612 -18.529 1.00 81.81 417 ALA A O 1
ATOM 3368 N N . LEU A 1 418 ? 33.669 -4.371 -17.649 1.00 88.56 418 LEU A N 1
ATOM 3369 C CA . LEU A 1 418 ? 33.450 -5.064 -18.919 1.00 88.56 418 LEU A CA 1
ATOM 3370 C C . LEU A 1 418 ? 32.631 -4.206 -19.894 1.00 88.56 418 LEU A C 1
ATOM 3372 O O . LEU A 1 418 ? 32.952 -4.101 -21.080 1.00 88.56 418 LEU A O 1
ATOM 3376 N N . TRP A 1 419 ? 31.561 -3.583 -19.397 1.00 91.44 419 TRP A N 1
ATOM 3377 C CA . TRP A 1 419 ? 30.699 -2.735 -20.217 1.00 91.44 419 TRP A CA 1
ATOM 3378 C C . TRP A 1 419 ? 31.371 -1.421 -20.605 1.00 91.44 419 TRP A C 1
ATOM 3380 O O . TRP A 1 419 ? 31.242 -0.997 -21.750 1.00 91.44 419 TRP A O 1
ATOM 3390 N N . GLU A 1 420 ? 32.144 -0.812 -19.711 1.00 86.19 420 GLU A N 1
ATOM 3391 C CA . GLU A 1 420 ? 32.926 0.391 -19.998 1.00 86.19 420 GLU A CA 1
ATOM 3392 C C . GLU A 1 420 ? 33.956 0.136 -21.113 1.00 86.19 420 GLU A C 1
ATOM 3394 O O . GLU A 1 420 ? 33.985 0.875 -22.099 1.00 86.19 420 GLU A O 1
ATOM 3399 N N . GLU A 1 421 ? 34.730 -0.954 -21.035 1.00 85.69 421 GLU A N 1
ATOM 3400 C CA . GLU A 1 421 ? 35.692 -1.336 -22.082 1.00 85.69 421 GLU A CA 1
ATOM 3401 C C . GLU A 1 421 ? 35.010 -1.510 -23.446 1.00 85.69 421 GLU A C 1
ATOM 3403 O O . GLU A 1 421 ? 35.471 -0.996 -24.471 1.00 85.69 421 GLU A O 1
ATOM 3408 N N . LYS A 1 422 ? 33.860 -2.183 -23.451 1.00 89.75 422 LYS A N 1
ATOM 3409 C CA . LYS A 1 422 ? 33.057 -2.410 -24.651 1.00 89.75 422 LYS A CA 1
ATOM 3410 C C . LYS A 1 422 ? 32.533 -1.111 -25.263 1.00 89.75 422 LYS A C 1
ATOM 3412 O O . LYS A 1 422 ? 32.596 -0.937 -26.481 1.00 89.75 422 LYS A O 1
ATOM 3417 N N . ILE A 1 423 ? 32.029 -0.196 -24.438 1.00 88.88 423 ILE A N 1
ATOM 3418 C CA . ILE A 1 423 ? 31.533 1.114 -24.878 1.00 88.88 423 ILE A CA 1
ATOM 3419 C C . ILE A 1 423 ? 32.680 1.956 -25.445 1.00 88.88 423 ILE A C 1
ATOM 3421 O O . ILE A 1 423 ? 32.528 2.557 -26.507 1.00 88.88 423 ILE A O 1
ATOM 3425 N N . VAL A 1 424 ? 33.856 1.938 -24.810 1.00 83.88 424 VAL A N 1
ATOM 3426 C CA . VAL A 1 424 ? 35.062 2.605 -25.328 1.00 83.88 424 VAL A CA 1
ATOM 3427 C C . VAL A 1 424 ? 35.483 2.020 -26.677 1.00 83.88 424 VAL A C 1
ATOM 3429 O O . VAL A 1 424 ? 35.836 2.765 -27.593 1.00 83.88 424 VAL A O 1
ATOM 3432 N N . HIS A 1 425 ? 35.428 0.697 -26.834 1.00 85.75 425 HIS A N 1
ATOM 3433 C CA . HIS A 1 425 ? 35.730 0.052 -28.107 1.00 85.75 425 HIS A CA 1
ATOM 3434 C C . HIS A 1 425 ? 34.750 0.481 -29.212 1.00 85.75 425 HIS A C 1
ATOM 3436 O O . HIS A 1 425 ? 35.187 0.895 -30.288 1.00 85.75 425 HIS A O 1
ATOM 3442 N N . ARG A 1 426 ? 33.439 0.487 -28.930 1.00 86.25 426 ARG A N 1
ATOM 3443 C CA . ARG A 1 426 ? 32.410 0.987 -29.861 1.00 86.25 426 ARG A CA 1
ATOM 3444 C C . ARG A 1 426 ? 32.603 2.460 -30.203 1.00 86.25 426 ARG A C 1
ATOM 3446 O O . ARG A 1 426 ? 32.549 2.812 -31.377 1.00 86.25 426 ARG A O 1
ATOM 3453 N N . GLN A 1 427 ? 32.928 3.306 -29.224 1.00 85.06 427 GLN A N 1
ATOM 3454 C CA . GLN A 1 427 ? 33.218 4.724 -29.451 1.00 85.06 427 GLN A CA 1
ATOM 3455 C C . GLN A 1 427 ? 34.350 4.927 -30.469 1.00 85.06 427 GLN A C 1
ATOM 3457 O O . GLN A 1 427 ? 34.279 5.828 -31.304 1.00 85.06 427 GLN A O 1
ATOM 3462 N N . ARG A 1 428 ? 35.390 4.083 -30.434 1.00 83.00 428 ARG A N 1
ATOM 3463 C CA . ARG A 1 428 ? 36.516 4.161 -31.381 1.00 83.00 428 ARG A CA 1
ATOM 3464 C C . ARG A 1 428 ? 36.119 3.789 -32.811 1.00 83.00 428 ARG A C 1
ATOM 3466 O O . ARG A 1 428 ? 36.671 4.365 -33.747 1.00 83.00 428 ARG A O 1
ATOM 3473 N N . ILE A 1 429 ? 35.195 2.842 -32.971 1.00 86.50 429 ILE A N 1
ATOM 3474 C CA . ILE A 1 429 ? 34.800 2.292 -34.277 1.00 86.50 429 ILE A CA 1
ATOM 3475 C C . ILE A 1 429 ? 33.644 3.088 -34.890 1.00 86.50 429 ILE A C 1
ATOM 3477 O O . ILE A 1 429 ? 33.734 3.525 -36.033 1.00 86.50 429 ILE A O 1
ATOM 3481 N N . GLU A 1 430 ? 32.568 3.286 -34.135 1.00 83.56 430 GLU A N 1
ATOM 3482 C CA . GLU A 1 430 ? 31.300 3.828 -34.633 1.00 83.56 430 GLU A CA 1
ATOM 3483 C C . GLU A 1 430 ? 31.232 5.361 -34.531 1.00 83.56 430 GLU A C 1
ATOM 3485 O O . GLU A 1 430 ? 30.495 5.990 -35.286 1.00 83.56 430 GLU A O 1
ATOM 3490 N N . ARG A 1 431 ? 32.042 5.971 -33.647 1.00 72.06 431 ARG A N 1
ATOM 3491 C CA . ARG A 1 431 ? 32.184 7.418 -33.356 1.00 72.06 431 ARG A CA 1
ATOM 3492 C C . ARG A 1 431 ? 30.927 8.158 -32.872 1.00 72.06 431 ARG A C 1
ATOM 3494 O O . ARG A 1 431 ? 31.061 9.012 -31.999 1.00 72.06 431 ARG A O 1
ATOM 3501 N N . SER A 1 432 ? 29.743 7.844 -33.389 1.00 88.12 432 SER A N 1
ATOM 3502 C CA . SER A 1 432 ? 28.455 8.441 -33.015 1.00 88.12 432 SER A CA 1
ATOM 3503 C C . SER A 1 432 ? 27.489 7.398 -32.461 1.00 88.12 432 SER A C 1
ATOM 3505 O O . SER A 1 432 ? 27.368 6.307 -33.018 1.00 88.12 432 SER A O 1
ATOM 3507 N N . TYR A 1 433 ? 26.761 7.758 -31.406 1.00 91.75 433 TYR A N 1
ATOM 3508 C CA . TYR A 1 433 ? 25.675 6.954 -30.853 1.00 91.75 433 TYR A CA 1
ATOM 3509 C C . TYR A 1 433 ? 24.380 7.156 -31.655 1.00 91.75 433 TYR A C 1
ATOM 3511 O O . TYR A 1 433 ? 24.050 8.277 -32.046 1.00 91.75 433 TYR A O 1
ATOM 3519 N N . VAL A 1 434 ? 23.613 6.080 -31.870 1.00 92.00 434 VAL A N 1
ATOM 3520 C CA . VAL A 1 434 ? 22.396 6.088 -32.710 1.00 92.00 434 VAL A CA 1
ATOM 3521 C C . VAL A 1 434 ? 21.310 7.056 -32.218 1.00 92.00 434 VAL A C 1
ATOM 3523 O O . VAL A 1 434 ? 20.560 7.605 -33.021 1.00 92.00 434 VAL A O 1
ATOM 3526 N N . GLY A 1 435 ? 21.237 7.303 -30.908 1.00 85.44 435 GLY A N 1
ATOM 3527 C CA . GLY A 1 435 ? 20.319 8.275 -30.303 1.00 85.44 435 GLY A CA 1
ATOM 3528 C C . GLY A 1 435 ? 20.844 9.716 -30.276 1.00 85.44 435 GLY A C 1
ATOM 3529 O O . GLY A 1 435 ? 20.205 10.568 -29.667 1.00 85.44 435 GLY A O 1
ATOM 3530 N N . GLY A 1 436 ? 21.990 9.991 -30.909 1.00 87.12 436 GLY A N 1
ATOM 3531 C CA . GLY A 1 436 ? 22.654 11.295 -30.927 1.00 87.12 436 GLY A CA 1
ATOM 3532 C C . GLY A 1 436 ? 23.794 11.420 -29.909 1.00 87.12 436 GLY A C 1
ATOM 3533 O O . GLY A 1 436 ? 23.762 10.834 -28.828 1.00 87.12 436 GLY A O 1
ATOM 3534 N N . GLY A 1 437 ? 24.814 12.210 -30.256 1.00 86.81 437 GLY A N 1
ATOM 3535 C CA . GLY A 1 437 ? 26.033 12.361 -29.453 1.00 86.81 437 GLY A CA 1
ATOM 3536 C C . GLY A 1 437 ? 26.998 11.181 -29.599 1.00 86.81 437 GLY A C 1
ATOM 3537 O O . GLY A 1 437 ? 27.018 10.503 -30.628 1.00 86.81 437 GLY A O 1
ATOM 3538 N N . ASP A 1 438 ? 27.816 10.953 -28.575 1.00 86.56 438 ASP A N 1
ATOM 3539 C CA . ASP A 1 438 ? 28.802 9.873 -28.517 1.00 86.56 438 ASP A CA 1
ATOM 3540 C C . ASP A 1 438 ? 28.379 8.742 -27.552 1.00 86.56 438 ASP A C 1
ATOM 3542 O O . ASP A 1 438 ? 27.492 8.903 -26.707 1.00 86.56 438 ASP A O 1
ATOM 3546 N N . TRP A 1 439 ? 29.004 7.573 -27.695 1.00 87.50 439 TRP A N 1
ATOM 3547 C CA . TRP A 1 439 ? 28.697 6.367 -26.921 1.00 87.50 439 TRP A CA 1
ATOM 3548 C C . TRP A 1 439 ? 28.996 6.512 -25.429 1.00 87.50 439 TRP A C 1
ATOM 3550 O O . TRP A 1 439 ? 28.286 5.937 -24.602 1.00 87.50 439 TRP A O 1
ATOM 3560 N N . LEU A 1 440 ? 30.027 7.276 -25.068 1.00 84.62 440 LEU A N 1
ATOM 3561 C CA . LEU A 1 440 ? 30.424 7.445 -23.675 1.00 84.62 440 LEU A CA 1
ATOM 3562 C C . LEU A 1 440 ? 29.426 8.351 -22.934 1.00 84.62 440 LEU A C 1
ATOM 3564 O O . LEU A 1 440 ? 29.000 8.036 -21.823 1.00 84.62 440 LEU A O 1
ATOM 3568 N N . GLY A 1 441 ? 28.975 9.428 -23.578 1.00 80.12 441 GLY A N 1
ATOM 3569 C CA . GLY A 1 441 ? 27.899 10.282 -23.088 1.00 80.12 441 GLY A CA 1
ATOM 3570 C C . GLY A 1 441 ? 26.570 9.534 -22.968 1.00 80.12 441 GLY A C 1
ATOM 3571 O O . GLY A 1 441 ? 25.874 9.680 -21.961 1.00 80.12 441 GLY A O 1
ATOM 3572 N N . ALA A 1 442 ? 26.235 8.688 -23.948 1.00 87.00 442 ALA A N 1
ATOM 3573 C CA . ALA A 1 442 ? 25.057 7.821 -23.881 1.00 87.00 442 ALA A CA 1
ATOM 3574 C C . ALA A 1 442 ? 25.120 6.838 -22.698 1.00 87.00 442 ALA A C 1
ATOM 3576 O O . ALA A 1 442 ? 24.113 6.620 -22.020 1.00 87.00 442 ALA A O 1
ATOM 3577 N N . TYR A 1 443 ? 26.301 6.284 -22.409 1.00 87.81 443 TYR A N 1
ATOM 3578 C CA . TYR A 1 443 ? 26.517 5.382 -21.279 1.00 87.81 443 TYR A CA 1
ATOM 3579 C C . TYR A 1 443 ? 26.292 6.064 -19.929 1.00 87.81 443 TYR A C 1
ATOM 3581 O O . TYR A 1 443 ? 25.489 5.577 -19.133 1.00 87.81 443 TYR A O 1
ATOM 3589 N N . PHE A 1 444 ? 26.899 7.229 -19.685 1.00 80.38 444 PHE A N 1
ATOM 3590 C CA . PHE A 1 444 ? 26.705 7.935 -18.414 1.00 80.38 444 PHE A CA 1
ATOM 3591 C C . PHE A 1 444 ? 25.258 8.395 -18.203 1.00 80.38 444 PHE A C 1
ATOM 3593 O O . PHE A 1 444 ? 24.727 8.257 -17.100 1.00 80.38 444 PHE A O 1
ATOM 3600 N N . ARG A 1 445 ? 24.580 8.868 -19.257 1.00 80.62 445 ARG A N 1
ATOM 3601 C CA . ARG A 1 445 ? 23.150 9.213 -19.180 1.00 80.62 445 ARG A CA 1
ATOM 3602 C C . ARG A 1 445 ? 22.267 8.000 -18.911 1.00 80.62 445 ARG A C 1
ATOM 3604 O O . ARG A 1 445 ? 21.330 8.097 -18.123 1.00 80.62 445 ARG A O 1
ATOM 3611 N N . THR A 1 446 ? 22.612 6.848 -19.485 1.00 86.94 446 THR A N 1
ATOM 3612 C CA . THR A 1 446 ? 21.935 5.573 -19.210 1.00 86.94 446 THR A CA 1
ATOM 3613 C C . THR A 1 446 ? 22.103 5.136 -17.761 1.00 86.94 446 THR A C 1
ATOM 3615 O O . THR A 1 446 ? 21.117 4.790 -17.116 1.00 86.94 446 THR A O 1
ATOM 3618 N N . MET A 1 447 ? 23.320 5.212 -17.216 1.00 80.25 447 MET A N 1
ATOM 3619 C CA . MET A 1 447 ? 23.586 4.886 -15.811 1.00 80.25 447 MET A CA 1
ATOM 3620 C C . MET A 1 447 ? 22.837 5.812 -14.850 1.00 80.25 447 MET A C 1
ATOM 3622 O O . MET A 1 447 ? 22.417 5.385 -13.780 1.00 80.25 447 MET A O 1
ATOM 3626 N N . ALA A 1 448 ? 22.628 7.069 -15.236 1.00 74.38 448 ALA A N 1
ATOM 3627 C CA . ALA A 1 448 ? 21.821 8.004 -14.467 1.00 74.38 448 ALA A CA 1
ATOM 3628 C C . ALA A 1 448 ? 20.317 7.904 -14.753 1.00 74.38 448 ALA A C 1
ATOM 3630 O O . ALA A 1 448 ? 19.552 8.597 -14.087 1.00 74.38 448 ALA A O 1
ATOM 3631 N N . ALA A 1 449 ? 19.897 7.109 -15.746 1.00 74.50 449 ALA A N 1
ATOM 3632 C CA . ALA A 1 449 ? 18.565 7.140 -16.349 1.00 74.50 449 ALA A CA 1
ATOM 3633 C C . ALA A 1 449 ? 18.059 8.581 -16.575 1.00 74.50 449 ALA A C 1
ATOM 3635 O O . ALA A 1 449 ? 16.892 8.866 -16.325 1.00 74.50 449 ALA A O 1
ATOM 3636 N N . ASP A 1 450 ? 18.961 9.499 -16.954 1.00 72.75 450 ASP A N 1
ATOM 3637 C CA . ASP A 1 450 ? 18.771 10.964 -17.024 1.00 72.75 450 ASP A CA 1
ATOM 3638 C C . ASP A 1 450 ? 18.178 11.647 -15.764 1.00 72.75 450 ASP A C 1
ATOM 3640 O O . ASP A 1 450 ? 17.828 12.825 -15.781 1.00 72.75 450 ASP A O 1
ATOM 3644 N N . LEU A 1 451 ? 18.108 10.961 -14.619 1.00 61.88 451 LEU A N 1
ATOM 3645 C CA . LEU A 1 451 ? 17.423 11.436 -13.407 1.00 61.88 451 LEU A CA 1
ATOM 3646 C C . LEU A 1 451 ? 18.103 12.636 -12.744 1.00 61.88 451 LEU A C 1
ATOM 3648 O O . LEU A 1 451 ? 17.436 13.474 -12.136 1.00 61.88 451 LEU A O 1
ATOM 3652 N N . ILE A 1 452 ? 19.423 12.760 -12.907 1.00 54.75 452 ILE A N 1
ATOM 3653 C CA . ILE A 1 452 ? 20.195 13.926 -12.447 1.00 54.75 452 ILE A CA 1
ATOM 3654 C C . ILE A 1 452 ? 19.682 15.216 -13.127 1.00 54.75 452 ILE A C 1
ATOM 3656 O O . ILE A 1 452 ? 19.809 16.302 -12.564 1.00 54.75 452 ILE A O 1
ATOM 3660 N N . MET A 1 453 ? 19.037 15.110 -14.296 1.00 48.34 453 MET A N 1
ATOM 3661 C CA . MET A 1 453 ? 18.430 16.240 -15.008 1.00 48.34 453 MET A CA 1
ATOM 3662 C C . MET A 1 453 ? 17.028 16.595 -14.488 1.00 48.34 453 MET A C 1
ATOM 3664 O O . MET A 1 453 ? 16.662 17.767 -14.489 1.00 48.34 453 MET A O 1
ATOM 3668 N N . VAL A 1 454 ? 16.255 15.614 -14.003 1.00 45.69 454 VAL A N 1
ATOM 3669 C CA . VAL A 1 454 ? 14.881 15.817 -13.496 1.00 45.69 454 VAL A CA 1
ATOM 3670 C C . VAL A 1 454 ? 14.886 16.501 -12.127 1.00 45.69 454 VAL A C 1
ATOM 3672 O O . VAL A 1 454 ? 14.094 17.413 -11.902 1.00 45.69 454 VAL A O 1
ATOM 3675 N N . LEU A 1 455 ? 15.832 16.158 -11.247 1.00 42.34 455 LEU A N 1
ATOM 3676 C CA . LEU A 1 455 ? 15.984 16.796 -9.929 1.00 42.34 455 LEU A CA 1
ATOM 3677 C C . LEU A 1 455 ? 16.308 18.302 -9.997 1.00 42.34 455 LEU A C 1
ATOM 3679 O O . LEU A 1 455 ? 16.114 19.011 -9.017 1.00 42.34 455 LEU A O 1
ATOM 3683 N N . ARG A 1 456 ? 16.769 18.813 -11.148 1.00 43.44 456 ARG A N 1
ATOM 3684 C CA . ARG A 1 456 ? 17.006 20.250 -11.377 1.00 43.44 456 ARG A CA 1
ATOM 3685 C C . ARG A 1 456 ? 15.763 21.016 -11.833 1.00 43.44 456 ARG A C 1
ATOM 3687 O O . ARG A 1 456 ? 15.793 22.239 -11.838 1.00 43.44 456 ARG A O 1
ATOM 3694 N N . SER A 1 457 ? 14.675 20.338 -12.206 1.00 37.53 457 SER A N 1
ATOM 3695 C CA . SER A 1 457 ? 13.472 21.002 -12.740 1.00 37.53 457 SER A CA 1
ATOM 3696 C C . SER A 1 457 ? 12.648 21.773 -11.694 1.00 37.53 457 SER A C 1
ATOM 3698 O O . SER A 1 457 ? 11.726 22.497 -12.065 1.00 37.53 457 SER A O 1
ATOM 3700 N N . GLU A 1 458 ? 13.004 21.669 -10.408 1.00 38.50 458 GLU A N 1
ATOM 3701 C CA . GLU A 1 458 ? 12.506 22.537 -9.329 1.00 38.50 458 GLU A CA 1
ATOM 3702 C C . GLU A 1 458 ? 13.256 23.884 -9.222 1.00 38.50 458 GLU A C 1
ATOM 3704 O O . GLU A 1 458 ? 12.833 24.757 -8.467 1.00 38.50 458 GLU A O 1
ATOM 3709 N N . LEU A 1 459 ? 14.330 24.093 -9.996 1.00 38.91 459 LEU A N 1
ATOM 3710 C CA . LEU A 1 459 ? 15.016 25.383 -10.139 1.00 38.91 459 LEU A CA 1
ATOM 3711 C C . LEU A 1 459 ? 14.458 26.150 -11.354 1.00 38.91 459 LEU A C 1
ATOM 3713 O O . LEU A 1 459 ? 13.968 25.555 -12.317 1.00 38.91 459 LEU A O 1
ATOM 3717 N N . SER A 1 460 ? 14.471 27.485 -11.291 1.00 35.00 460 SER A N 1
ATOM 3718 C CA . SER A 1 460 ? 13.895 28.365 -12.316 1.00 35.00 460 SER A CA 1
ATOM 3719 C C . SER A 1 460 ? 14.468 28.070 -13.713 1.00 35.00 460 SER A C 1
ATOM 3721 O O . SER A 1 460 ? 15.651 27.789 -13.887 1.00 35.00 460 SER A O 1
ATOM 3723 N N . LYS A 1 461 ? 13.608 28.142 -14.741 1.00 35.03 461 LYS A N 1
ATOM 3724 C CA . LYS A 1 461 ? 13.914 27.770 -16.140 1.00 35.03 461 LYS A CA 1
ATOM 3725 C C . LYS A 1 461 ? 15.078 28.538 -16.789 1.00 35.03 461 LYS A C 1
ATOM 3727 O O . LYS A 1 461 ? 15.516 28.129 -17.861 1.00 35.03 461 LYS A O 1
ATOM 3732 N N . ASP A 1 462 ? 15.564 29.607 -16.165 1.00 34.25 462 ASP A N 1
ATOM 3733 C CA . ASP A 1 462 ? 16.506 30.558 -16.762 1.00 34.25 462 ASP A CA 1
ATOM 3734 C C . ASP A 1 462 ? 17.973 30.358 -16.316 1.00 34.25 462 ASP A C 1
ATOM 3736 O O . ASP A 1 462 ? 18.852 31.083 -16.775 1.00 34.25 462 ASP A O 1
ATOM 3740 N N . GLU A 1 463 ? 18.279 29.349 -15.487 1.00 39.34 463 GLU A N 1
ATOM 3741 C CA . GLU A 1 463 ? 19.636 29.072 -14.972 1.00 39.34 463 GLU A CA 1
ATOM 3742 C C . GLU A 1 463 ? 20.180 27.691 -15.399 1.00 39.34 463 GLU A C 1
ATOM 3744 O O . GLU A 1 463 ? 20.533 26.854 -14.568 1.00 39.34 463 GLU A O 1
ATOM 3749 N N . ILE A 1 464 ? 20.269 27.411 -16.706 1.00 37.84 464 ILE A N 1
ATOM 3750 C CA . ILE A 1 464 ? 20.903 26.175 -17.209 1.00 37.84 464 ILE A CA 1
ATOM 3751 C C . ILE A 1 464 ? 22.256 26.505 -17.866 1.00 37.84 464 ILE A C 1
ATOM 3753 O O . ILE A 1 464 ? 22.270 26.909 -19.031 1.00 37.84 464 ILE A O 1
ATOM 3757 N N . PRO A 1 465 ? 23.410 26.311 -17.191 1.00 42.88 465 PRO A N 1
ATOM 3758 C CA . PRO A 1 465 ? 24.702 26.333 -17.865 1.00 42.88 465 PRO A CA 1
ATOM 3759 C C . PRO A 1 465 ? 24.966 25.058 -18.674 1.00 42.88 465 PRO A C 1
ATOM 3761 O O . PRO A 1 465 ? 24.451 23.975 -18.393 1.00 42.88 465 PRO A O 1
ATOM 3764 N N . VAL A 1 466 ? 25.802 25.260 -19.687 1.00 47.41 466 VAL A N 1
ATOM 3765 C CA . VAL A 1 466 ? 26.142 24.410 -20.829 1.00 47.41 466 VAL A CA 1
ATOM 3766 C C . VAL A 1 466 ? 26.933 23.154 -20.410 1.00 47.41 466 VAL A C 1
ATOM 3768 O O . VAL A 1 466 ? 27.861 23.246 -19.619 1.00 47.41 466 VAL A O 1
ATOM 3771 N N . ASP A 1 467 ? 26.555 22.011 -20.996 1.00 50.28 467 ASP A N 1
ATOM 3772 C CA . ASP A 1 467 ? 27.152 20.659 -20.949 1.00 50.28 467 ASP A CA 1
ATOM 3773 C C . ASP A 1 467 ? 26.688 19.659 -19.861 1.00 50.28 467 ASP A C 1
ATOM 3775 O O . ASP A 1 467 ? 27.160 19.581 -18.731 1.00 50.28 467 ASP A O 1
ATOM 3779 N N . VAL A 1 468 ? 25.772 18.781 -20.290 1.00 49.88 468 VAL A N 1
ATOM 3780 C CA . VAL A 1 468 ? 25.089 17.722 -19.517 1.00 49.88 468 VAL A CA 1
ATOM 3781 C C . VAL A 1 468 ? 25.965 16.477 -19.297 1.00 49.88 468 VAL A C 1
ATOM 3783 O O . VAL A 1 468 ? 25.780 15.738 -18.330 1.00 49.88 468 VAL A O 1
ATOM 3786 N N . ILE A 1 469 ? 26.923 16.226 -20.195 1.00 52.91 469 ILE A N 1
ATOM 3787 C CA . ILE A 1 469 ? 27.784 15.031 -20.171 1.00 52.91 469 ILE A CA 1
ATOM 3788 C C . ILE A 1 469 ? 28.823 15.087 -19.032 1.00 52.91 469 ILE A C 1
ATOM 3790 O O . ILE A 1 469 ? 28.919 14.093 -18.308 1.00 52.91 469 ILE A O 1
ATOM 3794 N N . PRO A 1 470 ? 29.556 16.204 -18.812 1.00 56.25 470 PRO A N 1
ATOM 3795 C CA . PRO A 1 470 ? 30.479 16.345 -17.686 1.00 56.25 470 PRO A CA 1
ATOM 3796 C C . PRO A 1 470 ? 29.800 16.079 -16.345 1.00 56.25 470 PRO A C 1
ATOM 3798 O O . PRO A 1 470 ? 30.263 15.235 -15.598 1.00 56.25 470 PRO A O 1
ATOM 3801 N N . MET A 1 471 ? 28.623 16.657 -16.088 1.00 55.50 471 MET A N 1
ATOM 3802 C CA . MET A 1 471 ? 27.956 16.491 -14.793 1.00 55.50 471 MET A CA 1
ATOM 3803 C C . MET A 1 471 ? 27.547 15.040 -14.490 1.00 55.50 471 MET A C 1
ATOM 3805 O O . MET A 1 471 ? 27.783 14.554 -13.385 1.00 55.50 471 MET A O 1
ATOM 3809 N N . ALA A 1 472 ? 26.922 14.330 -15.438 1.00 58.50 472 ALA A N 1
ATOM 3810 C CA . ALA A 1 472 ? 26.549 12.928 -15.222 1.00 58.50 472 ALA A CA 1
ATOM 3811 C C . ALA A 1 472 ? 27.792 12.053 -14.986 1.00 58.50 472 ALA A C 1
ATOM 3813 O O . ALA A 1 472 ? 27.790 11.186 -14.108 1.00 58.50 472 ALA A O 1
ATOM 3814 N N . ARG A 1 473 ? 28.869 12.331 -15.731 1.00 63.78 473 ARG A N 1
ATOM 3815 C CA . ARG A 1 473 ? 30.176 11.695 -15.567 1.00 63.78 473 ARG A CA 1
ATOM 3816 C C . ARG A 1 473 ? 30.774 11.986 -14.187 1.00 63.78 473 ARG A C 1
ATOM 3818 O O . ARG A 1 473 ? 31.184 11.045 -13.519 1.00 63.78 473 ARG A O 1
ATOM 3825 N N . ASP A 1 474 ? 30.773 13.234 -13.735 1.00 61.19 474 ASP A N 1
ATOM 3826 C CA . ASP A 1 474 ? 31.398 13.659 -12.478 1.00 61.19 474 ASP A CA 1
ATOM 3827 C C . ASP A 1 474 ? 30.633 13.114 -11.258 1.00 61.19 474 ASP A C 1
ATOM 3829 O O . ASP A 1 474 ? 31.235 12.623 -10.304 1.00 61.19 474 ASP A O 1
ATOM 3833 N N . VAL A 1 475 ? 29.293 13.092 -11.305 1.00 59.69 475 VAL A N 1
ATOM 3834 C CA . VAL A 1 475 ? 28.462 12.477 -10.252 1.00 59.69 475 VAL A CA 1
ATOM 3835 C C . VAL A 1 475 ? 28.684 10.963 -10.196 1.00 59.69 475 VAL A C 1
ATOM 3837 O O . VAL A 1 475 ? 28.796 10.392 -9.109 1.00 59.69 475 VAL A O 1
ATOM 3840 N N . PHE A 1 476 ? 28.797 10.301 -11.351 1.00 64.12 476 PHE A N 1
ATOM 3841 C CA . PHE A 1 476 ? 29.126 8.877 -11.401 1.00 64.12 476 PHE A CA 1
ATOM 3842 C C . PHE A 1 476 ? 30.556 8.604 -10.906 1.00 64.12 476 PHE A C 1
ATOM 3844 O O . PHE A 1 476 ? 30.786 7.636 -10.186 1.00 64.12 476 PHE A O 1
ATOM 3851 N N . GLN A 1 477 ? 31.521 9.478 -11.200 1.00 63.59 477 GLN A N 1
ATOM 3852 C CA . GLN A 1 477 ? 32.881 9.390 -10.659 1.00 63.59 477 GLN A CA 1
ATOM 3853 C C . GLN A 1 477 ? 32.914 9.582 -9.135 1.00 63.59 477 GLN A C 1
ATOM 3855 O O . GLN A 1 477 ? 33.578 8.813 -8.439 1.00 63.59 477 GLN A O 1
ATOM 3860 N N . ALA A 1 478 ? 32.147 10.529 -8.590 1.00 60.41 478 ALA A N 1
ATOM 3861 C CA . ALA A 1 478 ? 32.002 10.708 -7.146 1.00 60.41 478 ALA A CA 1
ATOM 3862 C C . ALA A 1 478 ? 31.378 9.472 -6.473 1.00 60.41 478 ALA A C 1
ATOM 3864 O O . ALA A 1 478 ? 31.829 9.050 -5.405 1.00 60.41 478 ALA A O 1
ATOM 3865 N N . PHE A 1 479 ? 30.386 8.843 -7.119 1.00 63.56 479 PHE A N 1
ATOM 3866 C CA . PHE A 1 479 ? 29.835 7.560 -6.676 1.00 63.56 479 PHE A CA 1
ATOM 3867 C C . PHE A 1 479 ? 30.915 6.490 -6.575 1.00 63.56 479 PHE A C 1
ATOM 3869 O O . PHE A 1 479 ? 31.003 5.820 -5.546 1.00 63.56 479 PHE A O 1
ATOM 3876 N N . ARG A 1 480 ? 31.787 6.382 -7.581 1.00 64.88 480 ARG A N 1
ATOM 3877 C CA . ARG A 1 480 ? 32.892 5.415 -7.591 1.00 64.88 480 ARG A CA 1
ATOM 3878 C C . ARG A 1 480 ? 33.877 5.621 -6.450 1.00 64.88 480 ARG A C 1
ATOM 3880 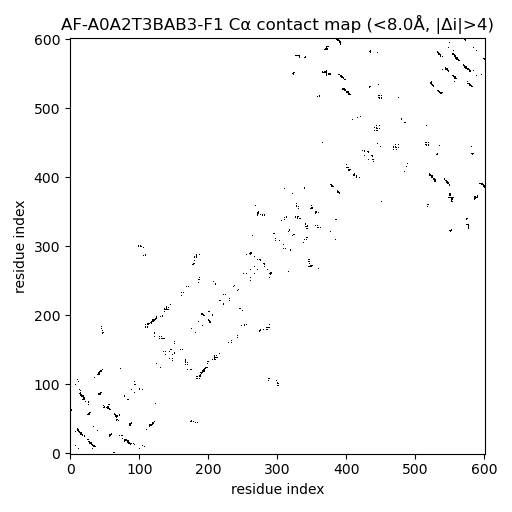O O . ARG A 1 480 ? 34.152 4.677 -5.716 1.00 64.88 480 ARG A O 1
ATOM 3887 N N . LEU A 1 481 ? 34.347 6.853 -6.255 1.00 61.34 481 LEU A N 1
ATOM 3888 C CA . LEU A 1 481 ? 35.297 7.182 -5.186 1.00 61.34 481 LEU A CA 1
ATOM 3889 C C . LEU A 1 481 ? 34.751 6.820 -3.800 1.00 61.34 481 LEU A C 1
ATOM 3891 O O . LEU A 1 481 ? 35.482 6.298 -2.963 1.00 61.34 481 LEU A O 1
ATOM 3895 N N . LYS A 1 482 ? 33.457 7.058 -3.566 1.00 59.69 482 LYS A N 1
ATOM 3896 C CA . LYS A 1 482 ? 32.813 6.799 -2.272 1.00 59.69 482 LYS A CA 1
ATOM 3897 C C . LYS A 1 482 ? 32.482 5.324 -2.035 1.00 59.69 482 LYS A C 1
ATOM 3899 O O . LYS A 1 482 ? 32.322 4.922 -0.886 1.00 59.69 482 LYS A O 1
ATOM 3904 N N . THR A 1 483 ? 32.341 4.541 -3.102 1.00 53.16 483 THR A N 1
ATOM 3905 C CA . THR A 1 483 ? 31.959 3.121 -3.041 1.00 53.16 483 THR A CA 1
ATOM 3906 C C . THR A 1 483 ? 33.124 2.160 -3.245 1.00 53.16 483 THR A C 1
ATOM 3908 O O . THR A 1 483 ? 32.899 0.970 -3.125 1.00 53.16 483 THR A O 1
ATOM 3911 N N . GLY A 1 484 ? 34.341 2.641 -3.529 1.00 51.59 484 GLY A N 1
ATOM 3912 C CA . GLY A 1 484 ? 35.510 1.781 -3.764 1.00 51.59 484 GLY A CA 1
ATOM 3913 C C . GLY A 1 484 ? 35.624 1.223 -5.191 1.00 51.59 484 GLY A C 1
ATOM 3914 O O . GLY A 1 484 ? 36.576 0.501 -5.490 1.00 51.59 484 GLY A O 1
ATOM 3915 N N . LEU A 1 485 ? 34.712 1.595 -6.101 1.00 54.44 485 LEU A N 1
ATOM 3916 C CA . LEU A 1 485 ? 34.701 1.115 -7.489 1.00 54.44 485 LEU A CA 1
ATOM 3917 C C . LEU A 1 485 ? 35.937 1.631 -8.263 1.00 54.44 485 LEU A C 1
ATOM 3919 O O . LEU A 1 485 ? 36.044 2.825 -8.560 1.00 54.44 485 LEU A O 1
ATOM 3923 N N . THR A 1 486 ? 36.872 0.752 -8.638 1.00 43.28 486 THR A N 1
ATOM 3924 C CA . THR A 1 486 ? 38.121 1.130 -9.336 1.00 43.28 486 THR A CA 1
ATOM 3925 C C . THR A 1 486 ? 37.941 1.262 -10.859 1.00 43.28 486 THR A C 1
ATOM 3927 O O . THR A 1 486 ? 37.098 0.613 -11.474 1.00 43.28 486 THR A O 1
ATOM 3930 N N . MET A 1 487 ? 38.724 2.146 -11.490 1.00 46.50 487 MET A N 1
ATOM 3931 C CA . MET A 1 487 ? 38.816 2.321 -12.953 1.00 46.50 487 MET A CA 1
ATOM 3932 C C . MET A 1 487 ? 39.940 1.465 -13.540 1.00 46.50 487 MET A C 1
ATOM 3934 O O . MET A 1 487 ? 41.028 1.435 -12.969 1.00 46.50 487 MET A O 1
ATOM 3938 N N . LYS A 1 488 ? 39.731 0.876 -14.730 1.00 44.03 488 LYS A N 1
ATOM 3939 C CA . LYS A 1 488 ? 40.838 0.390 -15.578 1.00 44.03 488 LYS A CA 1
ATOM 3940 C C . LYS A 1 488 ? 41.126 1.250 -16.814 1.00 44.03 488 LYS A C 1
ATOM 3942 O O . LYS A 1 488 ? 42.277 1.258 -17.228 1.00 44.03 488 LYS A O 1
ATOM 3947 N N . LEU A 1 489 ? 40.188 2.017 -17.384 1.00 38.25 489 LEU A N 1
ATOM 3948 C CA . LEU A 1 489 ? 40.451 2.758 -18.631 1.00 38.25 489 LEU A CA 1
ATOM 3949 C C . LEU A 1 489 ? 39.635 4.054 -18.746 1.00 38.25 489 LEU A C 1
ATOM 3951 O O . LEU A 1 489 ? 38.454 3.999 -19.035 1.00 38.25 489 LEU A O 1
ATOM 3955 N N . VAL A 1 490 ? 40.294 5.198 -18.525 1.00 37.94 490 VAL A N 1
ATOM 3956 C CA . VAL A 1 490 ? 40.361 6.432 -19.349 1.00 37.94 490 VAL A CA 1
ATOM 3957 C C . VAL A 1 490 ? 41.041 7.484 -18.464 1.00 37.94 490 VAL A C 1
ATOM 3959 O O . VAL A 1 490 ? 40.410 8.332 -17.841 1.00 37.94 490 VAL A O 1
ATOM 3962 N N . THR A 1 491 ? 42.369 7.427 -18.396 1.00 36.38 491 THR A N 1
ATOM 3963 C CA . THR A 1 491 ? 43.174 8.626 -18.158 1.00 36.38 491 THR A CA 1
ATOM 3964 C C . THR A 1 491 ? 43.155 9.421 -19.461 1.00 36.38 491 THR A C 1
ATOM 3966 O O . THR A 1 491 ? 44.026 9.239 -20.311 1.00 36.38 491 THR A O 1
ATOM 3969 N N . SER A 1 492 ? 42.127 10.246 -19.671 1.00 33.12 492 SER A N 1
ATOM 3970 C CA . SER A 1 492 ? 42.310 11.379 -20.578 1.00 33.12 492 SER A CA 1
ATOM 3971 C C . SER A 1 492 ? 43.176 12.398 -19.827 1.00 33.12 492 SER A C 1
ATOM 3973 O O . SER A 1 492 ? 42.827 12.724 -18.690 1.00 33.12 492 SER A O 1
ATOM 3975 N N . PRO A 1 493 ? 44.287 12.898 -20.397 1.00 33.00 493 PRO A N 1
ATOM 3976 C CA . PRO A 1 493 ? 45.124 13.923 -19.761 1.00 33.00 493 PRO A CA 1
ATOM 3977 C C . PRO A 1 493 ? 44.392 15.249 -19.493 1.00 33.00 493 PRO A C 1
ATOM 3979 O O . PRO A 1 493 ? 44.937 16.123 -18.832 1.00 33.00 493 PRO A O 1
ATOM 3982 N N . GLU A 1 494 ? 43.168 15.404 -20.000 1.00 35.88 494 GLU A N 1
ATOM 3983 C CA . GLU A 1 494 ? 42.342 16.610 -19.877 1.00 35.88 494 GLU A CA 1
ATOM 3984 C C . GLU A 1 494 ? 41.373 16.568 -18.684 1.00 35.88 494 GLU A C 1
ATOM 3986 O O . GLU A 1 494 ? 40.543 17.460 -18.527 1.00 35.88 494 GLU A O 1
ATOM 3991 N N . ILE A 1 495 ? 41.459 15.549 -17.823 1.00 39.00 495 ILE A N 1
ATOM 3992 C CA . ILE A 1 495 ? 40.722 15.536 -16.557 1.00 39.00 495 ILE A CA 1
ATOM 3993 C C . ILE A 1 495 ? 41.470 16.452 -15.589 1.00 39.00 495 ILE A C 1
ATOM 3995 O O . ILE A 1 495 ? 42.272 16.012 -14.765 1.00 39.00 495 ILE A O 1
ATOM 3999 N N . THR A 1 496 ? 41.203 17.750 -15.686 1.00 31.95 496 THR A N 1
ATOM 4000 C CA . THR A 1 496 ? 41.315 18.605 -14.513 1.00 31.95 496 THR A CA 1
ATOM 4001 C C . THR A 1 496 ? 40.378 18.009 -13.473 1.00 31.95 496 THR A C 1
ATOM 4003 O O . THR A 1 496 ? 39.163 17.989 -13.664 1.00 31.95 496 THR A O 1
ATOM 4006 N N . THR A 1 497 ? 40.937 17.475 -12.388 1.00 38.50 497 THR A N 1
ATOM 4007 C CA . THR A 1 497 ? 40.228 17.414 -11.113 1.00 38.50 497 THR A CA 1
ATOM 4008 C C . THR A 1 497 ? 39.808 18.842 -10.820 1.00 38.50 497 THR A C 1
ATOM 4010 O O . THR A 1 497 ? 40.631 19.627 -10.349 1.00 38.50 497 THR A O 1
ATOM 4013 N N . ASP A 1 498 ? 38.596 19.214 -11.217 1.00 35.31 498 ASP A N 1
ATOM 4014 C CA . ASP A 1 498 ? 38.055 20.511 -10.870 1.00 35.31 498 ASP A CA 1
ATOM 4015 C C . ASP A 1 498 ? 37.974 20.541 -9.335 1.00 35.31 498 ASP A C 1
ATOM 4017 O O . ASP A 1 498 ? 37.266 19.710 -8.748 1.00 35.31 498 ASP A O 1
ATOM 4021 N N . PRO A 1 499 ? 38.751 21.408 -8.660 1.00 37.94 499 PRO A N 1
ATOM 4022 C CA . PRO A 1 499 ? 38.719 21.527 -7.208 1.00 37.94 499 PRO A CA 1
ATOM 4023 C C . PRO A 1 499 ? 37.313 21.855 -6.684 1.00 37.94 499 PRO A C 1
ATOM 4025 O O . PRO A 1 499 ? 37.027 21.591 -5.515 1.00 37.94 499 PRO A O 1
ATOM 4028 N N . ASP A 1 500 ? 36.417 22.356 -7.542 1.00 37.97 500 ASP A N 1
ATOM 4029 C CA . ASP A 1 500 ? 35.038 22.684 -7.193 1.00 37.97 500 ASP A CA 1
ATOM 4030 C C . ASP A 1 500 ? 34.100 21.460 -7.150 1.00 37.97 500 ASP A C 1
ATOM 4032 O O . ASP A 1 500 ? 33.037 21.528 -6.529 1.00 37.97 500 ASP A O 1
ATOM 4036 N N . ILE A 1 501 ? 34.506 20.282 -7.659 1.00 40.53 501 ILE A N 1
ATOM 4037 C CA . ILE A 1 501 ? 33.769 19.012 -7.430 1.00 40.53 501 ILE A CA 1
ATOM 4038 C C . ILE A 1 501 ? 33.759 18.645 -5.929 1.00 40.53 501 ILE A C 1
ATOM 4040 O O . ILE A 1 501 ? 32.897 17.897 -5.461 1.00 40.53 501 ILE A O 1
ATOM 4044 N N . VAL A 1 502 ? 34.673 19.230 -5.148 1.00 40.81 502 VAL A N 1
ATOM 4045 C CA . VAL A 1 502 ? 34.787 19.054 -3.693 1.00 40.81 502 VAL A CA 1
ATOM 4046 C C . VAL A 1 502 ? 33.945 20.079 -2.904 1.00 40.81 502 VAL A C 1
ATOM 4048 O O . VAL A 1 502 ? 33.871 19.983 -1.683 1.00 40.81 502 VAL A O 1
ATOM 4051 N N . GLN A 1 503 ? 33.241 21.016 -3.557 1.00 40.91 503 GLN A N 1
ATOM 4052 C CA . GLN A 1 503 ? 32.437 22.053 -2.878 1.00 40.91 503 GLN A CA 1
ATOM 4053 C C . GLN A 1 503 ? 30.910 21.858 -2.955 1.00 40.91 503 GLN A C 1
ATOM 4055 O O . GLN A 1 503 ? 30.151 22.768 -2.626 1.00 40.91 503 GLN A O 1
ATOM 4060 N N . ILE A 1 504 ? 30.418 20.683 -3.359 1.00 42.59 504 ILE A N 1
ATOM 4061 C CA . ILE A 1 504 ? 28.978 20.384 -3.283 1.00 42.59 504 ILE A CA 1
ATOM 4062 C C . ILE A 1 504 ? 28.633 20.035 -1.824 1.00 42.59 504 ILE A C 1
ATOM 4064 O O . ILE A 1 504 ? 29.283 19.148 -1.268 1.00 42.59 504 ILE A O 1
ATOM 4068 N N . PRO A 1 505 ? 27.619 20.665 -1.194 1.00 45.88 505 PRO A N 1
ATOM 4069 C CA . PRO A 1 505 ? 27.206 20.328 0.168 1.00 45.88 505 PRO A CA 1
ATOM 4070 C C . PRO A 1 505 ? 26.947 18.820 0.327 1.00 45.88 505 PRO A C 1
ATOM 4072 O O . PRO A 1 505 ? 26.295 18.208 -0.524 1.00 45.88 505 PRO A O 1
ATOM 4075 N N . ASP A 1 506 ? 27.415 18.227 1.434 1.00 55.06 506 ASP A N 1
ATOM 4076 C CA . ASP A 1 506 ? 27.353 16.777 1.718 1.00 55.06 506 ASP A CA 1
ATOM 4077 C C . ASP A 1 506 ? 25.959 16.157 1.481 1.00 55.06 506 ASP A C 1
ATOM 4079 O O . ASP A 1 506 ? 25.838 15.004 1.054 1.00 55.06 506 ASP A O 1
ATOM 4083 N N . GLU A 1 507 ? 24.895 16.919 1.742 1.00 48.25 507 GLU A N 1
ATOM 4084 C CA . GLU A 1 507 ? 23.505 16.489 1.571 1.00 48.25 507 GLU A CA 1
ATOM 4085 C C . GLU A 1 507 ? 23.077 16.401 0.097 1.00 48.25 507 GLU A C 1
ATOM 4087 O O . GLU A 1 507 ? 22.481 15.404 -0.317 1.00 48.25 507 GLU A O 1
ATOM 4092 N N . GLU A 1 508 ? 23.429 17.389 -0.727 1.00 52.22 508 GLU A N 1
ATOM 4093 C CA . GLU A 1 508 ? 23.107 17.382 -2.157 1.00 52.22 508 GLU A CA 1
ATOM 4094 C C . GLU A 1 508 ? 23.897 16.290 -2.889 1.00 52.22 508 GLU A C 1
ATOM 4096 O O . GLU A 1 508 ? 23.350 15.561 -3.725 1.00 52.22 508 GLU A O 1
ATOM 4101 N N . GLN A 1 509 ? 25.164 16.101 -2.513 1.00 55.12 509 GLN A N 1
ATOM 4102 C CA . GLN A 1 509 ? 25.976 14.996 -3.010 1.00 55.12 509 GLN A CA 1
ATOM 4103 C C . GLN A 1 509 ? 25.354 13.640 -2.628 1.00 55.12 509 GLN A C 1
ATOM 4105 O O . GLN A 1 509 ? 25.234 12.758 -3.479 1.00 55.12 509 GLN A O 1
ATOM 4110 N N . MET A 1 510 ? 24.898 13.466 -1.380 1.00 53.66 510 MET A N 1
ATOM 4111 C CA . MET A 1 510 ? 24.230 12.238 -0.928 1.00 53.66 510 MET A CA 1
ATOM 4112 C C . MET A 1 510 ? 22.940 11.947 -1.708 1.00 53.66 510 MET A C 1
ATOM 4114 O O . MET A 1 510 ? 22.710 10.802 -2.100 1.00 53.66 510 MET A O 1
ATOM 4118 N N . ASN A 1 511 ? 22.128 12.967 -1.990 1.00 54.12 511 ASN A N 1
ATOM 4119 C CA . ASN A 1 511 ? 20.892 12.813 -2.760 1.00 54.12 511 ASN A CA 1
ATOM 4120 C C . ASN A 1 511 ? 21.167 12.357 -4.200 1.00 54.12 511 ASN A C 1
ATOM 4122 O O . ASN A 1 511 ? 20.518 11.434 -4.695 1.00 54.12 511 ASN A O 1
ATOM 4126 N N . ARG A 1 512 ? 22.181 12.935 -4.857 1.00 57.22 512 ARG A N 1
ATOM 4127 C CA . ARG A 1 512 ? 22.602 12.525 -6.208 1.00 57.22 512 ARG A CA 1
ATOM 4128 C C . ARG A 1 512 ? 23.146 11.090 -6.234 1.00 57.22 512 ARG A C 1
ATOM 4130 O O . ARG A 1 512 ? 22.840 10.331 -7.151 1.00 57.22 512 ARG A O 1
ATOM 4137 N N . LEU A 1 513 ? 23.893 10.691 -5.204 1.00 59.78 513 LEU A N 1
ATOM 4138 C CA . LEU A 1 513 ? 24.389 9.319 -5.043 1.00 59.78 513 LEU A CA 1
ATOM 4139 C C . LEU A 1 513 ? 23.254 8.306 -4.842 1.00 59.78 513 LEU A C 1
ATOM 4141 O O . LEU A 1 513 ? 23.277 7.223 -5.428 1.00 59.78 513 LEU A O 1
ATOM 4145 N N . MET A 1 514 ? 22.245 8.657 -4.041 1.00 59.78 514 MET A N 1
ATOM 4146 C CA . MET A 1 514 ? 21.049 7.829 -3.873 1.00 59.78 514 MET A CA 1
ATOM 4147 C C . MET A 1 514 ? 20.261 7.710 -5.179 1.00 59.78 514 MET A C 1
ATOM 4149 O O . MET A 1 514 ? 19.848 6.605 -5.524 1.00 59.78 514 MET A O 1
ATOM 4153 N N . ALA A 1 515 ? 20.111 8.801 -5.936 1.00 60.06 515 ALA A N 1
ATOM 4154 C CA . ALA A 1 515 ? 19.438 8.790 -7.233 1.00 60.06 515 ALA A CA 1
ATOM 4155 C C . ALA A 1 515 ? 20.132 7.860 -8.242 1.00 60.06 515 ALA A C 1
ATOM 4157 O O . ALA A 1 515 ? 19.456 7.081 -8.910 1.00 60.06 515 ALA A O 1
ATOM 4158 N N . LEU A 1 516 ? 21.470 7.870 -8.298 1.00 65.38 516 LEU A N 1
ATOM 4159 C CA . LEU A 1 516 ? 22.241 6.929 -9.117 1.00 65.38 516 LEU A CA 1
ATOM 4160 C C . LEU A 1 516 ? 21.989 5.476 -8.708 1.00 65.38 516 LEU A C 1
ATOM 4162 O O . LEU A 1 516 ? 21.631 4.657 -9.549 1.00 65.38 516 LEU A O 1
ATOM 4166 N N . LYS A 1 517 ? 22.101 5.155 -7.414 1.00 67.50 517 LYS A N 1
ATOM 4167 C CA . LYS A 1 517 ? 21.820 3.799 -6.921 1.00 67.50 517 LYS A CA 1
ATOM 4168 C C . LYS A 1 517 ? 20.387 3.360 -7.258 1.00 67.50 517 LYS A C 1
ATOM 4170 O O . LYS A 1 517 ? 20.181 2.225 -7.667 1.00 67.50 517 LYS A O 1
ATOM 4175 N N . MET A 1 518 ? 19.408 4.259 -7.164 1.00 65.44 518 MET A N 1
ATOM 4176 C CA . MET A 1 518 ? 18.016 3.994 -7.557 1.00 65.44 518 MET A CA 1
ATOM 4177 C C . MET A 1 518 ? 17.813 3.849 -9.076 1.00 65.44 518 MET A C 1
ATOM 4179 O O . MET A 1 518 ? 16.826 3.251 -9.501 1.00 65.44 518 MET A O 1
ATOM 4183 N N . ALA A 1 519 ? 18.704 4.396 -9.907 1.00 68.31 519 ALA A N 1
ATOM 4184 C CA . ALA A 1 519 ? 18.577 4.349 -11.361 1.00 68.31 519 ALA A CA 1
ATOM 4185 C C . ALA A 1 519 ? 18.898 2.962 -11.940 1.00 68.31 519 ALA A C 1
ATOM 4187 O O . ALA A 1 519 ? 18.237 2.540 -12.888 1.00 68.31 519 ALA A O 1
ATOM 4188 N N . PHE A 1 520 ? 19.890 2.254 -11.386 1.00 76.25 520 PHE A N 1
ATOM 4189 C CA . PHE A 1 520 ? 20.413 1.021 -11.990 1.00 76.25 520 PHE A CA 1
ATOM 4190 C C . PHE A 1 520 ? 20.455 -0.210 -11.072 1.00 76.25 520 PHE A C 1
ATOM 4192 O O . PHE A 1 520 ? 20.711 -1.305 -11.567 1.00 76.25 520 PHE A O 1
ATOM 4199 N N . GLN A 1 521 ? 20.206 -0.088 -9.766 1.00 77.44 521 GLN A N 1
ATOM 4200 C CA . GLN A 1 521 ? 20.208 -1.252 -8.874 1.00 77.44 521 GLN A CA 1
ATOM 4201 C C . GLN A 1 521 ? 19.145 -2.289 -9.269 1.00 77.44 521 GLN A C 1
ATOM 4203 O O . GLN A 1 521 ? 17.986 -1.941 -9.486 1.00 77.44 521 GLN A O 1
ATOM 4208 N N . ASN A 1 522 ? 19.529 -3.572 -9.277 1.00 78.38 522 ASN A N 1
ATOM 4209 C CA . ASN A 1 522 ? 18.704 -4.709 -9.724 1.00 78.38 522 ASN A CA 1
ATOM 4210 C C . ASN A 1 522 ? 18.208 -4.568 -11.172 1.00 78.38 522 ASN A C 1
ATOM 4212 O O . ASN A 1 522 ? 17.130 -5.045 -11.528 1.00 78.38 522 ASN A O 1
ATOM 4216 N N . ARG A 1 523 ? 18.989 -3.885 -12.011 1.00 87.75 523 ARG A N 1
ATOM 4217 C CA . ARG A 1 523 ? 18.752 -3.774 -13.451 1.00 87.75 523 ARG A CA 1
ATOM 4218 C C . ARG A 1 523 ? 19.929 -4.363 -14.216 1.00 87.75 523 ARG A C 1
ATOM 4220 O O . ARG A 1 523 ? 20.989 -4.623 -13.654 1.00 87.75 523 ARG A O 1
ATOM 4227 N N . ARG A 1 524 ? 19.744 -4.574 -15.513 1.00 92.50 524 ARG A N 1
ATOM 4228 C CA . ARG A 1 524 ? 20.791 -4.995 -16.452 1.00 92.50 524 ARG A CA 1
ATOM 4229 C C . ARG A 1 524 ? 20.990 -3.893 -17.482 1.00 92.50 524 ARG A C 1
ATOM 4231 O O . ARG A 1 524 ? 20.018 -3.256 -17.889 1.00 92.50 524 ARG A O 1
ATOM 4238 N N . LEU A 1 525 ? 22.225 -3.672 -17.914 1.00 95.00 525 LEU A N 1
ATOM 4239 C CA . LEU A 1 525 ? 22.524 -2.900 -19.116 1.00 95.00 525 LEU A CA 1
ATOM 4240 C C . LEU A 1 525 ? 22.224 -3.748 -20.343 1.00 95.00 525 LEU A C 1
ATOM 4242 O O . LEU A 1 525 ? 22.456 -4.958 -20.345 1.00 95.00 525 LEU A O 1
ATOM 4246 N N . PHE A 1 526 ? 21.739 -3.113 -21.402 1.00 97.06 526 PHE A N 1
ATOM 4247 C CA . PHE A 1 526 ? 21.465 -3.812 -22.648 1.00 97.06 526 PHE A CA 1
ATOM 4248 C C . PHE A 1 526 ? 21.739 -2.941 -23.872 1.00 97.06 526 PHE A C 1
ATOM 4250 O O . PHE A 1 526 ? 21.675 -1.714 -23.799 1.00 97.06 526 PHE A O 1
ATOM 4257 N N . ILE A 1 527 ? 22.026 -3.593 -25.000 1.00 96.88 527 ILE A N 1
ATOM 4258 C CA . ILE A 1 527 ? 22.110 -2.961 -26.321 1.00 96.88 527 ILE A CA 1
ATOM 4259 C C . ILE A 1 527 ? 21.110 -3.662 -27.244 1.00 96.88 527 ILE A C 1
ATOM 4261 O O . ILE A 1 527 ? 21.056 -4.892 -27.303 1.00 96.88 527 ILE A O 1
ATOM 4265 N N . THR A 1 528 ? 20.300 -2.883 -27.953 1.00 97.69 528 THR A N 1
ATOM 4266 C CA . THR A 1 528 ? 19.362 -3.378 -28.979 1.00 97.69 528 THR A CA 1
ATOM 4267 C C . THR A 1 528 ? 20.066 -3.694 -30.302 1.00 97.69 528 THR A C 1
ATOM 4269 O O . THR A 1 528 ? 21.173 -3.214 -30.548 1.00 97.69 528 THR A O 1
ATOM 4272 N N . LYS A 1 529 ? 19.425 -4.440 -31.213 1.00 96.44 529 LYS A N 1
ATOM 4273 C CA . LYS A 1 529 ? 20.009 -4.738 -32.539 1.00 96.44 529 LYS A CA 1
ATOM 4274 C C . LYS A 1 529 ? 20.297 -3.494 -33.382 1.00 96.44 529 LYS A C 1
ATOM 4276 O O . LYS A 1 529 ? 21.238 -3.525 -34.172 1.00 96.44 529 LYS A O 1
ATOM 4281 N N . ARG A 1 530 ? 19.546 -2.398 -33.216 1.00 94.50 530 ARG A N 1
ATOM 4282 C CA . ARG A 1 530 ? 19.837 -1.111 -33.880 1.00 94.50 530 ARG A CA 1
ATOM 4283 C C . ARG A 1 530 ? 20.804 -0.216 -33.098 1.00 94.50 530 ARG A C 1
ATOM 4285 O O . ARG A 1 530 ? 21.017 0.921 -33.501 1.00 94.50 530 ARG A O 1
ATOM 4292 N N . GLY A 1 531 ? 21.395 -0.704 -32.005 1.00 94.44 531 GLY A N 1
ATOM 4293 C CA . GLY A 1 531 ? 22.469 -0.013 -31.285 1.00 94.44 531 GLY A CA 1
ATOM 4294 C C . GLY A 1 531 ? 22.021 0.945 -30.179 1.00 94.44 531 GLY A C 1
ATOM 4295 O O . GLY A 1 531 ? 22.844 1.699 -29.675 1.00 94.44 531 GLY A O 1
ATOM 4296 N N . TYR A 1 532 ? 20.750 0.936 -29.766 1.00 96.31 532 TYR A N 1
ATOM 4297 C CA . TYR A 1 532 ? 20.302 1.713 -28.602 1.00 96.31 532 TYR A CA 1
ATOM 4298 C C . TYR A 1 532 ? 20.745 1.057 -27.296 1.00 96.31 532 TYR A C 1
ATOM 4300 O O . TYR A 1 532 ? 20.554 -0.148 -27.130 1.00 96.31 532 TYR A O 1
ATOM 4308 N N . LEU A 1 533 ? 21.280 1.865 -26.383 1.00 95.75 533 LEU A N 1
ATOM 4309 C CA . LEU A 1 533 ? 21.726 1.507 -25.041 1.00 95.75 533 LEU A CA 1
ATOM 4310 C C . LEU A 1 533 ? 20.640 1.833 -24.006 1.00 95.75 533 LEU A C 1
ATOM 4312 O O . LEU A 1 533 ? 19.943 2.846 -24.117 1.00 95.75 533 LEU A O 1
ATOM 4316 N N . GLY A 1 534 ? 20.513 0.999 -22.977 1.00 93.94 534 GLY A N 1
ATOM 4317 C CA . GLY A 1 534 ? 19.541 1.237 -21.918 1.00 93.94 534 GLY A CA 1
ATOM 4318 C C . GLY A 1 534 ? 19.726 0.379 -20.669 1.00 93.94 534 GLY A C 1
ATOM 4319 O O . GLY A 1 534 ? 20.687 -0.386 -20.565 1.00 93.94 534 GLY A O 1
ATOM 4320 N N . THR A 1 535 ? 18.773 0.491 -19.739 1.00 92.12 535 THR A N 1
ATOM 4321 C CA . THR A 1 535 ? 18.646 -0.379 -18.562 1.00 92.12 535 THR A CA 1
ATOM 4322 C C . THR A 1 535 ? 17.289 -1.079 -18.532 1.00 92.12 535 THR A C 1
ATOM 4324 O O . THR A 1 535 ? 16.252 -0.481 -18.832 1.00 92.12 535 THR A O 1
ATOM 4327 N N . VAL A 1 536 ? 17.273 -2.342 -18.116 1.00 91.19 536 VAL A N 1
ATOM 4328 C CA . VAL A 1 536 ? 16.085 -3.220 -18.080 1.00 91.19 536 VAL A CA 1
ATOM 4329 C C . VAL A 1 536 ? 15.991 -3.976 -16.752 1.00 91.19 536 VAL A C 1
ATOM 4331 O O . VAL A 1 536 ? 17.006 -4.067 -16.060 1.00 91.19 536 VAL A O 1
ATOM 4334 N N . PRO A 1 537 ? 14.822 -4.525 -16.375 1.00 87.62 537 PRO A N 1
ATOM 4335 C CA . PRO A 1 537 ? 14.678 -5.323 -15.158 1.00 87.62 537 PRO A CA 1
ATOM 4336 C C . PRO A 1 537 ? 15.621 -6.532 -15.152 1.00 87.62 537 PRO A C 1
ATOM 4338 O O . PRO A 1 537 ? 15.965 -7.061 -16.214 1.00 87.62 537 PRO A O 1
ATOM 4341 N N . GLU A 1 538 ? 16.031 -6.987 -13.969 1.00 88.38 538 GLU A N 1
ATOM 4342 C CA . GLU A 1 538 ? 16.906 -8.157 -13.800 1.00 88.38 538 GLU A CA 1
ATOM 4343 C C . GLU A 1 538 ? 16.354 -9.447 -14.431 1.00 88.38 538 GLU A C 1
ATOM 4345 O O . GLU A 1 538 ? 17.133 -10.289 -14.874 1.00 88.38 538 GLU A O 1
ATOM 4350 N N . GLU A 1 539 ? 15.030 -9.582 -14.534 1.00 88.19 539 GLU A N 1
ATOM 4351 C CA . GLU A 1 539 ? 14.339 -10.743 -15.105 1.00 88.19 539 GLU A CA 1
ATOM 4352 C C . GLU A 1 539 ? 14.400 -10.795 -16.637 1.00 88.19 539 GLU A C 1
ATOM 4354 O O . GLU A 1 539 ? 13.990 -11.792 -17.245 1.00 88.19 539 GLU A O 1
ATOM 4359 N N . THR A 1 540 ? 14.892 -9.727 -17.268 1.00 92.56 540 THR A N 1
ATOM 4360 C CA . THR A 1 540 ? 15.043 -9.639 -18.721 1.00 92.56 540 THR A CA 1
ATOM 4361 C C . THR A 1 540 ? 16.038 -10.677 -19.215 1.00 92.56 540 THR A C 1
ATOM 4363 O O . THR A 1 540 ? 17.091 -10.877 -18.607 1.00 92.56 540 THR A O 1
ATOM 4366 N N . GLN A 1 541 ? 15.738 -11.307 -20.348 1.00 95.00 541 GLN A N 1
ATOM 4367 C CA . GLN A 1 541 ? 16.591 -12.299 -20.999 1.00 95.00 541 GLN A CA 1
ATOM 4368 C C . GLN A 1 541 ? 16.760 -12.007 -22.494 1.00 95.00 541 GLN A C 1
ATOM 4370 O O . GLN A 1 541 ? 15.992 -11.258 -23.099 1.00 95.00 541 GLN A O 1
ATOM 4375 N N . LEU A 1 542 ? 17.765 -12.629 -23.115 1.00 96.62 542 LEU A N 1
ATOM 4376 C CA . LEU A 1 542 ? 17.888 -12.609 -24.573 1.00 96.62 542 LEU A CA 1
ATOM 4377 C C . LEU A 1 542 ? 16.665 -13.291 -25.204 1.00 96.62 542 LEU A C 1
ATOM 4379 O O . LEU A 1 542 ? 16.269 -14.376 -24.782 1.00 96.62 542 LEU A O 1
ATOM 4383 N N . GLY A 1 543 ? 16.082 -12.646 -26.213 1.00 95.19 543 GLY A N 1
ATOM 4384 C CA . GLY A 1 543 ? 14.801 -13.037 -26.810 1.00 95.19 543 GLY A CA 1
ATOM 4385 C C . GLY A 1 543 ? 13.614 -12.189 -26.343 1.00 95.19 543 GLY A C 1
ATOM 4386 O O . GLY A 1 543 ? 12.581 -12.205 -27.008 1.00 95.19 543 GLY A O 1
ATOM 4387 N N . ASP A 1 544 ? 13.766 -11.414 -25.264 1.00 96.94 544 ASP A N 1
ATOM 4388 C CA . ASP A 1 544 ? 12.814 -10.355 -24.925 1.00 96.94 544 ASP A CA 1
ATOM 4389 C C . ASP A 1 544 ? 12.993 -9.145 -25.862 1.00 96.94 544 ASP A C 1
ATOM 4391 O O . ASP A 1 544 ? 14.072 -8.906 -26.423 1.00 96.94 544 ASP A O 1
ATOM 4395 N N . THR A 1 545 ? 11.925 -8.369 -26.035 1.00 97.25 545 THR A N 1
ATOM 4396 C CA . THR A 1 545 ? 11.845 -7.291 -27.029 1.00 97.25 545 THR A CA 1
ATOM 4397 C C . THR A 1 545 ? 11.430 -5.962 -26.404 1.00 97.25 545 THR A C 1
ATOM 4399 O O . THR A 1 545 ? 10.720 -5.916 -25.399 1.00 97.25 545 THR A O 1
ATOM 4402 N N . VAL A 1 546 ? 11.870 -4.855 -27.008 1.00 96.75 546 VAL A N 1
ATOM 4403 C CA . VAL A 1 546 ? 11.555 -3.483 -26.585 1.00 96.75 546 VAL A CA 1
ATOM 4404 C C . VAL A 1 546 ? 10.310 -2.994 -27.315 1.00 96.75 546 VAL A C 1
ATOM 4406 O O . VAL A 1 546 ? 10.243 -3.036 -28.546 1.00 96.75 546 VAL A O 1
ATOM 4409 N N . HIS A 1 547 ? 9.336 -2.481 -26.567 1.00 94.94 547 HIS A N 1
ATOM 4410 C CA . HIS A 1 547 ? 8.079 -1.967 -27.103 1.00 94.94 547 HIS A CA 1
ATOM 4411 C C . HIS A 1 547 ? 7.756 -0.574 -26.567 1.00 94.94 547 HIS A C 1
ATOM 4413 O O . HIS A 1 547 ? 8.007 -0.256 -25.409 1.00 94.94 547 HIS A O 1
ATOM 4419 N N . ILE A 1 548 ? 7.125 0.246 -27.406 1.00 93.31 548 ILE A N 1
ATOM 4420 C CA . ILE A 1 548 ? 6.513 1.515 -27.009 1.00 93.31 548 ILE A CA 1
ATOM 4421 C C . ILE A 1 548 ? 5.002 1.304 -26.978 1.00 93.31 548 ILE A C 1
ATOM 4423 O O . ILE A 1 548 ? 4.343 1.314 -28.020 1.00 93.31 548 ILE A O 1
ATOM 4427 N N . LEU A 1 549 ? 4.453 1.044 -25.793 1.00 92.00 549 LEU A N 1
ATOM 4428 C CA . LEU A 1 549 ? 3.015 0.846 -25.621 1.00 92.00 549 LEU A CA 1
ATOM 4429 C C . LEU A 1 549 ? 2.289 2.193 -25.548 1.00 92.00 549 LEU A C 1
ATOM 4431 O O . LEU A 1 549 ? 2.775 3.141 -24.930 1.00 92.00 549 LEU A O 1
ATOM 4435 N N . CYS A 1 550 ? 1.105 2.280 -26.156 1.00 89.19 550 CYS A N 1
ATOM 4436 C CA . CYS A 1 550 ? 0.239 3.446 -26.024 1.00 89.19 550 CYS A CA 1
ATOM 4437 C C . CYS A 1 550 ? -0.033 3.720 -24.541 1.00 89.19 550 CYS A C 1
ATOM 4439 O O . CYS A 1 550 ? -0.406 2.812 -23.801 1.00 89.19 550 CYS A O 1
ATOM 4441 N N . ALA A 1 551 ? 0.119 4.982 -24.134 1.00 86.12 551 ALA A N 1
ATOM 4442 C CA . ALA A 1 551 ? -0.051 5.447 -22.758 1.00 86.12 551 ALA A CA 1
ATOM 4443 C C . ALA A 1 551 ? 0.909 4.867 -21.702 1.00 86.12 551 ALA A C 1
ATOM 4445 O O . ALA A 1 551 ? 0.708 5.092 -20.507 1.00 86.12 551 ALA A O 1
ATOM 4446 N N . ALA A 1 552 ? 1.985 4.192 -22.114 1.00 87.81 552 ALA A N 1
ATOM 4447 C CA . ALA A 1 552 ? 3.141 3.993 -21.247 1.00 87.81 552 ALA A CA 1
ATOM 4448 C C . ALA A 1 552 ? 4.022 5.254 -21.237 1.00 87.81 552 ALA A C 1
ATOM 4450 O O . ALA A 1 552 ? 4.253 5.887 -22.274 1.00 87.81 552 ALA A O 1
ATOM 4451 N N . LYS A 1 553 ? 4.526 5.626 -20.056 1.00 85.81 553 LYS A N 1
ATOM 4452 C CA . LYS A 1 553 ? 5.479 6.741 -19.897 1.00 85.81 553 LYS A CA 1
ATOM 4453 C C . LYS A 1 553 ? 6.888 6.363 -20.356 1.00 85.81 553 LYS A C 1
ATOM 4455 O O . LYS A 1 553 ? 7.630 7.223 -20.822 1.00 85.81 553 LYS A O 1
ATOM 4460 N N . THR A 1 554 ? 7.220 5.080 -20.294 1.00 88.50 554 THR A N 1
ATOM 4461 C CA . THR A 1 554 ? 8.525 4.513 -20.639 1.00 88.50 554 THR A CA 1
ATOM 4462 C C . THR A 1 554 ? 8.386 3.372 -21.652 1.00 88.50 554 THR A C 1
ATOM 4464 O O . THR A 1 554 ? 7.288 2.832 -21.831 1.00 88.50 554 THR A O 1
ATOM 4467 N N . PRO A 1 555 ? 9.468 3.008 -22.362 1.00 93.06 555 PRO A N 1
ATOM 4468 C CA . PRO A 1 555 ? 9.529 1.743 -23.085 1.00 93.06 555 PRO A CA 1
ATOM 4469 C C . PRO A 1 555 ? 9.268 0.554 -22.147 1.00 93.06 555 PRO A C 1
ATOM 4471 O O . PRO A 1 555 ? 9.638 0.590 -20.977 1.00 93.06 555 PRO A O 1
ATOM 4474 N N . MET A 1 556 ? 8.654 -0.506 -22.670 1.00 92.06 556 MET A N 1
ATOM 4475 C CA . MET A 1 556 ? 8.328 -1.731 -21.933 1.00 92.06 556 MET A CA 1
ATOM 4476 C C . MET A 1 556 ? 9.046 -2.925 -22.556 1.00 92.06 556 MET A C 1
ATOM 4478 O O . MET A 1 556 ? 9.099 -3.049 -23.784 1.00 92.06 556 MET A O 1
ATOM 4482 N N . ILE A 1 557 ? 9.563 -3.816 -21.715 1.00 94.00 557 ILE A N 1
ATOM 4483 C CA . ILE A 1 557 ? 10.127 -5.097 -22.136 1.00 94.00 557 ILE A CA 1
ATOM 4484 C C . ILE A 1 557 ? 9.026 -6.145 -22.132 1.00 94.00 557 ILE A C 1
ATOM 4486 O O . ILE A 1 557 ? 8.365 -6.366 -21.112 1.00 94.00 557 ILE A O 1
ATOM 4490 N N . LEU A 1 558 ? 8.831 -6.782 -23.284 1.00 94.44 558 LEU A N 1
ATOM 4491 C CA . LEU A 1 558 ? 7.841 -7.830 -23.471 1.00 94.44 558 LEU A CA 1
ATOM 4492 C C . LEU A 1 558 ? 8.515 -9.156 -23.815 1.00 94.44 558 LEU A C 1
ATOM 4494 O O . LEU A 1 558 ? 9.455 -9.206 -24.607 1.00 94.44 558 LEU A O 1
ATOM 4498 N N . ARG A 1 559 ? 7.976 -10.237 -23.253 1.00 94.25 559 ARG A N 1
ATOM 4499 C CA . ARG A 1 559 ? 8.379 -11.610 -23.553 1.00 94.25 559 ARG A CA 1
ATOM 4500 C C . ARG A 1 559 ? 7.293 -12.316 -24.340 1.00 94.25 559 ARG A C 1
ATOM 4502 O O . ARG A 1 559 ? 6.182 -12.483 -23.840 1.00 94.25 559 ARG A O 1
ATOM 4509 N N . LEU A 1 560 ? 7.607 -12.750 -25.556 1.00 94.75 560 LEU A N 1
ATOM 4510 C CA . LEU A 1 560 ? 6.672 -13.510 -26.381 1.00 94.75 560 LEU A CA 1
ATOM 4511 C C . LEU A 1 560 ? 6.553 -14.951 -25.863 1.00 94.75 560 LEU A C 1
ATOM 4513 O O . LEU A 1 560 ? 7.561 -15.611 -25.617 1.00 94.75 560 LEU A O 1
ATOM 4517 N N . GLY A 1 561 ? 5.329 -15.458 -25.741 1.00 91.88 561 GLY A N 1
ATOM 4518 C CA . GLY A 1 561 ? 5.072 -16.843 -25.354 1.00 91.88 561 GLY A CA 1
ATOM 4519 C C . GLY A 1 561 ? 3.780 -17.400 -25.957 1.00 91.88 561 GLY A C 1
ATOM 4520 O O . GLY A 1 561 ? 2.906 -16.629 -26.369 1.00 91.88 561 GLY A O 1
ATOM 4521 N N . PRO A 1 562 ? 3.649 -18.735 -26.036 1.00 92.38 562 PRO A N 1
ATOM 4522 C CA . PRO A 1 562 ? 2.428 -19.375 -26.504 1.00 92.38 562 PRO A CA 1
ATOM 4523 C C . PRO A 1 562 ? 1.300 -19.185 -25.483 1.00 92.38 562 PRO A C 1
ATOM 4525 O O . PRO A 1 562 ? 1.497 -19.371 -24.285 1.00 92.38 562 PRO A O 1
ATOM 4528 N N . VAL A 1 563 ? 0.102 -18.847 -25.960 1.00 90.38 563 VAL A N 1
ATOM 4529 C CA . VAL A 1 563 ? -1.102 -18.679 -25.132 1.00 90.38 563 VAL A CA 1
ATOM 4530 C C . VAL A 1 563 ? -2.309 -19.335 -25.790 1.00 90.38 563 VAL A C 1
ATOM 4532 O O . VAL A 1 563 ? -2.370 -19.478 -27.011 1.00 90.38 563 VAL A O 1
ATOM 4535 N N . THR A 1 564 ? -3.306 -19.694 -24.983 1.00 89.06 564 THR A N 1
ATOM 4536 C CA . THR A 1 564 ? -4.635 -20.053 -25.493 1.00 89.06 564 THR A CA 1
ATOM 4537 C C . THR A 1 564 ? -5.548 -18.845 -25.350 1.00 89.06 564 THR A C 1
ATOM 4539 O O . THR A 1 564 ? -5.823 -18.416 -24.236 1.00 89.06 564 THR A O 1
ATOM 4542 N N . PHE A 1 565 ? -6.012 -18.302 -26.471 1.00 85.50 565 PHE A N 1
ATOM 4543 C CA . PHE A 1 565 ? -6.884 -17.130 -26.517 1.00 85.50 565 PHE A CA 1
ATOM 4544 C C . PHE A 1 565 ? -8.129 -17.458 -27.335 1.00 85.50 565 PHE A C 1
ATOM 4546 O O . PHE A 1 565 ? -8.00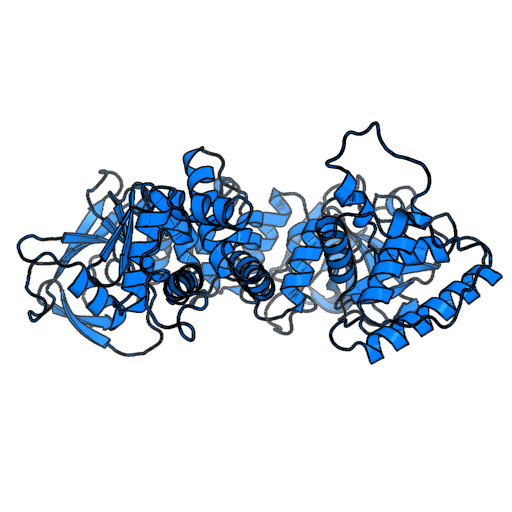8 -17.943 -28.463 1.00 85.50 565 PHE A O 1
ATOM 4553 N N . MET A 1 566 ? -9.326 -17.242 -26.778 1.00 85.94 566 MET A N 1
ATOM 4554 C CA . MET A 1 566 ? -10.592 -17.636 -27.415 1.00 85.94 566 MET A CA 1
ATOM 4555 C C . MET A 1 566 ? -10.608 -19.110 -27.869 1.00 85.94 566 MET A C 1
ATOM 4557 O O . MET A 1 566 ? -11.086 -19.441 -28.957 1.00 85.94 566 MET A O 1
ATOM 4561 N N . GLY A 1 567 ? -10.018 -20.002 -27.063 1.00 85.31 567 GLY A N 1
ATOM 4562 C CA . GLY A 1 567 ? -9.924 -21.438 -27.355 1.00 85.31 567 GLY A CA 1
ATOM 4563 C C . GLY A 1 567 ? -8.984 -21.810 -28.510 1.00 85.31 567 GLY A C 1
ATOM 4564 O O . GLY A 1 567 ? -9.040 -22.937 -28.996 1.00 85.31 567 GLY A O 1
ATOM 4565 N N . ARG A 1 568 ? -8.133 -20.886 -28.980 1.00 88.75 568 ARG A N 1
ATOM 4566 C CA . ARG A 1 568 ? -7.167 -21.120 -30.065 1.00 88.75 568 ARG A CA 1
ATOM 4567 C C . ARG A 1 568 ? -5.741 -20.850 -29.602 1.00 88.75 568 ARG A C 1
ATOM 4569 O O . ARG A 1 568 ? -5.506 -19.942 -28.808 1.00 88.75 568 ARG A O 1
ATOM 4576 N N . SER A 1 569 ? -4.789 -21.607 -30.147 1.00 90.94 569 SER A N 1
ATOM 4577 C CA . SER A 1 569 ? -3.362 -21.331 -29.964 1.00 90.94 569 SER A CA 1
ATOM 4578 C C . SER A 1 569 ? -3.013 -19.990 -30.609 1.00 90.94 569 SER A C 1
ATOM 4580 O O . SER A 1 569 ? -3.285 -19.771 -31.790 1.00 90.94 569 SER A O 1
ATOM 4582 N N . ALA A 1 570 ? -2.402 -19.106 -29.834 1.00 90.44 570 ALA A N 1
ATOM 4583 C CA . ALA A 1 570 ? -1.937 -17.792 -30.249 1.00 90.44 570 ALA A CA 1
ATOM 4584 C C . ALA A 1 570 ? -0.591 -17.479 -29.579 1.00 90.44 570 ALA A C 1
ATOM 4586 O O . ALA A 1 570 ? -0.097 -18.256 -28.763 1.00 90.44 570 ALA A O 1
ATOM 4587 N N . ASN A 1 571 ? -0.012 -16.325 -29.910 1.00 91.56 571 ASN A N 1
ATOM 4588 C CA . ASN A 1 571 ? 1.129 -15.777 -29.184 1.00 91.56 571 ASN A CA 1
ATOM 4589 C C . ASN A 1 571 ? 0.671 -14.569 -28.365 1.00 91.56 571 ASN A C 1
ATOM 4591 O O . ASN A 1 571 ? -0.025 -13.691 -28.881 1.00 91.56 571 ASN A O 1
ATOM 4595 N N . GLY A 1 572 ? 1.070 -14.537 -27.101 1.00 92.25 572 GLY A N 1
ATOM 4596 C CA . GLY A 1 572 ? 0.848 -13.432 -26.179 1.00 92.25 572 GLY A CA 1
ATOM 4597 C C . GLY A 1 572 ? 2.173 -12.899 -25.652 1.00 92.25 572 GLY A C 1
ATOM 4598 O O . GLY A 1 572 ? 3.221 -13.521 -25.819 1.00 92.25 572 GLY A O 1
ATOM 4599 N N . HIS A 1 573 ? 2.118 -11.747 -25.001 1.00 93.12 573 HIS A N 1
ATOM 4600 C CA . HIS A 1 573 ? 3.258 -11.109 -24.366 1.00 93.12 573 HIS A CA 1
ATOM 4601 C C . HIS A 1 573 ? 3.095 -11.126 -22.849 1.00 93.12 573 HIS A C 1
ATOM 4603 O O . HIS A 1 573 ? 2.033 -10.769 -22.344 1.00 93.12 573 HIS A O 1
ATOM 4609 N N . GLN A 1 574 ? 4.153 -11.480 -22.130 1.00 92.19 574 GLN A N 1
ATOM 4610 C CA . GLN A 1 574 ? 4.271 -11.157 -20.712 1.00 92.19 574 GLN A CA 1
ATOM 4611 C C . GLN A 1 574 ? 4.989 -9.820 -20.572 1.00 92.19 574 GLN A C 1
ATOM 4613 O O . GLN A 1 574 ? 5.984 -9.577 -21.260 1.00 92.19 574 GLN A O 1
ATOM 4618 N N . VAL A 1 575 ? 4.500 -8.960 -19.685 1.00 91.06 575 VAL A N 1
ATOM 4619 C CA . VAL A 1 575 ? 5.221 -7.758 -19.262 1.00 91.06 575 VAL A CA 1
ATOM 4620 C C . VAL A 1 575 ? 6.361 -8.186 -18.347 1.00 91.06 575 VAL A C 1
ATOM 4622 O O . VAL A 1 575 ? 6.124 -8.758 -17.287 1.00 91.06 575 VAL A O 1
ATOM 4625 N N . VAL A 1 576 ? 7.597 -7.920 -18.766 1.00 89.69 576 VAL A N 1
ATOM 4626 C CA . VAL A 1 576 ? 8.788 -8.132 -17.929 1.00 89.69 576 VAL A CA 1
ATOM 4627 C C . VAL A 1 576 ? 9.021 -6.910 -17.038 1.00 89.69 576 VAL A C 1
ATOM 4629 O O . VAL A 1 576 ? 9.359 -7.055 -15.868 1.00 89.69 576 VAL A O 1
ATOM 4632 N N . GLY A 1 577 ? 8.800 -5.710 -17.581 1.00 86.19 577 GLY A N 1
ATOM 4633 C CA . GLY A 1 577 ? 8.821 -4.450 -16.839 1.00 86.19 577 GLY A CA 1
ATOM 4634 C C . GLY A 1 577 ? 9.182 -3.251 -17.714 1.00 86.19 577 GLY A C 1
ATOM 4635 O O . GLY A 1 577 ? 9.267 -3.354 -18.940 1.00 86.19 577 GLY A O 1
ATOM 4636 N N . ASP A 1 578 ? 9.380 -2.104 -17.076 1.00 87.25 578 ASP A N 1
ATOM 4637 C CA . ASP A 1 578 ? 9.781 -0.849 -17.708 1.00 87.25 578 ASP A CA 1
ATOM 4638 C C . 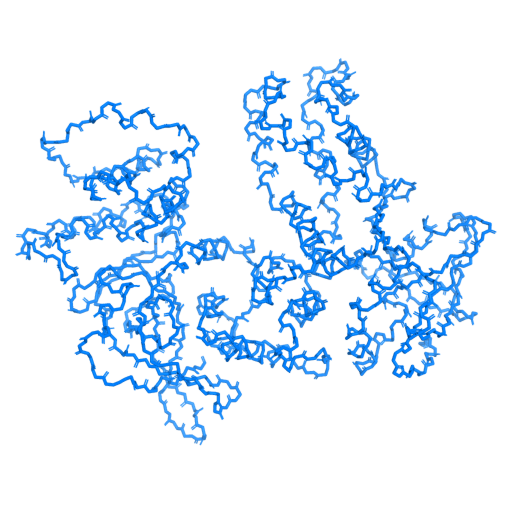ASP A 1 578 ? 11.263 -0.858 -18.115 1.00 87.25 578 ASP A C 1
ATOM 4640 O O . ASP A 1 578 ? 12.095 -1.519 -17.496 1.00 87.25 578 ASP A O 1
ATOM 4644 N N . ALA A 1 579 ? 11.623 -0.073 -19.126 1.00 89.44 579 ALA A N 1
ATOM 4645 C CA . ALA A 1 579 ? 13.000 0.141 -19.551 1.00 89.44 579 ALA A CA 1
ATOM 4646 C C . ALA A 1 579 ? 13.340 1.630 -19.626 1.00 89.44 579 ALA A C 1
ATOM 4648 O O . ALA A 1 579 ? 12.516 2.449 -20.028 1.00 89.44 579 ALA A O 1
ATOM 4649 N N . TYR A 1 580 ? 14.593 1.968 -19.327 1.00 90.50 580 TYR A N 1
ATOM 4650 C CA . TYR A 1 580 ? 15.189 3.216 -19.792 1.00 90.50 580 TYR A CA 1
ATOM 4651 C C . TYR A 1 580 ? 15.960 2.919 -21.074 1.00 90.50 580 TYR A C 1
ATOM 4653 O O . TYR A 1 580 ? 16.802 2.025 -21.080 1.00 90.50 580 TYR A O 1
ATOM 4661 N N . VAL A 1 581 ? 15.704 3.659 -22.153 1.00 93.44 581 VAL A N 1
ATOM 4662 C CA . VAL A 1 581 ? 16.406 3.494 -23.433 1.00 93.44 581 VAL A CA 1
ATOM 4663 C C . VAL A 1 581 ? 16.837 4.860 -23.945 1.00 93.44 581 VAL A C 1
ATOM 4665 O O . VAL A 1 581 ? 16.006 5.686 -24.333 1.00 93.44 581 VAL A O 1
ATOM 4668 N N . HIS A 1 582 ? 18.145 5.115 -23.933 1.00 92.00 582 HIS A N 1
ATOM 4669 C CA . HIS A 1 582 ? 18.665 6.439 -24.240 1.00 92.00 582 HIS A CA 1
ATOM 4670 C C . HIS A 1 582 ? 18.377 6.817 -25.697 1.00 92.00 582 HIS A C 1
ATOM 4672 O O . HIS A 1 582 ? 18.761 6.098 -26.622 1.00 92.00 582 HIS A O 1
ATOM 4678 N N . GLY A 1 583 ? 17.720 7.961 -25.896 1.00 90.75 583 GLY A N 1
ATOM 4679 C CA . GLY A 1 583 ? 17.342 8.481 -27.213 1.00 90.75 583 GLY A CA 1
ATOM 4680 C C . GLY A 1 583 ? 15.909 8.173 -27.663 1.00 90.75 583 GLY A C 1
ATOM 4681 O O . GLY A 1 583 ? 15.559 8.565 -28.772 1.00 90.75 583 GLY A O 1
ATOM 4682 N N . ILE A 1 584 ? 15.084 7.489 -26.850 1.00 92.56 584 ILE A N 1
ATOM 4683 C CA . ILE A 1 584 ? 13.659 7.228 -27.170 1.00 92.56 584 ILE A CA 1
ATOM 4684 C C . ILE A 1 584 ? 12.678 7.416 -25.998 1.00 92.56 584 ILE A C 1
ATOM 4686 O O . ILE A 1 584 ? 11.557 6.899 -26.022 1.00 92.56 584 ILE A O 1
ATOM 4690 N N . MET A 1 585 ? 13.086 8.124 -24.945 1.00 89.81 585 MET A N 1
ATOM 4691 C CA . MET A 1 585 ? 12.268 8.295 -23.737 1.00 89.81 585 MET A CA 1
ATOM 4692 C C . MET A 1 585 ? 11.171 9.366 -23.874 1.00 89.81 585 MET A C 1
ATOM 4694 O O . MET A 1 585 ? 10.315 9.474 -22.997 1.00 89.81 585 MET A O 1
ATOM 4698 N N . ASN A 1 586 ? 11.162 10.154 -24.955 1.00 88.75 586 ASN A N 1
ATOM 4699 C CA . ASN A 1 586 ? 10.308 11.334 -25.133 1.00 88.75 586 ASN A CA 1
ATOM 4700 C C . ASN A 1 586 ? 9.608 11.383 -26.507 1.00 88.75 586 ASN A C 1
ATOM 4702 O O . ASN A 1 586 ? 9.352 12.456 -27.057 1.00 88.75 586 ASN A O 1
ATOM 4706 N N . GLY A 1 587 ? 9.240 10.221 -27.055 1.00 88.75 587 GLY A N 1
ATOM 4707 C CA . GLY A 1 587 ? 8.413 10.118 -28.261 1.00 88.75 587 GLY A CA 1
ATOM 4708 C C . GLY A 1 587 ? 9.195 10.068 -29.573 1.00 88.75 587 GLY A C 1
ATOM 4709 O O . GLY A 1 587 ? 8.584 10.005 -30.639 1.00 88.75 587 GLY A O 1
ATOM 4710 N N . GLU A 1 588 ? 10.525 10.033 -29.526 1.00 91.50 588 GLU A N 1
ATOM 4711 C CA . GLU A 1 588 ? 11.401 9.957 -30.699 1.00 91.50 588 GLU A CA 1
ATOM 4712 C C . GLU A 1 588 ? 11.089 8.715 -31.551 1.00 91.50 588 GLU A C 1
ATOM 4714 O O . GLU A 1 588 ? 11.022 8.791 -32.777 1.00 91.50 588 GLU A O 1
ATOM 4719 N N . ALA A 1 589 ? 10.775 7.587 -30.902 1.00 88.94 589 ALA A N 1
ATOM 4720 C CA . ALA A 1 589 ? 10.372 6.341 -31.559 1.00 88.94 589 ALA A CA 1
ATOM 4721 C C . ALA A 1 589 ? 9.006 6.411 -32.281 1.00 88.94 589 ALA A C 1
ATOM 4723 O O . ALA A 1 589 ? 8.690 5.532 -33.090 1.00 88.94 589 ALA A O 1
ATOM 4724 N N . CYS A 1 590 ? 8.193 7.437 -32.005 1.00 84.25 590 CYS A N 1
ATOM 4725 C CA . CYS A 1 590 ? 6.839 7.594 -32.547 1.00 84.25 590 CYS A CA 1
ATOM 4726 C C . CYS A 1 590 ? 6.790 8.449 -33.825 1.00 84.25 590 CYS A C 1
ATOM 4728 O O . CYS A 1 590 ? 5.800 8.404 -34.552 1.00 84.25 590 CYS A O 1
ATOM 4730 N N . ASN A 1 591 ? 7.839 9.225 -34.116 1.00 71.56 591 ASN A N 1
ATOM 4731 C CA . ASN A 1 591 ? 7.819 10.264 -35.154 1.00 71.56 591 ASN A CA 1
ATOM 4732 C C . ASN A 1 591 ? 8.060 9.752 -36.593 1.00 71.56 591 ASN A C 1
ATOM 4734 O O . ASN A 1 591 ? 8.162 10.560 -37.512 1.00 71.56 591 ASN A O 1
ATOM 4738 N N . GLY A 1 592 ? 8.129 8.434 -36.824 1.00 62.50 592 GLY A N 1
ATOM 4739 C CA . GLY A 1 592 ? 8.424 7.875 -38.156 1.00 62.50 592 GLY A CA 1
ATOM 4740 C C . GLY A 1 592 ? 8.024 6.413 -38.387 1.00 62.50 592 GLY A C 1
ATOM 4741 O O . GLY A 1 592 ? 8.553 5.771 -39.292 1.00 62.50 592 GLY A O 1
ATOM 4742 N N . THR A 1 593 ? 7.132 5.848 -37.570 1.00 58.78 593 THR A N 1
ATOM 4743 C CA . THR A 1 593 ? 6.867 4.398 -37.507 1.00 58.78 593 THR A CA 1
ATOM 4744 C C . THR A 1 593 ? 5.474 3.991 -38.006 1.00 58.78 593 THR A C 1
ATOM 4746 O O . THR A 1 593 ? 4.536 4.783 -38.072 1.00 58.78 593 THR A O 1
ATOM 4749 N N . ARG A 1 594 ? 5.366 2.711 -38.404 1.00 63.78 594 ARG A N 1
ATOM 4750 C CA . ARG A 1 594 ? 4.122 2.014 -38.787 1.00 63.78 594 ARG A CA 1
ATOM 4751 C C . ARG A 1 594 ? 3.018 2.240 -37.739 1.00 63.78 594 ARG A C 1
ATOM 4753 O O . ARG A 1 594 ? 3.343 2.380 -36.562 1.00 63.78 594 ARG A O 1
ATOM 4760 N N . PRO A 1 595 ? 1.729 2.205 -38.134 1.00 71.69 595 PRO A N 1
ATOM 4761 C CA . PRO A 1 595 ? 0.633 2.408 -37.196 1.00 71.69 595 PRO A CA 1
ATOM 4762 C C . PRO A 1 595 ? 0.732 1.436 -36.007 1.00 71.69 595 PRO A C 1
ATOM 4764 O O . PRO A 1 595 ? 1.129 0.279 -36.212 1.00 71.69 595 PRO A O 1
ATOM 4767 N N . PRO A 1 596 ? 0.360 1.880 -34.790 1.00 82.44 596 PRO A N 1
ATOM 4768 C CA . PRO A 1 596 ? 0.375 1.041 -33.599 1.00 82.44 596 PRO A CA 1
ATOM 4769 C C . PRO A 1 596 ? -0.416 -0.247 -33.842 1.00 82.44 596 PRO A C 1
ATOM 4771 O O . PRO A 1 596 ? -1.515 -0.209 -34.398 1.00 82.44 596 PRO A O 1
ATOM 4774 N N . ARG A 1 597 ? 0.138 -1.387 -33.428 1.00 87.25 597 ARG A N 1
ATOM 4775 C CA . ARG A 1 597 ? -0.506 -2.701 -33.550 1.00 87.25 597 ARG A CA 1
ATOM 4776 C C . ARG A 1 597 ? -0.975 -3.206 -32.187 1.00 87.25 597 ARG A C 1
ATOM 4778 O O . ARG A 1 597 ? -0.355 -2.862 -31.178 1.00 87.25 597 ARG A O 1
ATOM 4785 N N . PRO A 1 598 ? -2.029 -4.036 -32.147 1.00 88.12 598 PRO A N 1
ATOM 4786 C CA . PRO A 1 598 ? -2.487 -4.642 -30.907 1.00 88.12 598 PRO A CA 1
ATOM 4787 C C . PRO A 1 598 ? -1.442 -5.622 -30.359 1.00 88.12 598 PRO A C 1
ATOM 4789 O O . PRO A 1 598 ? -0.966 -6.500 -31.079 1.00 88.12 598 PRO A O 1
ATOM 4792 N N . HIS A 1 599 ? -1.119 -5.475 -29.078 1.00 90.94 599 HIS A N 1
ATOM 4793 C CA . HIS A 1 599 ? -0.323 -6.399 -28.280 1.00 90.94 599 HIS A CA 1
ATOM 4794 C C . HIS A 1 599 ? -1.267 -7.117 -27.325 1.00 90.94 599 HIS A C 1
ATOM 4796 O O . HIS A 1 599 ? -1.934 -6.478 -26.512 1.00 90.94 599 HIS A O 1
ATOM 4802 N N . LEU A 1 600 ? -1.331 -8.441 -27.444 1.00 91.25 600 LEU A N 1
ATOM 4803 C CA . LEU A 1 600 ? -2.059 -9.297 -26.516 1.00 91.25 600 LEU A CA 1
ATOM 4804 C C . LEU A 1 600 ? -1.158 -9.572 -25.310 1.00 91.25 600 LEU A C 1
ATOM 4806 O O . LEU A 1 600 ? -0.162 -10.274 -25.467 1.00 91.25 600 LEU A O 1
ATOM 4810 N N . ILE A 1 601 ? -1.483 -9.003 -24.152 1.00 91.00 601 ILE A N 1
ATOM 4811 C CA . ILE A 1 601 ? -0.743 -9.165 -22.895 1.00 91.00 601 ILE A CA 1
ATOM 4812 C C . ILE A 1 601 ? -1.516 -10.119 -21.982 1.00 91.00 601 ILE A C 1
ATOM 4814 O O . ILE A 1 601 ? -2.738 -9.990 -21.895 1.00 91.00 601 ILE A O 1
ATOM 4818 N N . TYR A 1 602 ? -0.832 -11.065 -21.332 1.00 88.38 602 TYR A N 1
ATOM 4819 C CA . TYR A 1 602 ? -1.453 -12.129 -20.528 1.00 88.38 602 TYR A CA 1
ATOM 4820 C C . TYR A 1 602 ? -0.850 -12.322 -19.147 1.00 88.38 602 TYR A C 1
ATOM 4822 O O . TYR A 1 602 ? 0.224 -11.741 -18.860 1.00 88.38 602 TYR A O 1
#